Protein AF-0000000080328005 (afdb_homodimer)

Foldseek 3Di:
DPDDDFFDDEAFLVLLLVFCVVLPQAAQAEEEEQADQNQQTHYDVGLVSNLSSVCNNHDQNYKYKYKQFDQVQFQLVPDVVPGDDPVCRVVCQFPPDFADLQPRGGPPRYDNQRCQSNDVQWDWADARGTIMIMDHDCRCVLRPQQDNQERQECRHSLVVQLVRFYKYKYHLHAQLPVSLLQHLLRVADFDWDWIWGADPVTIGTHIHTDTDSPCSRVLRVVLVVPDPWRWDGRISGTMIMGTSNSSSVSSNVVCCPPPNDDD/DPDDDFFDDEAFLVLLLVFVVVLPQAAQAEEEEQADQNQQTHYDVGLVSNLSSVCNNHDQNYKYKYKQFDQVQFQLVPDVVPHDDPVCRVVCQFPPDFADLQPRGGPPRYDNQRCQSNDVQWDWADARGTIMIMDHDCRCVLRPQQDNQERQECRHSLVVQLVRFYKYKYHLHAQLPVSLLQHLLRVADFDWDWIWGADPVTIGTHIHTDTDSPCSRVLRVVLVVPDPWRWDGRISGTMIMGTSNSSSVSSNVVCCPPPNDDD

InterPro domains:
  IPR003679 Aminoglycoside N(3)-acetyltransferase-like [PF02522] (32-255)
  IPR003679 Aminoglycoside N(3)-acetyltransferase-like [PTHR11104] (8-262)
  IPR028345 Aminoglycoside 3-N-acetyltransferase-like [SSF110710] (9-259)

Organism: NCBI:txid40318

Radius of gyration: 24.65 Å; Cα contacts (8 Å, |Δi|>4): 1211; chains: 2; bounding box: 55×71×48 Å

pLDDT: mean 96.53, std 6.2, range [40.53, 99.0]

Solvent-accessible surface area (backbone atoms only — not comparable to full-atom values): 26680 Å² total; per-residue (Å²): 126,80,61,73,67,76,51,62,47,82,27,41,33,65,54,43,20,53,33,40,39,68,60,59,54,48,65,44,43,44,39,41,44,40,52,30,70,81,35,28,25,34,47,36,44,47,50,59,22,49,54,50,9,52,47,58,35,18,36,86,63,8,23,47,30,25,56,39,23,17,64,79,53,38,51,56,87,72,42,70,86,47,44,64,64,74,88,47,38,66,58,39,48,74,51,32,67,41,70,38,78,72,68,56,66,51,46,95,46,50,64,49,32,46,50,50,51,58,30,89,80,36,36,56,18,66,25,59,41,50,17,35,23,19,37,45,79,52,19,64,71,37,26,52,76,25,34,84,62,28,64,48,23,82,47,14,43,58,40,46,35,36,74,68,65,17,27,36,31,27,44,36,35,59,45,55,69,48,63,51,44,49,36,16,52,63,74,44,70,46,38,73,37,72,49,42,25,41,35,94,91,38,69,42,58,52,65,27,74,58,79,75,60,79,63,26,47,59,51,39,52,52,45,52,73,76,40,88,55,42,69,46,57,40,68,59,9,54,30,40,40,38,48,33,50,57,48,20,57,49,34,37,57,48,37,60,70,75,56,65,45,76,106,128,79,61,72,66,76,51,61,47,83,25,41,32,64,54,42,20,52,33,41,39,71,58,60,54,49,66,44,42,44,38,40,44,40,51,32,71,80,36,28,24,34,46,36,45,46,48,58,22,51,53,49,9,53,46,59,34,19,36,86,62,8,23,46,31,26,55,38,23,17,63,79,54,38,50,56,87,71,42,70,86,46,42,66,64,74,87,46,40,66,57,38,48,74,52,32,65,42,70,36,76,73,68,57,66,53,47,93,46,50,66,48,33,47,50,47,53,59,31,89,79,36,37,55,17,66,23,60,41,51,17,36,22,19,38,43,78,51,18,64,71,36,25,53,74,25,33,85,63,28,62,48,23,81,47,14,42,59,41,45,36,36,75,68,65,15,28,36,33,28,45,36,36,60,45,53,66,48,64,51,44,49,35,17,52,65,73,44,71,45,35,72,37,73,49,42,24,40,35,94,89,39,69,40,59,52,67,28,75,57,80,76,61,79,62,26,47,59,50,37,53,51,44,53,73,73,39,90,56,44,68,48,57,40,68,58,9,54,29,40,40,38,48,35,51,58,49,22,58,51,33,37,56,48,37,60,69,76,56,65,46,76,104

Structure (mmCIF, N/CA/C/O backbone):
data_AF-0000000080328005-model_v1
#
loop_
_entity.id
_entity.type
_entity.pdbx_description
1 polymer 'AAC(3) family N-acetyltransferase'
#
loop_
_atom_site.group_PDB
_atom_site.id
_atom_site.type_symbol
_atom_site.label_atom_id
_atom_site.label_alt_id
_atom_site.label_comp_id
_atom_site.label_asym_id
_atom_site.label_entity_id
_atom_site.label_seq_id
_atom_site.pdbx_PDB_ins_code
_atom_site.Cartn_x
_atom_site.Cartn_y
_atom_site.Cartn_z
_atom_site.occupancy
_atom_site.B_iso_or_equiv
_atom_site.auth_seq_id
_atom_site.auth_comp_id
_atom_site.auth_asym_id
_atom_site.auth_atom_id
_atom_site.pdbx_PDB_model_num
ATOM 1 N N . MET A 1 1 ? -1.942 -15.602 18.234 1 41.41 1 MET A N 1
ATOM 2 C CA . MET A 1 1 ? -3.146 -15.07 18.875 1 41.41 1 MET A CA 1
ATOM 3 C C . MET A 1 1 ? -4.223 -14.773 17.828 1 41.41 1 MET A C 1
ATOM 5 O O . MET A 1 1 ? -3.91 -14.406 16.703 1 41.41 1 MET A O 1
ATOM 9 N N . PRO A 1 2 ? -5.469 -15.312 18.109 1 53.97 2 PRO A N 1
ATOM 10 C CA . PRO A 1 2 ? -6.523 -15 17.141 1 53.97 2 PRO A CA 1
ATOM 11 C C . PRO A 1 2 ? -6.621 -13.5 16.844 1 53.97 2 PRO A C 1
ATOM 13 O O . PRO A 1 2 ? -6.273 -12.672 17.688 1 53.97 2 PRO A O 1
ATOM 16 N N . ALA A 1 3 ? -6.727 -13.18 15.586 1 65.44 3 ALA A N 1
ATOM 17 C CA . ALA A 1 3 ? -6.938 -11.773 15.25 1 65.44 3 ALA A CA 1
ATOM 18 C C . ALA A 1 3 ? -8.016 -11.156 16.141 1 65.44 3 ALA A C 1
ATOM 20 O O . ALA A 1 3 ? -9.047 -11.773 16.391 1 65.44 3 ALA A O 1
ATOM 21 N N . PRO A 1 4 ? -7.664 -10.023 16.812 1 71.75 4 PRO A N 1
ATOM 22 C CA . PRO A 1 4 ? -8.664 -9.391 17.672 1 71.75 4 PRO A CA 1
ATOM 23 C C . PRO A 1 4 ? -9.992 -9.141 16.953 1 71.75 4 PRO A C 1
ATOM 25 O O . PRO A 1 4 ? -10.008 -8.914 15.742 1 71.75 4 PRO A O 1
ATOM 28 N N . LEU A 1 5 ? -11.062 -9.367 17.625 1 78.06 5 LEU A N 1
ATOM 29 C CA . LEU A 1 5 ? -12.398 -9.133 17.094 1 78.06 5 LEU A CA 1
ATOM 30 C C . LEU A 1 5 ? -12.57 -7.676 16.688 1 78.06 5 LEU A C 1
ATOM 32 O O . LEU A 1 5 ? -12.031 -6.773 17.328 1 78.06 5 LEU A O 1
ATOM 36 N N . PRO A 1 6 ? -13.242 -7.453 15.578 1 83.5 6 PRO A N 1
ATOM 37 C CA . PRO A 1 6 ? -13.484 -6.082 15.117 1 83.5 6 PRO A CA 1
ATOM 38 C C . PRO A 1 6 ? -14.203 -5.23 16.172 1 83.5 6 PRO A C 1
ATOM 40 O O . PRO A 1 6 ? -15.086 -5.727 16.875 1 83.5 6 PRO A O 1
ATOM 43 N N . THR A 1 7 ? -13.641 -4.098 16.406 1 83.25 7 THR A N 1
ATOM 44 C CA . THR A 1 7 ? -14.242 -3.125 17.312 1 83.25 7 THR A CA 1
ATOM 45 C C . THR A 1 7 ? -15.047 -2.084 16.547 1 83.25 7 THR A C 1
ATOM 47 O O . THR A 1 7 ? -14.562 -1.54 15.539 1 83.25 7 THR A O 1
ATOM 50 N N . GLY A 1 8 ? -16.281 -1.979 16.984 1 88 8 GLY A N 1
ATOM 51 C CA . GLY A 1 8 ? -17.125 -0.994 16.328 1 88 8 GLY A CA 1
ATOM 52 C C . GLY A 1 8 ? -16.75 0.436 16.656 1 88 8 GLY A C 1
ATOM 53 O O . GLY A 1 8 ? -15.703 0.68 17.266 1 88 8 GLY A O 1
ATOM 54 N N . PRO A 1 9 ? -17.547 1.378 16.328 1 96.06 9 PRO A N 1
ATOM 55 C CA . PRO A 1 9 ? -18.75 1.173 15.516 1 96.06 9 PRO A CA 1
ATOM 56 C C . PRO A 1 9 ? -18.438 0.807 14.07 1 96.06 9 PRO A C 1
ATOM 58 O O . PRO A 1 9 ? -17.297 0.972 13.617 1 96.06 9 PRO A O 1
ATOM 61 N N . LEU A 1 10 ? -19.453 0.247 13.391 1 97.75 10 LEU A N 1
ATOM 62 C CA . LEU A 1 10 ? -19.406 0.091 11.938 1 97.75 10 LEU A CA 1
ATOM 63 C C . LEU A 1 10 ? -19.484 1.445 11.242 1 97.75 10 LEU A C 1
ATOM 65 O O . LEU A 1 10 ? -20.391 2.236 11.516 1 97.75 10 LEU A O 1
ATOM 69 N N . VAL A 1 11 ? -18.5 1.716 10.461 1 98.38 11 VAL A N 1
ATOM 70 C CA . VAL A 1 11 ? -18.391 2.977 9.734 1 98.38 11 VAL A CA 1
ATOM 71 C C . VAL A 1 11 ? -18.438 2.711 8.227 1 98.38 11 VAL A C 1
ATOM 73 O O . VAL A 1 11 ? -17.828 1.759 7.738 1 98.38 11 VAL A O 1
ATOM 76 N N . THR A 1 12 ? -19.188 3.5 7.484 1 98.5 12 THR A N 1
ATOM 77 C CA . THR A 1 12 ? -19.281 3.371 6.035 1 98.5 12 THR A CA 1
ATOM 78 C C . THR A 1 12 ? -18.844 4.656 5.34 1 98.5 12 THR A C 1
ATOM 80 O O . THR A 1 12 ? -18.641 5.68 5.996 1 98.5 12 THR A O 1
ATOM 83 N N . ARG A 1 13 ? -18.719 4.566 4.035 1 98.38 13 ARG A N 1
ATOM 84 C CA . ARG A 1 13 ? -18.422 5.738 3.213 1 98.38 13 ARG A CA 1
ATOM 85 C C . ARG A 1 13 ? -19.422 6.855 3.488 1 98.38 13 ARG A C 1
ATOM 87 O O . ARG A 1 13 ? -19.047 8.008 3.668 1 98.38 13 ARG A O 1
ATOM 94 N N . ASP A 1 14 ? -20.641 6.504 3.58 1 98.06 14 ASP A N 1
ATOM 95 C CA . ASP A 1 14 ? -21.688 7.492 3.783 1 98.06 14 ASP A CA 1
ATOM 96 C C . ASP A 1 14 ? -21.609 8.109 5.176 1 98.06 14 ASP A C 1
ATOM 98 O O . ASP A 1 14 ? -21.812 9.312 5.34 1 98.06 14 ASP A O 1
ATOM 102 N N . THR A 1 15 ? -21.344 7.246 6.148 1 97.19 15 THR A N 1
ATOM 103 C CA . THR A 1 15 ? -21.141 7.738 7.508 1 97.19 15 THR A CA 1
ATOM 104 C C . THR A 1 15 ? -20 8.75 7.566 1 97.19 15 THR A C 1
ATOM 106 O O . THR A 1 15 ? -20.125 9.781 8.219 1 97.19 15 THR A O 1
ATOM 109 N N . LEU A 1 16 ? -18.969 8.445 6.957 1 98.44 16 LEU A N 1
ATOM 110 C CA . LEU A 1 16 ? -17.797 9.312 6.938 1 98.44 16 LEU A CA 1
ATOM 111 C C . LEU A 1 16 ? -18.125 10.664 6.324 1 98.44 16 LEU A C 1
ATOM 113 O O . LEU A 1 16 ? -17.859 11.711 6.93 1 98.44 16 LEU A O 1
ATOM 117 N N . CYS A 1 17 ? -18.719 10.641 5.137 1 98.69 17 CYS A N 1
ATOM 118 C CA . CYS A 1 17 ? -19.047 11.875 4.441 1 98.69 17 CYS A CA 1
ATOM 119 C C . CYS A 1 17 ? -20 12.734 5.273 1 98.69 17 CYS A C 1
ATOM 121 O O . CYS A 1 17 ? -19.75 13.93 5.465 1 98.69 17 CYS A O 1
ATOM 123 N N . ALA A 1 18 ? -21.016 12.156 5.801 1 98.56 18 ALA A N 1
ATOM 124 C CA . ALA A 1 18 ? -22.016 12.891 6.559 1 98.56 18 ALA A CA 1
ATOM 125 C C . ALA A 1 18 ? -21.422 13.516 7.816 1 98.56 18 ALA A C 1
ATOM 127 O O . ALA A 1 18 ? -21.672 14.68 8.117 1 98.56 18 ALA A O 1
ATOM 128 N N . GLN A 1 19 ? -20.656 12.758 8.516 1 98.81 19 GLN A N 1
ATOM 129 C CA . GLN A 1 19 ? -20.109 13.242 9.781 1 98.81 19 GLN A CA 1
ATOM 130 C C . GLN A 1 19 ? -19.031 14.289 9.539 1 98.81 19 GLN A C 1
ATOM 132 O O . GLN A 1 19 ? -18.875 15.219 10.336 1 98.81 19 GLN A O 1
ATOM 137 N N . LEU A 1 20 ? -18.281 14.172 8.461 1 98.88 20 LEU A N 1
ATOM 138 C CA . LEU A 1 20 ? -17.312 15.195 8.094 1 98.88 20 LEU A CA 1
ATOM 139 C C . LEU A 1 20 ? -18 16.516 7.77 1 98.88 20 LEU A C 1
ATOM 141 O O . LEU A 1 20 ? -17.547 17.578 8.172 1 98.88 20 LEU A O 1
ATOM 145 N N . ARG A 1 21 ? -19.078 16.406 7.066 1 98.5 21 ARG A N 1
ATOM 146 C CA . ARG A 1 21 ? -19.828 17.609 6.738 1 98.5 21 ARG A CA 1
ATOM 147 C C . ARG A 1 21 ? -20.438 18.234 7.992 1 98.5 21 ARG A C 1
ATOM 149 O O . ARG A 1 21 ? -20.469 19.453 8.133 1 98.5 21 ARG A O 1
ATOM 156 N N . THR A 1 22 ? -20.922 17.391 8.844 1 98.31 22 THR A N 1
ATOM 157 C CA . THR A 1 22 ? -21.438 17.875 10.117 1 98.31 22 THR A CA 1
ATOM 158 C C . THR A 1 22 ? -20.359 18.609 10.906 1 98.31 22 THR A C 1
ATOM 160 O O . THR A 1 22 ? -20.641 19.609 11.555 1 98.31 22 THR A O 1
ATOM 163 N N . LEU A 1 23 ? -19.172 18.094 10.852 1 98.5 23 LEU A N 1
ATOM 164 C CA . LEU A 1 23 ? -18.031 18.719 11.523 1 98.5 23 LEU A CA 1
ATOM 165 C C . LEU A 1 23 ? -17.766 20.109 10.953 1 98.5 23 LEU A C 1
ATOM 167 O O . LEU A 1 23 ? -17.266 20.984 11.664 1 98.5 23 LEU A O 1
ATOM 171 N N . GLY A 1 24 ? -18 20.219 9.633 1 98.62 24 GLY A N 1
ATOM 172 C CA . GLY A 1 24 ? -17.812 21.531 9.031 1 98.62 24 GLY A CA 1
ATOM 173 C C . GLY A 1 24 ? -16.984 21.484 7.762 1 98.62 24 GLY A C 1
ATOM 174 O O . GLY A 1 24 ? -16.672 22.531 7.184 1 98.62 24 GLY A O 1
ATOM 175 N N . VAL A 1 25 ? -16.625 20.281 7.324 1 98.81 25 VAL A N 1
ATOM 176 C CA . VAL A 1 25 ? -15.953 20.188 6.035 1 98.81 25 VAL A CA 1
ATOM 177 C C . VAL A 1 25 ? -16.875 20.672 4.922 1 98.81 25 VAL A C 1
ATOM 179 O O . VAL A 1 25 ? -18.062 20.297 4.887 1 98.81 25 VAL A O 1
ATOM 182 N N . ARG A 1 26 ? -16.312 21.453 4.066 1 98.44 26 ARG A N 1
ATOM 183 C CA . ARG A 1 26 ? -17.141 22.078 3.035 1 98.44 26 ARG A CA 1
ATOM 184 C C . ARG A 1 26 ? -16.703 21.625 1.645 1 98.44 26 ARG A C 1
ATOM 186 O O . ARG A 1 26 ? -15.516 21.5 1.373 1 98.44 26 ARG A O 1
ATOM 193 N N . PRO A 1 27 ? -17.703 21.484 0.794 1 98.31 27 PRO A N 1
ATOM 194 C CA . PRO A 1 27 ? -17.328 21.219 -0.598 1 98.31 27 PRO A CA 1
ATOM 195 C C . PRO A 1 27 ? -16.469 22.312 -1.201 1 98.31 27 PRO A C 1
ATOM 197 O O . PRO A 1 27 ? -16.688 23.5 -0.943 1 98.31 27 PRO A O 1
ATOM 200 N N . GLY A 1 28 ? -15.453 21.891 -1.923 1 98.69 28 GLY A N 1
ATOM 201 C CA . GLY A 1 28 ? -14.641 22.859 -2.654 1 98.69 28 GLY A CA 1
ATOM 202 C C . GLY A 1 28 ? -13.391 23.266 -1.908 1 98.69 28 GLY A C 1
ATOM 203 O O . GLY A 1 28 ? -12.484 23.875 -2.49 1 98.69 28 GLY A O 1
ATOM 204 N N . GLU A 1 29 ? -13.258 22.938 -0.699 1 98.62 29 GLU A N 1
ATOM 205 C CA . GLU A 1 29 ? -12.102 23.422 0.045 1 98.62 29 GLU A CA 1
ATOM 206 C C . GLU A 1 29 ? -10.898 22.5 -0.146 1 98.62 29 GLU A C 1
ATOM 208 O O . GLU A 1 29 ? -11.016 21.438 -0.753 1 98.62 29 GLU A O 1
ATOM 213 N N . THR A 1 30 ? -9.758 22.953 0.244 1 98.94 30 THR A N 1
ATOM 214 C CA . THR A 1 30 ? -8.523 22.172 0.317 1 98.94 30 THR A CA 1
ATOM 215 C C . THR A 1 30 ? -8.273 21.688 1.74 1 98.94 30 THR A C 1
ATOM 217 O O . THR A 1 30 ? -8.273 22.469 2.684 1 98.94 30 THR A O 1
ATOM 220 N N . LEU A 1 31 ? -8.141 20.406 1.886 1 98.94 31 LEU A N 1
ATOM 221 C CA . LEU A 1 31 ? -8.078 19.781 3.201 1 98.94 31 LEU A CA 1
ATOM 222 C C . LEU A 1 31 ? -6.805 18.953 3.35 1 98.94 31 LEU A C 1
ATOM 224 O O . LEU A 1 31 ? -6.555 18.047 2.559 1 98.94 31 LEU A O 1
ATOM 228 N N . LEU A 1 32 ? -5.926 19.328 4.328 1 98.94 32 LEU A N 1
ATOM 229 C CA . LEU A 1 32 ? -4.777 18.531 4.727 1 98.94 32 LEU A CA 1
ATOM 230 C C . LEU A 1 32 ? -5.16 17.531 5.82 1 98.94 32 LEU A C 1
ATOM 232 O O . LEU A 1 32 ? -5.457 17.938 6.949 1 98.94 32 LEU A O 1
ATOM 236 N N . VAL A 1 33 ? -5.062 16.234 5.5 1 98.94 33 VAL A N 1
ATOM 237 C CA . VAL A 1 33 ? -5.652 15.242 6.387 1 98.94 33 VAL A CA 1
ATOM 238 C C . VAL A 1 33 ? -4.547 14.391 7.008 1 98.94 33 VAL A C 1
ATOM 240 O O . VAL A 1 33 ? -3.742 13.789 6.289 1 98.94 33 VAL A O 1
ATOM 243 N N . HIS A 1 34 ? -4.445 14.383 8.289 1 98.88 34 HIS A N 1
ATOM 244 C CA . HIS A 1 34 ? -3.744 13.383 9.086 1 98.88 34 HIS A CA 1
ATOM 245 C C . HIS A 1 34 ? -4.715 12.367 9.68 1 98.88 34 HIS A C 1
ATOM 247 O O . HIS A 1 34 ? -5.719 12.75 10.297 1 98.88 34 HIS A O 1
ATOM 253 N N . SER A 1 35 ? -4.34 11.055 9.531 1 98.75 35 SER A N 1
ATOM 254 C CA . SER A 1 35 ? -5.43 10.117 9.789 1 98.75 35 SER A CA 1
ATOM 255 C C . SER A 1 35 ? -4.918 8.844 10.461 1 98.75 35 SER A C 1
ATOM 257 O O . SER A 1 35 ? -3.727 8.539 10.391 1 98.75 35 SER A O 1
ATOM 259 N N . SER A 1 36 ? -5.809 8.234 11.133 1 98.38 36 SER A N 1
ATOM 260 C CA . SER A 1 36 ? -5.645 6.906 11.711 1 98.38 36 SER A CA 1
ATOM 261 C C . SER A 1 36 ? -6.855 6.023 11.43 1 98.38 36 SER A C 1
ATOM 263 O O . SER A 1 36 ? -7.918 6.211 12.031 1 98.38 36 SER A O 1
ATOM 265 N N . LEU A 1 37 ? -6.664 5.055 10.609 1 97.94 37 LEU A N 1
ATOM 266 C CA . LEU A 1 37 ? -7.777 4.184 10.25 1 97.94 37 LEU A CA 1
ATOM 267 C C . LEU A 1 37 ? -8.312 3.445 11.477 1 97.94 37 LEU A C 1
ATOM 269 O O . LEU A 1 37 ? -9.523 3.33 11.656 1 97.94 37 LEU A O 1
ATOM 273 N N . SER A 1 38 ? -7.422 3.01 12.328 1 96.94 38 SER A N 1
ATOM 274 C CA . SER A 1 38 ? -7.805 2.178 13.461 1 96.94 38 SER A CA 1
ATOM 275 C C . SER A 1 38 ? -8.633 2.967 14.469 1 96.94 38 SER A C 1
ATOM 277 O O . SER A 1 38 ? -9.336 2.383 15.297 1 96.94 38 SER A O 1
ATOM 279 N N . SER A 1 39 ? -8.562 4.23 14.375 1 97.44 39 SER A N 1
ATOM 280 C CA . SER A 1 39 ? -9.289 5.062 15.328 1 97.44 39 SER A CA 1
ATOM 281 C C . SER A 1 39 ? -10.75 5.223 14.922 1 97.44 39 SER A C 1
ATOM 283 O O . SER A 1 39 ? -11.578 5.672 15.711 1 97.44 39 SER A O 1
ATOM 285 N N . LEU A 1 40 ? -11.133 4.852 13.773 1 97.75 40 LEU A N 1
ATOM 286 C CA . LEU A 1 40 ? -12.438 5.172 13.211 1 97.75 40 LEU A CA 1
ATOM 287 C C . LEU A 1 40 ? -13.484 4.156 13.656 1 97.75 40 LEU A C 1
ATOM 289 O O . LEU A 1 40 ? -14.688 4.441 13.617 1 97.75 40 LEU A O 1
ATOM 293 N N . GLY A 1 41 ? -13.055 3.02 14.148 1 97.06 41 GLY A N 1
ATOM 294 C CA . GLY A 1 41 ? -13.898 1.841 14.258 1 97.06 41 GLY A CA 1
ATOM 295 C C . GLY A 1 41 ? -13.672 0.84 13.141 1 97.06 41 GLY A C 1
ATOM 296 O O . GLY A 1 41 ? -12.539 0.651 12.688 1 97.06 41 GLY A O 1
ATOM 297 N N . TRP A 1 42 ? -14.727 0.081 12.883 1 97.5 42 TRP A N 1
ATOM 298 C CA . TRP A 1 42 ? -14.602 -0.861 11.773 1 97.5 42 TRP A CA 1
ATOM 299 C C . TRP A 1 42 ? -15.188 -0.277 10.5 1 97.5 42 TRP A C 1
ATOM 301 O O . TRP A 1 42 ? -16.406 -0.081 10.398 1 97.5 42 TRP A O 1
ATOM 311 N N . VAL A 1 43 ? -14.383 0.018 9.539 1 98 43 VAL A N 1
ATOM 312 C CA . VAL A 1 43 ? -14.812 0.711 8.328 1 98 43 VAL A CA 1
ATOM 313 C C . VAL A 1 43 ? -15.102 -0.304 7.223 1 98 43 VAL A C 1
ATOM 315 O O . VAL A 1 43 ? -14.195 -1.011 6.773 1 98 43 VAL A O 1
ATOM 318 N N . SER A 1 44 ? -16.312 -0.368 6.766 1 98 44 SER A N 1
ATOM 319 C CA . SER A 1 44 ? -16.672 -1.215 5.629 1 98 44 SER A CA 1
ATOM 320 C C . SER A 1 44 ? -16.016 -0.708 4.344 1 98 44 SER A C 1
ATOM 322 O O . SER A 1 44 ? -16.469 0.28 3.764 1 98 44 SER A O 1
ATOM 324 N N . GLY A 1 45 ? -14.938 -1.35 3.924 1 97.25 45 GLY A N 1
ATOM 325 C CA . GLY A 1 45 ? -14.18 -0.922 2.756 1 97.25 45 GLY A CA 1
ATOM 326 C C . GLY A 1 45 ? -12.828 -0.331 3.105 1 97.25 45 GLY A C 1
ATOM 327 O O . GLY A 1 45 ? -12.102 0.127 2.223 1 97.25 45 GLY A O 1
ATOM 328 N N . GLY A 1 46 ? -12.531 -0.275 4.422 1 97.44 46 GLY A N 1
ATOM 329 C CA . GLY A 1 46 ? -11.211 0.149 4.875 1 97.44 46 GLY A CA 1
ATOM 330 C C . GLY A 1 46 ? -10.805 1.509 4.336 1 97.44 46 GLY A C 1
ATOM 331 O O . GLY A 1 46 ? -11.625 2.43 4.281 1 97.44 46 GLY A O 1
ATOM 332 N N . ALA A 1 47 ? -9.594 1.619 4.02 1 98.5 47 ALA A N 1
ATOM 333 C CA . ALA A 1 47 ? -9.008 2.891 3.607 1 98.5 47 ALA A CA 1
ATOM 334 C C . ALA A 1 47 ? -9.68 3.426 2.35 1 98.5 47 ALA A C 1
ATOM 336 O O . ALA A 1 47 ? -9.844 4.637 2.191 1 98.5 47 ALA A O 1
ATOM 337 N N . VAL A 1 48 ? -10.031 2.562 1.432 1 98.69 48 VAL A N 1
ATOM 338 C CA . VAL A 1 48 ? -10.68 2.977 0.191 1 98.69 48 VAL A CA 1
ATOM 339 C C . VAL A 1 48 ? -11.977 3.717 0.507 1 98.69 48 VAL A C 1
ATOM 341 O O . VAL A 1 48 ? -12.242 4.785 -0.054 1 98.69 48 VAL A O 1
ATOM 344 N N . ALA A 1 49 ? -12.742 3.162 1.428 1 98.56 49 ALA A N 1
ATOM 345 C CA . ALA A 1 49 ? -13.992 3.805 1.827 1 98.56 49 ALA A CA 1
ATOM 346 C C . ALA A 1 49 ? -13.727 5.156 2.486 1 98.56 49 ALA A C 1
ATOM 348 O O . ALA A 1 49 ? -14.477 6.113 2.277 1 98.56 49 ALA A O 1
ATOM 349 N N . VAL A 1 50 ? -12.703 5.223 3.252 1 98.88 50 VAL A N 1
ATOM 350 C CA . VAL A 1 50 ? -12.367 6.473 3.922 1 98.88 50 VAL A CA 1
ATOM 351 C C . VAL A 1 50 ? -12.008 7.531 2.885 1 98.88 50 VAL A C 1
ATOM 353 O O . VAL A 1 50 ? -12.5 8.656 2.938 1 98.88 50 VAL A O 1
ATOM 356 N N . VAL A 1 51 ? -11.148 7.184 1.938 1 98.94 51 VAL A N 1
ATOM 357 C CA . VAL A 1 51 ? -10.734 8.125 0.901 1 98.94 51 VAL A CA 1
ATOM 358 C C . VAL A 1 51 ? -11.961 8.57 0.1 1 98.94 51 VAL A C 1
ATOM 360 O O . VAL A 1 51 ? -12.133 9.766 -0.164 1 98.94 51 VAL A O 1
ATOM 363 N N . ARG A 1 52 ? -12.812 7.645 -0.223 1 98.69 52 ARG A N 1
ATOM 364 C CA . ARG A 1 52 ? -14.031 7.996 -0.952 1 98.69 52 ARG A CA 1
ATOM 365 C C . ARG A 1 52 ? -14.906 8.938 -0.131 1 98.69 52 ARG A C 1
ATOM 367 O O . ARG A 1 52 ? -15.469 9.891 -0.666 1 98.69 52 ARG A O 1
ATOM 374 N N . GLY A 1 53 ? -15.055 8.578 1.155 1 98.81 53 GLY A N 1
ATOM 375 C CA . GLY A 1 53 ? -15.82 9.445 2.025 1 98.81 53 GLY A CA 1
ATOM 376 C C . GLY A 1 53 ? -15.266 10.859 2.1 1 98.81 53 GLY A C 1
ATOM 377 O O . GLY A 1 53 ? -16.016 11.828 2.078 1 98.81 53 GLY A O 1
ATOM 378 N N . LEU A 1 54 ? -13.961 11 2.225 1 98.94 54 LEU A N 1
ATOM 379 C CA . LEU A 1 54 ? -13.297 12.297 2.234 1 98.94 54 LEU A CA 1
ATOM 380 C C . LEU A 1 54 ? -13.555 13.055 0.933 1 98.94 54 LEU A C 1
ATOM 382 O O . LEU A 1 54 ? -13.906 14.234 0.953 1 98.94 54 LEU A O 1
ATOM 386 N N . LEU A 1 55 ? -13.375 12.367 -0.192 1 98.88 55 LEU A N 1
ATOM 387 C CA . LEU A 1 55 ? -13.562 12.992 -1.498 1 98.88 55 LEU A CA 1
ATOM 388 C C . LEU A 1 55 ? -15.023 13.383 -1.709 1 98.88 55 LEU A C 1
ATOM 390 O O . LEU A 1 55 ? -15.305 14.43 -2.301 1 98.88 55 LEU A O 1
ATOM 394 N N . ASP A 1 56 ? -15.898 12.523 -1.24 1 98.81 56 ASP A N 1
ATOM 395 C CA . ASP A 1 56 ? -17.312 12.867 -1.302 1 98.81 56 ASP A CA 1
ATOM 396 C C . ASP A 1 56 ? -17.594 14.156 -0.537 1 98.81 56 ASP A C 1
ATOM 398 O O . ASP A 1 56 ? -18.344 15.023 -1.018 1 98.81 56 ASP A O 1
ATOM 402 N N . ALA A 1 57 ? -17.094 14.234 0.623 1 98.88 57 ALA A N 1
ATOM 403 C CA . ALA A 1 57 ? -17.312 15.414 1.453 1 98.88 57 ALA A CA 1
ATOM 404 C C . ALA A 1 57 ? -16.75 16.672 0.786 1 98.88 57 ALA A C 1
ATOM 406 O O . ALA A 1 57 ? -17.344 17.75 0.878 1 98.88 57 ALA A O 1
ATOM 407 N N . LEU A 1 58 ? -15.672 16.547 0.116 1 98.81 58 LEU A N 1
ATOM 408 C CA . LEU A 1 58 ? -14.977 17.672 -0.502 1 98.81 58 LEU A CA 1
ATOM 409 C C . LEU A 1 58 ? -15.633 18.047 -1.826 1 98.81 58 LEU A C 1
ATOM 411 O O . LEU A 1 58 ? -15.586 19.203 -2.234 1 98.81 58 LEU A O 1
ATOM 415 N N . GLY A 1 59 ? -16.25 17.062 -2.482 1 98.44 59 GLY A N 1
ATOM 416 C CA . GLY A 1 59 ? -16.812 17.297 -3.797 1 98.44 59 GLY A CA 1
ATOM 417 C C . GLY A 1 59 ? -15.773 17.453 -4.887 1 98.44 59 GLY A C 1
ATOM 418 O O . GLY A 1 59 ? -14.578 17.484 -4.602 1 98.44 59 GLY A O 1
ATOM 419 N N . PRO A 1 60 ? -16.188 17.578 -6.145 1 98 60 PRO A N 1
ATOM 420 C CA . PRO A 1 60 ? -15.281 17.578 -7.297 1 98 60 PRO A CA 1
ATOM 421 C C . PRO A 1 60 ? -14.367 18.797 -7.328 1 98 60 PRO A C 1
ATOM 423 O O . PRO A 1 60 ? -13.32 18.766 -7.98 1 98 60 PRO A O 1
ATOM 426 N N . ASP A 1 61 ? -14.75 19.828 -6.617 1 98.5 61 ASP A N 1
ATOM 427 C CA . ASP A 1 61 ? -13.969 21.062 -6.652 1 98.5 61 ASP A CA 1
ATOM 428 C C . ASP A 1 61 ? -13.023 21.156 -5.453 1 98.5 61 ASP A C 1
ATOM 430 O O . ASP A 1 61 ? -12.266 22.109 -5.32 1 98.5 61 ASP A O 1
ATOM 434 N N . GLY A 1 62 ? -13.133 20.188 -4.531 1 98.81 62 GLY A N 1
ATOM 435 C CA . GLY A 1 62 ? -12.25 20.141 -3.379 1 98.81 62 GLY A CA 1
ATOM 436 C C . GLY A 1 62 ? -10.945 19.438 -3.654 1 98.81 62 GLY A C 1
ATOM 437 O O . GLY A 1 62 ? -10.805 18.734 -4.668 1 98.81 62 GLY A O 1
ATOM 438 N N . THR A 1 63 ? -9.93 19.656 -2.832 1 98.94 63 THR A N 1
ATOM 439 C CA . THR A 1 63 ? -8.633 19 -2.957 1 98.94 63 THR A CA 1
ATOM 440 C C . THR A 1 63 ? -8.258 18.297 -1.654 1 98.94 63 THR A C 1
ATOM 442 O O . THR A 1 63 ? -8.305 18.906 -0.583 1 98.94 63 THR A O 1
ATOM 445 N N . LEU A 1 64 ? -8 17.047 -1.727 1 99 64 LEU A N 1
ATOM 446 C CA . LEU A 1 64 ? -7.523 16.234 -0.612 1 99 64 LEU A CA 1
ATOM 447 C C . LEU A 1 64 ? -6 16.156 -0.607 1 99 64 LEU A C 1
ATOM 449 O O . LEU A 1 64 ? -5.387 15.828 -1.621 1 99 64 LEU A O 1
ATOM 453 N N . VAL A 1 65 ? -5.367 16.531 0.488 1 99 65 VAL A N 1
ATOM 454 C CA . VAL A 1 65 ? -3.92 16.469 0.645 1 99 65 VAL A CA 1
ATOM 455 C C . VAL A 1 65 ? -3.57 15.625 1.866 1 99 65 VAL A C 1
ATOM 457 O O . VAL A 1 65 ? -4.227 15.719 2.906 1 99 65 VAL A O 1
ATOM 460 N N . VAL A 1 66 ? -2.596 14.758 1.748 1 99 66 VAL A N 1
ATOM 461 C CA . VAL A 1 66 ? -2.135 13.922 2.852 1 99 66 VAL A CA 1
ATOM 462 C C . VAL A 1 66 ? -0.608 13.906 2.885 1 99 66 VAL A C 1
ATOM 464 O O . VAL A 1 66 ? 0.043 14.016 1.844 1 99 66 VAL A O 1
ATOM 467 N N . PRO A 1 67 ? -0.077 13.789 4.125 1 98.81 67 PRO A N 1
ATOM 468 C CA . PRO A 1 67 ? 1.365 13.531 4.168 1 98.81 67 PRO A CA 1
ATOM 469 C C . PRO A 1 67 ? 1.738 12.141 3.66 1 98.81 67 PRO A C 1
ATOM 471 O O . PRO A 1 67 ? 1.027 11.172 3.932 1 98.81 67 PRO A O 1
ATOM 474 N N . THR A 1 68 ? 2.729 12.031 2.895 1 98.69 68 THR A N 1
ATOM 475 C CA . THR A 1 68 ? 3.234 10.766 2.385 1 98.69 68 THR A CA 1
ATOM 476 C C . THR A 1 68 ? 4.73 10.633 2.648 1 98.69 68 THR A C 1
ATOM 478 O O . THR A 1 68 ? 5.5 10.297 1.745 1 98.69 68 THR A O 1
ATOM 481 N N . GLN A 1 69 ? 5.105 10.789 3.824 1 97.5 69 GLN A N 1
ATOM 482 C CA . GLN A 1 69 ? 6.5 10.844 4.246 1 97.5 69 GLN A CA 1
ATOM 483 C C . GLN A 1 69 ? 7.184 9.492 4.059 1 97.5 69 GLN A C 1
ATOM 485 O O . GLN A 1 69 ? 6.551 8.445 4.211 1 97.5 69 GLN A O 1
ATOM 490 N N . SER A 1 70 ? 8.391 9.531 3.686 1 97.38 70 SER A N 1
ATOM 491 C CA . SER A 1 70 ? 9.258 8.367 3.545 1 97.38 70 SER A CA 1
ATOM 492 C C . SER A 1 70 ? 10.539 8.531 4.352 1 97.38 70 SER A C 1
ATOM 494 O O . SER A 1 70 ? 11.641 8.477 3.793 1 97.38 70 SER A O 1
ATOM 496 N N . GLY A 1 71 ? 10.352 8.617 5.68 1 93.69 71 GLY A N 1
ATOM 497 C CA . GLY A 1 71 ? 11.445 8.93 6.586 1 93.69 71 GLY A CA 1
ATOM 498 C C . GLY A 1 71 ? 12.508 7.84 6.641 1 93.69 71 GLY A C 1
ATOM 499 O O . GLY A 1 71 ? 13.609 8.07 7.133 1 93.69 71 GLY A O 1
ATOM 500 N N . ASP A 1 72 ? 12.203 6.703 6.09 1 93.19 72 ASP A N 1
ATOM 501 C CA . ASP A 1 72 ? 13.156 5.602 6.047 1 93.19 72 ASP A CA 1
ATOM 502 C C . ASP A 1 72 ? 14.258 5.863 5.02 1 93.19 72 ASP A C 1
ATOM 504 O O . ASP A 1 72 ? 15.297 5.207 5.031 1 93.19 72 ASP A O 1
ATOM 508 N N . LEU A 1 73 ? 13.992 6.777 4.125 1 97.06 73 LEU A N 1
ATOM 509 C CA . LEU A 1 73 ? 15.055 7.223 3.229 1 97.06 73 LEU A CA 1
ATOM 510 C C . LEU A 1 73 ? 16 8.18 3.941 1 97.06 73 LEU A C 1
ATOM 512 O O . LEU A 1 73 ? 16.078 9.359 3.58 1 97.06 73 LEU A O 1
ATOM 516 N N . SER A 1 74 ? 16.672 7.688 4.926 1 97.06 74 SER A N 1
ATOM 517 C CA . SER A 1 74 ? 17.578 8.453 5.789 1 97.06 74 SER A CA 1
ATOM 518 C C . SER A 1 74 ? 18.797 7.633 6.176 1 97.06 74 SER A C 1
ATOM 520 O O . SER A 1 74 ? 18.922 6.469 5.785 1 97.06 74 SER A O 1
ATOM 522 N N . ASP A 1 75 ? 19.688 8.227 6.914 1 97.31 75 ASP A N 1
ATOM 523 C CA . ASP A 1 75 ? 20.922 7.566 7.324 1 97.31 75 ASP A CA 1
ATOM 524 C C . ASP A 1 75 ? 20.641 6.438 8.312 1 97.31 75 ASP A C 1
ATOM 526 O O . ASP A 1 75 ? 20.078 6.672 9.383 1 97.31 75 ASP A O 1
ATOM 530 N N . PRO A 1 76 ? 21.031 5.191 7.953 1 97.25 76 PRO A N 1
ATOM 531 C CA . PRO A 1 76 ? 20.766 4.062 8.844 1 97.25 76 PRO A CA 1
ATOM 532 C C . PRO A 1 76 ? 21.438 4.211 10.211 1 97.25 76 PRO A C 1
ATOM 534 O O . PRO A 1 76 ? 21 3.592 11.188 1 97.25 76 PRO A O 1
ATOM 537 N N . ALA A 1 77 ? 22.422 5.012 10.273 1 96.94 77 ALA A N 1
ATOM 538 C CA . ALA A 1 77 ? 23.109 5.234 11.539 1 96.94 77 ALA A CA 1
ATOM 539 C C . ALA A 1 77 ? 22.188 5.879 12.57 1 96.94 77 ALA A C 1
ATOM 541 O O . ALA A 1 77 ? 22.453 5.824 13.773 1 96.94 77 ALA A O 1
ATOM 542 N N . LEU A 1 78 ? 21.125 6.5 12.078 1 95.31 78 LEU A N 1
ATOM 543 C CA . LEU A 1 78 ? 20.219 7.227 12.961 1 95.31 78 LEU A CA 1
ATOM 544 C C . LEU A 1 78 ? 18.984 6.375 13.289 1 95.31 78 LEU A C 1
ATOM 546 O O . LEU A 1 78 ? 18.125 6.797 14.07 1 95.31 78 LEU A O 1
ATOM 550 N N . TRP A 1 79 ? 18.891 5.223 12.633 1 95 79 TRP A N 1
ATOM 551 C CA . TRP A 1 79 ? 17.734 4.367 12.883 1 95 79 TRP A CA 1
ATOM 552 C C . TRP A 1 79 ? 17.812 3.746 14.273 1 95 79 TRP A C 1
ATOM 554 O O . TRP A 1 79 ? 18.891 3.309 14.711 1 95 79 TRP A O 1
ATOM 564 N N . SER A 1 80 ? 16.594 3.789 15.031 1 91.5 80 SER A N 1
ATOM 565 C CA . SER A 1 80 ? 16.641 3.338 16.422 1 91.5 80 SER A CA 1
ATOM 566 C C . SER A 1 80 ? 15.484 2.391 16.734 1 91.5 80 SER A C 1
ATOM 568 O O . SER A 1 80 ? 15.477 1.741 17.781 1 91.5 80 SER A O 1
ATOM 570 N N . ALA A 1 81 ? 14.484 2.301 16 1 87.12 81 ALA A N 1
ATOM 571 C CA . ALA A 1 81 ? 13.312 1.489 16.312 1 87.12 81 ALA A CA 1
ATOM 572 C C . ALA A 1 81 ? 12.906 0.618 15.133 1 87.12 81 ALA A C 1
ATOM 574 O O . ALA A 1 81 ? 11.906 0.89 14.461 1 87.12 81 ALA A O 1
ATOM 575 N N . PRO A 1 82 ? 13.602 -0.416 14.75 1 89.62 82 PRO A N 1
ATOM 576 C CA . PRO A 1 82 ? 14.852 -0.902 15.336 1 89.62 82 PRO A CA 1
ATOM 577 C C . PRO A 1 82 ? 16.078 -0.399 14.586 1 89.62 82 PRO A C 1
ATOM 579 O O . PRO A 1 82 ? 15.969 0.101 13.461 1 89.62 82 PRO A O 1
ATOM 582 N N . PRO A 1 83 ? 17.203 -0.446 15.242 1 94.19 83 PRO A N 1
ATOM 583 C CA . PRO A 1 83 ? 18.438 -0.188 14.508 1 94.19 83 PRO A CA 1
ATOM 584 C C . PRO A 1 83 ? 18.859 -1.362 13.625 1 94.19 83 PRO A C 1
ATOM 586 O O . PRO A 1 83 ? 18.375 -2.482 13.812 1 94.19 83 PRO A O 1
ATOM 589 N N . VAL A 1 84 ? 19.672 -1.113 12.664 1 96.06 84 VAL A N 1
ATOM 590 C CA . VAL A 1 84 ? 20.312 -2.156 11.867 1 96.06 84 VAL A CA 1
ATOM 591 C C . VAL A 1 84 ? 21.781 -2.281 12.273 1 96.06 84 VAL A C 1
ATOM 593 O O . VAL A 1 84 ? 22.359 -1.351 12.836 1 96.06 84 VAL A O 1
ATOM 596 N N . PRO A 1 85 ? 22.375 -3.432 12.086 1 95.75 85 PRO A N 1
ATOM 597 C CA . PRO A 1 85 ? 23.797 -3.58 12.398 1 95.75 85 PRO A CA 1
ATOM 598 C C . PRO A 1 85 ? 24.672 -2.547 11.68 1 95.75 85 PRO A C 1
ATOM 600 O O . PRO A 1 85 ? 24.422 -2.229 10.516 1 95.75 85 PRO A O 1
ATOM 603 N N . GLU A 1 86 ? 25.641 -2.031 12.391 1 96.88 86 GLU A N 1
ATOM 604 C CA . GLU A 1 86 ? 26.547 -1.026 11.844 1 96.88 86 GLU A CA 1
ATOM 605 C C . GLU A 1 86 ? 27.219 -1.528 10.57 1 96.88 86 GLU A C 1
ATOM 607 O O . GLU A 1 86 ? 27.484 -0.751 9.656 1 96.88 86 GLU A O 1
ATOM 612 N N . GLU A 1 87 ? 27.5 -2.811 10.555 1 97 87 GLU A N 1
ATOM 613 C CA . GLU A 1 87 ? 28.188 -3.402 9.414 1 97 87 GLU A CA 1
ATOM 614 C C . GLU A 1 87 ? 27.359 -3.281 8.141 1 97 87 GLU A C 1
ATOM 616 O O . GLU A 1 87 ? 27.875 -3.439 7.031 1 97 87 GLU A O 1
ATOM 621 N N . TRP A 1 88 ? 26.047 -3.029 8.258 1 97.69 88 TRP A N 1
ATOM 622 C CA . TRP A 1 88 ? 25.172 -2.941 7.105 1 97.69 88 TRP A CA 1
ATOM 623 C C . TRP A 1 88 ? 25.094 -1.511 6.586 1 97.69 88 TRP A C 1
ATOM 625 O O . TRP A 1 88 ? 24.609 -1.271 5.477 1 97.69 88 TRP A O 1
ATOM 635 N N . TRP A 1 89 ? 25.578 -0.516 7.336 1 97.94 89 TRP A N 1
ATOM 636 C CA . TRP A 1 89 ? 25.312 0.896 7.082 1 97.94 89 TRP A CA 1
ATOM 637 C C . TRP A 1 89 ? 25.781 1.293 5.684 1 97.94 89 TRP A C 1
ATOM 639 O O . TRP A 1 89 ? 25.016 1.883 4.914 1 97.94 89 TRP A O 1
ATOM 649 N N . GLU A 1 90 ? 26.984 0.914 5.355 1 97.81 90 GLU A N 1
ATOM 650 C CA . GLU A 1 90 ? 27.547 1.349 4.082 1 97.81 90 GLU A CA 1
ATOM 651 C C . GLU A 1 90 ? 26.812 0.705 2.908 1 97.81 90 GLU A C 1
ATOM 653 O O . GLU A 1 90 ? 26.562 1.36 1.896 1 97.81 90 GLU A O 1
ATOM 658 N N . THR A 1 91 ? 26.484 -0.569 3.045 1 97.75 91 THR A N 1
ATOM 659 C CA . THR A 1 91 ? 25.734 -1.251 2.002 1 97.75 91 THR A CA 1
ATOM 660 C C . THR A 1 91 ? 24.359 -0.62 1.836 1 97.75 91 THR A C 1
ATOM 662 O O . THR A 1 91 ? 23.891 -0.422 0.712 1 97.75 91 THR A O 1
ATOM 665 N N . ILE A 1 92 ? 23.734 -0.283 2.924 1 97.75 92 ILE A N 1
ATOM 666 C CA . ILE A 1 92 ? 22.422 0.348 2.873 1 97.75 92 ILE A CA 1
ATOM 667 C C . ILE A 1 92 ? 22.516 1.702 2.176 1 97.75 92 ILE A C 1
ATOM 669 O O . ILE A 1 92 ? 21.75 1.998 1.263 1 97.75 92 ILE A O 1
ATOM 673 N N . ARG A 1 93 ? 23.5 2.494 2.521 1 98.06 93 ARG A N 1
ATOM 674 C CA . ARG A 1 93 ? 23.688 3.805 1.906 1 98.06 93 ARG A CA 1
ATOM 675 C C . ARG A 1 93 ? 23.875 3.682 0.399 1 98.06 93 ARG A C 1
ATOM 677 O O . ARG A 1 93 ? 23.406 4.52 -0.365 1 98.06 93 ARG A O 1
ATOM 684 N N . SER A 1 94 ? 24.484 2.621 -0.005 1 96.81 94 SER A N 1
ATOM 685 C CA . SER A 1 94 ? 24.875 2.508 -1.408 1 96.81 94 SER A CA 1
ATOM 686 C C . SER A 1 94 ? 23.781 1.815 -2.225 1 96.81 94 SER A C 1
ATOM 688 O O . SER A 1 94 ? 23.781 1.896 -3.455 1 96.81 94 SER A O 1
ATOM 690 N N . THR A 1 95 ? 22.844 1.177 -1.54 1 97.5 95 THR A N 1
ATOM 691 C CA . THR A 1 95 ? 21.953 0.332 -2.334 1 97.5 95 THR A CA 1
ATOM 692 C C . THR A 1 95 ? 20.5 0.727 -2.121 1 97.5 95 THR A C 1
ATOM 694 O O . THR A 1 95 ? 19.625 0.314 -2.883 1 97.5 95 THR A O 1
ATOM 697 N N . MET A 1 96 ? 20.188 1.508 -1.076 1 97.75 96 MET A N 1
ATOM 698 C CA . MET A 1 96 ? 18.828 1.96 -0.845 1 97.75 96 MET A CA 1
ATOM 699 C C . MET A 1 96 ? 18.297 2.734 -2.049 1 97.75 96 MET A C 1
ATOM 701 O O . MET A 1 96 ? 18.969 3.643 -2.549 1 97.75 96 MET A O 1
ATOM 705 N N . PRO A 1 97 ? 17.141 2.287 -2.539 1 97.31 97 PRO A N 1
ATOM 706 C CA . PRO A 1 97 ? 16.594 3.012 -3.691 1 97.31 97 PRO A CA 1
ATOM 707 C C . PRO A 1 97 ? 16.344 4.488 -3.395 1 97.31 97 PRO A C 1
ATOM 709 O O . PRO A 1 97 ? 15.875 4.832 -2.303 1 97.31 97 PRO A O 1
ATOM 712 N N . ALA A 1 98 ? 16.672 5.34 -4.371 1 97.44 98 ALA A N 1
ATOM 713 C CA . ALA A 1 98 ? 16.328 6.758 -4.27 1 97.44 98 ALA A CA 1
ATOM 714 C C . ALA A 1 98 ? 14.82 6.973 -4.312 1 97.44 98 ALA A C 1
ATOM 716 O O . ALA A 1 98 ? 14.078 6.102 -4.773 1 97.44 98 ALA A O 1
ATOM 717 N N . TYR A 1 99 ? 14.516 8.156 -3.875 1 98.25 99 TYR A N 1
ATOM 718 C CA . TYR A 1 99 ? 13.109 8.547 -3.877 1 98.25 99 TYR A CA 1
ATOM 719 C C . TYR A 1 99 ? 12.562 8.625 -5.301 1 98.25 99 TYR A C 1
ATOM 721 O O . TYR A 1 99 ? 13.195 9.219 -6.18 1 98.25 99 TYR A O 1
ATOM 729 N N . ASP A 1 100 ? 11.484 7.961 -5.562 1 97.56 100 ASP A N 1
ATOM 730 C CA . ASP A 1 100 ? 10.641 8.055 -6.746 1 97.56 100 ASP A CA 1
ATOM 731 C C . ASP A 1 100 ? 9.172 8.234 -6.363 1 97.56 100 ASP A C 1
ATOM 733 O O . ASP A 1 100 ? 8.562 7.348 -5.766 1 97.56 100 ASP A O 1
ATOM 737 N N . PRO A 1 101 ? 8.578 9.43 -6.676 1 96.94 101 PRO A N 1
ATOM 738 C CA . PRO A 1 101 ? 7.211 9.711 -6.23 1 96.94 101 PRO A CA 1
ATOM 739 C C . PRO A 1 101 ? 6.207 8.672 -6.723 1 96.94 101 PRO A C 1
ATOM 741 O O . PRO A 1 101 ? 5.129 8.531 -6.145 1 96.94 101 PRO A O 1
ATOM 744 N N . LEU A 1 102 ? 6.527 7.918 -7.723 1 96.62 102 LEU A N 1
ATOM 745 C CA . LEU A 1 102 ? 5.586 6.953 -8.281 1 96.62 102 LEU A CA 1
ATOM 746 C C . LEU A 1 102 ? 5.719 5.598 -7.598 1 96.62 102 LEU A C 1
ATOM 748 O O . LEU A 1 102 ? 4.793 4.781 -7.641 1 96.62 102 LEU A O 1
ATOM 752 N N . ILE A 1 103 ? 6.855 5.293 -6.922 1 97.19 103 ILE A N 1
ATOM 753 C CA . ILE A 1 103 ? 7.082 3.902 -6.547 1 97.19 103 ILE A CA 1
ATOM 754 C C . ILE A 1 103 ? 7.391 3.814 -5.051 1 97.19 103 ILE A C 1
ATOM 756 O O . ILE A 1 103 ? 7.094 2.805 -4.41 1 97.19 103 ILE A O 1
ATOM 760 N N . THR A 1 104 ? 8.055 4.867 -4.488 1 98.44 104 THR A N 1
ATOM 761 C CA . THR A 1 104 ? 8.461 4.828 -3.088 1 98.44 104 THR A CA 1
ATOM 762 C C . THR A 1 104 ? 7.242 4.879 -2.17 1 98.44 104 THR A C 1
ATOM 764 O O . THR A 1 104 ? 6.469 5.836 -2.209 1 98.44 104 THR A O 1
ATOM 76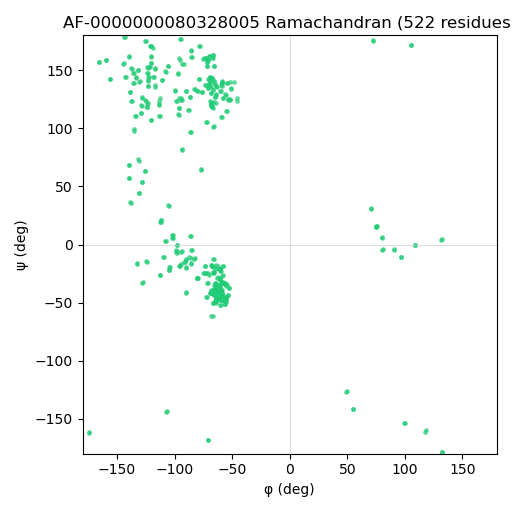7 N N . PRO A 1 105 ? 7.051 3.859 -1.359 1 98 105 PRO A N 1
ATOM 768 C CA . PRO A 1 105 ? 5.906 3.916 -0.447 1 98 105 PRO A CA 1
ATOM 769 C C . PRO A 1 105 ? 6.102 4.922 0.684 1 98 105 PRO A C 1
ATOM 771 O O . PRO A 1 105 ? 7.238 5.258 1.025 1 98 105 PRO A O 1
ATOM 774 N N . SER A 1 106 ? 4.973 5.391 1.159 1 97.75 106 SER A N 1
ATOM 775 C CA . SER A 1 106 ? 5.066 6.184 2.381 1 97.75 106 SER A CA 1
ATOM 776 C C . SER A 1 106 ? 5.359 5.301 3.59 1 97.75 106 SER A C 1
ATOM 778 O O . SER A 1 106 ? 5.188 4.082 3.533 1 97.75 106 SER A O 1
ATOM 780 N N . ARG A 1 107 ? 5.832 5.895 4.625 1 95.75 107 ARG A N 1
ATOM 781 C CA . ARG A 1 107 ? 6.156 5.191 5.859 1 95.75 107 ARG A CA 1
ATOM 782 C C . ARG A 1 107 ? 5.723 5.996 7.078 1 95.75 107 ARG A C 1
ATOM 784 O O . ARG A 1 107 ? 6.012 7.191 7.18 1 95.75 107 ARG A O 1
ATOM 791 N N . GLY A 1 108 ? 5.027 5.316 7.973 1 94.19 108 GLY A N 1
ATOM 792 C CA . GLY A 1 108 ? 4.734 5.898 9.273 1 94.19 108 GLY A CA 1
ATOM 793 C C . GLY A 1 108 ? 3.572 6.875 9.242 1 94.19 108 GLY A C 1
ATOM 794 O O . GLY A 1 108 ? 3.309 7.566 10.227 1 94.19 108 GLY A O 1
ATOM 795 N N . VAL A 1 109 ? 2.895 6.984 8.125 1 96.69 109 VAL A N 1
ATOM 796 C CA . VAL A 1 109 ? 1.825 7.973 8.039 1 96.69 109 VAL A CA 1
ATOM 797 C C . VAL A 1 109 ? 0.472 7.266 8 1 96.69 109 VAL A C 1
ATOM 799 O O . VAL A 1 109 ? -0.575 7.914 8.078 1 96.69 109 VAL A O 1
ATOM 802 N N . GLY A 1 110 ? 0.505 5.965 7.828 1 96.81 110 GLY A N 1
ATOM 803 C CA . GLY A 1 110 ? -0.737 5.207 7.879 1 96.81 110 GLY A CA 1
ATOM 804 C C . GLY A 1 110 ? -1.22 4.762 6.512 1 96.81 110 GLY A C 1
ATOM 805 O O . GLY A 1 110 ? -0.717 5.227 5.488 1 96.81 110 GLY A O 1
ATOM 806 N N . VAL A 1 111 ? -2.266 3.904 6.488 1 97.94 111 VAL A N 1
ATOM 807 C CA . VAL A 1 111 ? -2.727 3.242 5.273 1 97.94 111 VAL A CA 1
ATOM 808 C C . VAL A 1 111 ? -3.598 4.199 4.461 1 97.94 111 VAL A C 1
ATOM 810 O O . VAL A 1 111 ? -3.641 4.117 3.232 1 97.94 111 VAL A O 1
ATOM 813 N N . ILE A 1 112 ? -4.27 5.121 5.098 1 98.75 112 ILE A N 1
ATOM 814 C CA . ILE A 1 112 ? -5.141 6.051 4.383 1 98.75 112 ILE A CA 1
ATOM 815 C C . ILE A 1 112 ? -4.305 6.961 3.488 1 98.75 112 ILE A C 1
ATOM 817 O O . ILE A 1 112 ? -4.539 7.043 2.281 1 98.75 112 ILE A O 1
ATOM 821 N N . PRO A 1 113 ? -3.248 7.582 4.047 1 98.81 113 PRO A N 1
ATOM 822 C CA . PRO A 1 113 ? -2.402 8.383 3.158 1 98.81 113 PRO A CA 1
ATOM 823 C C . PRO A 1 113 ? -1.771 7.559 2.039 1 98.81 113 PRO A C 1
ATOM 825 O O . PRO A 1 113 ? -1.685 8.023 0.9 1 98.81 113 PRO A O 1
ATOM 828 N N . GLU A 1 114 ? -1.33 6.371 2.35 1 98.44 114 GLU A N 1
ATOM 829 C CA . GLU A 1 114 ? -0.764 5.512 1.314 1 98.44 114 GLU A CA 1
ATOM 830 C C . GLU A 1 114 ? -1.785 5.219 0.218 1 98.44 114 GLU A C 1
ATOM 832 O O . GLU A 1 114 ? -1.437 5.16 -0.962 1 98.44 114 GLU A O 1
ATOM 837 N N . THR A 1 115 ? -3.031 5.016 0.613 1 98.56 115 THR A N 1
ATOM 838 C CA . THR A 1 115 ? -4.109 4.809 -0.347 1 98.56 115 THR A CA 1
ATOM 839 C C . THR A 1 115 ? -4.301 6.043 -1.225 1 98.56 115 THR A C 1
ATOM 841 O O . THR A 1 115 ? -4.457 5.926 -2.441 1 98.56 115 THR A O 1
ATOM 844 N N . VAL A 1 116 ? -4.203 7.184 -0.674 1 98.88 116 VAL A N 1
ATOM 845 C CA . VAL A 1 116 ? -4.32 8.422 -1.436 1 98.88 116 VAL A CA 1
ATOM 846 C C . VAL A 1 116 ? -3.145 8.547 -2.402 1 98.88 116 VAL A C 1
ATOM 848 O O . VAL A 1 116 ? -3.322 8.945 -3.557 1 98.88 116 VAL A O 1
ATOM 851 N N . ARG A 1 117 ? -1.978 8.219 -1.919 1 98.62 117 ARG A N 1
ATOM 852 C CA . ARG A 1 117 ? -0.771 8.328 -2.732 1 98.62 117 ARG A CA 1
ATOM 853 C C . ARG A 1 117 ? -0.933 7.598 -4.059 1 98.62 117 ARG A C 1
ATOM 855 O O . ARG A 1 117 ? -0.467 8.07 -5.098 1 98.62 117 ARG A O 1
ATOM 862 N N . THR A 1 118 ? -1.605 6.484 -3.994 1 97.62 118 THR A N 1
ATOM 863 C CA . THR A 1 118 ? -1.721 5.641 -5.176 1 97.62 118 THR A CA 1
ATOM 864 C C . THR A 1 118 ? -3.088 5.809 -5.832 1 97.62 118 THR A C 1
ATOM 866 O O . THR A 1 118 ? -3.469 5.02 -6.699 1 97.62 118 THR A O 1
ATOM 869 N N . TRP A 1 119 ? -3.859 6.746 -5.391 1 98.25 119 TRP A N 1
ATOM 870 C CA . TRP A 1 119 ? -5.18 7.016 -5.949 1 98.25 119 TRP A CA 1
ATOM 871 C C . TRP A 1 119 ? -5.07 7.516 -7.387 1 98.25 119 TRP A C 1
ATOM 873 O O . TRP A 1 119 ? -4.176 8.297 -7.711 1 98.25 119 TRP A O 1
ATOM 883 N N . PRO A 1 120 ? -6.02 7.051 -8.297 1 96.94 120 PRO A N 1
ATOM 884 C CA . PRO A 1 120 ? -5.984 7.59 -9.656 1 96.94 120 PRO A CA 1
ATOM 885 C C . PRO A 1 120 ? -5.977 9.117 -9.688 1 96.94 120 PRO A C 1
ATOM 887 O O . PRO A 1 120 ? -6.848 9.75 -9.086 1 96.94 120 PRO A O 1
ATOM 890 N N . GLY A 1 121 ? -5.008 9.664 -10.328 1 96.81 121 GLY A N 1
ATOM 891 C CA . GLY A 1 121 ? -4.941 11.109 -10.477 1 96.81 121 GLY A CA 1
ATOM 892 C C . GLY A 1 121 ? -4.164 11.789 -9.367 1 96.81 121 GLY A C 1
ATOM 893 O O . GLY A 1 121 ? -3.945 13.008 -9.406 1 96.81 121 GLY A O 1
ATOM 894 N N . ALA A 1 122 ? -3.73 11.102 -8.398 1 98.56 122 ALA A N 1
ATOM 895 C CA . ALA A 1 122 ? -2.955 11.688 -7.305 1 98.56 122 ALA A CA 1
ATOM 896 C C . ALA A 1 122 ? -1.619 12.227 -7.809 1 98.56 122 ALA A C 1
ATOM 898 O O . ALA A 1 122 ? -0.978 11.617 -8.664 1 98.56 122 ALA A O 1
ATOM 899 N N . LEU A 1 123 ? -1.236 13.383 -7.332 1 98.81 123 LEU A N 1
ATOM 900 C CA . LEU A 1 123 ? 0.093 13.945 -7.539 1 98.81 123 LEU A CA 1
ATOM 901 C C . LEU A 1 123 ? 0.881 13.977 -6.234 1 98.81 123 LEU A C 1
ATOM 903 O O . LEU A 1 123 ? 0.314 14.219 -5.168 1 98.81 123 LEU A O 1
ATOM 907 N N . ARG A 1 124 ? 2.121 13.711 -6.297 1 98.81 124 ARG A N 1
ATOM 908 C CA . ARG A 1 124 ? 2.98 13.664 -5.117 1 98.81 124 ARG A CA 1
ATOM 909 C C . ARG A 1 124 ? 4.152 14.625 -5.258 1 98.81 124 ARG A C 1
ATOM 911 O O . ARG A 1 124 ? 4.742 14.742 -6.336 1 98.81 124 ARG A O 1
ATOM 918 N N . SER A 1 125 ? 4.551 15.32 -4.188 1 98.88 125 SER A N 1
ATOM 919 C CA . SER A 1 125 ? 5.617 16.312 -4.242 1 98.88 125 SER A CA 1
ATOM 920 C C . SER A 1 125 ? 6.992 15.656 -4.258 1 98.88 125 SER A C 1
ATOM 922 O O . SER A 1 125 ? 7.113 14.453 -4.004 1 98.88 125 SER A O 1
ATOM 924 N N . ALA A 1 126 ? 8.008 16.391 -4.477 1 97.88 126 ALA A N 1
ATOM 925 C CA . ALA A 1 126 ? 9.273 15.859 -4.957 1 97.88 126 ALA A CA 1
ATOM 926 C C . ALA A 1 126 ? 10.234 15.602 -3.797 1 97.88 126 ALA A C 1
ATOM 928 O O . ALA A 1 126 ? 11.242 14.898 -3.957 1 97.88 126 ALA A O 1
ATOM 929 N N . HIS A 1 127 ? 10.023 16.172 -2.66 1 98.12 127 HIS A N 1
ATOM 930 C CA . HIS A 1 127 ? 11.008 15.992 -1.597 1 98.12 127 HIS A CA 1
ATOM 931 C C . HIS A 1 127 ? 11.039 14.547 -1.124 1 98.12 127 HIS A C 1
ATOM 933 O O . HIS A 1 127 ? 10.008 13.969 -0.793 1 98.12 127 HIS A O 1
ATOM 939 N N . PRO A 1 128 ? 12.148 13.914 -0.959 1 97.69 128 PRO A N 1
ATOM 940 C CA . PRO A 1 128 ? 12.266 12.461 -0.76 1 97.69 128 PRO A CA 1
ATOM 941 C C . PRO A 1 128 ? 11.766 12.016 0.609 1 97.69 128 PRO A C 1
ATOM 943 O O . PRO A 1 128 ? 11.352 10.867 0.77 1 97.69 128 PRO A O 1
ATOM 946 N N . GLN A 1 129 ? 11.766 12.875 1.572 1 98 129 GLN A N 1
ATOM 947 C CA . GLN A 1 129 ? 11.516 12.438 2.941 1 98 129 GLN A CA 1
ATOM 948 C C . GLN A 1 129 ? 10.195 12.992 3.465 1 98 129 GLN A C 1
ATOM 950 O O . GLN A 1 129 ? 9.594 12.43 4.379 1 98 129 GLN A O 1
ATOM 955 N N . THR A 1 130 ? 9.75 14.141 2.908 1 98.31 130 THR A N 1
ATOM 956 C CA . THR A 1 130 ? 8.586 14.812 3.471 1 98.31 130 THR A CA 1
ATOM 957 C C . THR A 1 130 ? 7.582 15.164 2.373 1 98.31 130 THR A C 1
ATOM 959 O O . THR A 1 130 ? 7.047 16.281 2.348 1 98.31 130 THR A O 1
ATOM 962 N N . SER A 1 131 ? 7.344 14.266 1.506 1 98.75 131 SER A N 1
ATOM 963 C CA . SER A 1 131 ? 6.422 14.484 0.398 1 98.75 131 SER A CA 1
ATOM 964 C C . SER A 1 131 ? 4.977 14.523 0.881 1 98.75 131 SER A C 1
ATOM 966 O O . SER A 1 131 ? 4.676 14.078 1.991 1 98.75 131 SER A O 1
ATOM 968 N N . PHE A 1 132 ? 4.168 15.148 0.121 1 98.94 132 PHE A N 1
ATOM 969 C CA . PHE A 1 132 ? 2.715 15.156 0.234 1 98.94 132 PHE A CA 1
ATOM 970 C C . PHE A 1 132 ? 2.072 14.656 -1.056 1 98.94 132 PHE A C 1
ATOM 972 O O . PHE A 1 132 ? 2.596 14.891 -2.146 1 98.94 132 PHE A O 1
ATOM 979 N N . ALA A 1 133 ? 0.978 13.938 -0.938 1 98.94 133 ALA A N 1
ATOM 980 C CA . ALA A 1 133 ? 0.143 13.602 -2.086 1 98.94 133 ALA A CA 1
ATOM 981 C C . ALA A 1 133 ? -1.165 14.383 -2.066 1 98.94 133 ALA A C 1
ATOM 983 O O . ALA A 1 133 ? -1.671 14.734 -0.998 1 98.94 133 ALA A O 1
ATOM 984 N N . ALA A 1 134 ? -1.657 14.664 -3.227 1 98.94 134 ALA A N 1
ATOM 985 C CA . ALA A 1 134 ? -2.883 15.445 -3.348 1 98.94 134 ALA A CA 1
ATOM 986 C C . ALA A 1 134 ? -3.758 14.93 -4.484 1 98.94 134 ALA A C 1
ATOM 988 O O . ALA A 1 134 ? -3.248 14.461 -5.504 1 98.94 134 ALA A O 1
ATOM 989 N N . VAL A 1 135 ? -5.039 14.969 -4.32 1 98.88 135 VAL A N 1
ATOM 990 C CA . VAL A 1 135 ? -6.055 14.633 -5.309 1 98.88 135 VAL A CA 1
ATOM 991 C C . VAL A 1 135 ? -7.066 15.766 -5.426 1 98.88 135 VAL A C 1
ATOM 993 O O . VAL A 1 135 ? -7.676 16.172 -4.434 1 98.88 135 VAL A O 1
ATOM 996 N N . GLY A 1 136 ? -7.301 16.25 -6.598 1 98.81 136 GLY A N 1
ATOM 997 C CA . GLY A 1 136 ? -8.242 17.344 -6.816 1 98.81 136 GLY A CA 1
ATOM 998 C C . GLY A 1 136 ? -7.68 18.453 -7.688 1 98.81 136 GLY A C 1
ATOM 999 O O . GLY A 1 136 ? -6.551 18.359 -8.164 1 98.81 136 GLY A O 1
ATOM 1000 N N . PRO A 1 137 ? -8.398 19.469 -7.914 1 98.75 137 PRO A N 1
ATOM 1001 C CA . PRO A 1 137 ? -8.062 20.5 -8.906 1 98.75 137 PRO A CA 1
ATOM 1002 C C . PRO A 1 137 ? -6.809 21.281 -8.539 1 98.75 137 PRO A C 1
ATOM 1004 O O . PRO A 1 137 ? -6.133 21.812 -9.422 1 98.75 137 PRO A O 1
ATOM 1007 N N . ARG A 1 138 ? -6.457 21.344 -7.285 1 98.75 138 ARG A N 1
ATOM 1008 C CA . ARG A 1 138 ? -5.316 22.156 -6.887 1 98.75 138 ARG A CA 1
ATOM 1009 C C . ARG A 1 138 ? -4.082 21.297 -6.645 1 98.75 138 ARG A C 1
ATOM 1011 O O . ARG A 1 138 ? -3.053 21.781 -6.176 1 98.75 138 ARG A O 1
ATOM 1018 N N . ALA A 1 139 ? -4.176 20.047 -6.918 1 98.88 139 ALA A N 1
ATOM 1019 C CA . ALA A 1 139 ? -3.117 19.094 -6.617 1 98.88 139 ALA A CA 1
ATOM 1020 C C . ALA A 1 139 ? -1.797 19.516 -7.258 1 98.88 139 ALA A C 1
ATOM 1022 O O . ALA A 1 139 ? -0.751 19.5 -6.605 1 98.88 139 ALA A O 1
ATOM 1023 N N . ALA A 1 140 ? -1.861 19.906 -8.484 1 98.75 140 ALA A N 1
ATOM 1024 C CA . ALA A 1 140 ? -0.648 20.281 -9.211 1 98.75 140 ALA A CA 1
ATOM 1025 C C . ALA A 1 140 ? 0.029 21.484 -8.562 1 98.75 140 ALA A C 1
ATOM 1027 O O . ALA A 1 140 ? 1.244 21.484 -8.352 1 98.75 140 ALA A O 1
ATOM 1028 N N . TRP A 1 141 ? -0.74 22.453 -8.25 1 98.56 141 TRP A N 1
ATOM 1029 C CA . TRP A 1 141 ? -0.194 23.656 -7.633 1 98.56 141 TRP A CA 1
ATOM 1030 C C . TRP A 1 141 ? 0.415 23.328 -6.27 1 98.56 141 TRP A C 1
ATOM 1032 O O . TRP A 1 141 ? 1.483 23.844 -5.93 1 98.56 141 TRP A O 1
ATOM 1042 N N . ILE A 1 142 ? -0.202 22.547 -5.516 1 98.88 142 ILE A N 1
ATOM 1043 C CA . ILE A 1 142 ? 0.195 22.234 -4.145 1 98.88 142 ILE A CA 1
ATOM 1044 C C . ILE A 1 142 ? 1.496 21.422 -4.156 1 98.88 142 ILE A C 1
ATOM 1046 O O . ILE A 1 142 ? 2.379 21.656 -3.328 1 98.88 142 ILE A O 1
ATOM 1050 N N . THR A 1 143 ? 1.665 20.5 -5.098 1 98.81 143 THR A N 1
ATOM 1051 C CA . THR A 1 143 ? 2.764 19.531 -5.027 1 98.81 143 THR A CA 1
ATOM 1052 C C . THR A 1 143 ? 3.961 20.031 -5.836 1 98.81 143 THR A C 1
ATOM 1054 O O . THR A 1 143 ? 5.078 19.547 -5.656 1 98.81 143 THR A O 1
ATOM 1057 N N . ARG A 1 144 ? 3.746 20.938 -6.672 1 97.75 144 ARG A N 1
ATOM 1058 C CA . ARG A 1 144 ? 4.82 21.391 -7.551 1 97.75 144 ARG A CA 1
ATOM 1059 C C . ARG A 1 144 ? 5.891 22.141 -6.773 1 97.75 144 ARG A C 1
ATOM 1061 O O . ARG A 1 144 ? 5.574 22.891 -5.844 1 97.75 144 ARG A O 1
ATOM 1068 N N . GLY A 1 145 ? 7.125 21.984 -7.145 1 97.31 145 GLY A N 1
ATOM 1069 C CA . GLY A 1 145 ? 8.219 22.828 -6.688 1 97.31 145 GLY A CA 1
ATOM 1070 C C . GLY A 1 145 ? 8.641 22.531 -5.258 1 97.31 145 GLY A C 1
ATOM 1071 O O . GLY A 1 145 ? 9.25 23.375 -4.602 1 97.31 145 GLY A O 1
ATOM 1072 N N . HIS A 1 146 ? 8.242 21.422 -4.684 1 98.5 146 HIS A N 1
ATOM 1073 C CA . HIS A 1 146 ? 8.773 21.047 -3.379 1 98.5 146 HIS A CA 1
ATOM 1074 C C . HIS A 1 146 ? 10.289 20.891 -3.428 1 98.5 146 HIS A C 1
ATOM 1076 O O . HIS A 1 146 ? 10.797 19.938 -4.016 1 98.5 146 HIS A O 1
ATOM 1082 N N . ALA A 1 147 ? 10.977 21.828 -2.791 1 97.81 147 ALA A N 1
ATOM 1083 C CA . ALA A 1 147 ? 12.422 21.938 -2.939 1 97.81 147 ALA A CA 1
ATOM 1084 C C . ALA A 1 147 ? 13.133 20.766 -2.254 1 97.81 147 ALA A C 1
ATOM 1086 O O . ALA A 1 147 ? 12.734 20.344 -1.165 1 97.81 147 ALA A O 1
ATOM 1087 N N . PRO A 1 148 ? 14.188 20.281 -2.854 1 94.94 148 PRO A N 1
ATOM 1088 C CA . PRO A 1 148 ? 14.914 19.141 -2.283 1 94.94 148 PRO A CA 1
ATOM 1089 C C . PRO A 1 148 ? 15.617 19.484 -0.974 1 94.94 148 PRO A C 1
ATOM 1091 O O . PRO A 1 148 ? 16.031 18.594 -0.237 1 94.94 148 PRO A O 1
ATOM 1094 N N . ASP A 1 149 ? 15.805 20.734 -0.731 1 95.94 149 ASP A N 1
ATOM 1095 C CA . ASP A 1 149 ? 16.484 21.141 0.49 1 95.94 149 ASP A CA 1
ATOM 1096 C C . ASP A 1 149 ? 15.539 21.859 1.447 1 95.94 149 ASP A C 1
ATOM 1098 O O . ASP A 1 149 ? 15.969 22.656 2.275 1 95.94 149 ASP A O 1
ATOM 1102 N N . CYS A 1 150 ? 14.312 21.688 1.291 1 97.56 150 CYS A N 1
ATOM 1103 C CA . CYS A 1 150 ? 13.281 22.266 2.145 1 97.56 150 CYS A CA 1
ATOM 1104 C C . CYS A 1 150 ? 12.219 21.234 2.502 1 97.56 150 CYS A C 1
ATOM 1106 O O . CYS A 1 150 ? 11.234 21.078 1.772 1 97.56 150 CYS A O 1
ATOM 1108 N N . ARG A 1 151 ? 12.312 20.672 3.635 1 97.81 151 ARG A N 1
ATOM 1109 C CA . ARG A 1 151 ? 11.422 19.594 4.043 1 97.81 151 ARG A CA 1
ATOM 1110 C C . ARG A 1 151 ? 10 20.094 4.242 1 97.81 151 ARG A C 1
ATOM 1112 O O . ARG A 1 151 ? 9.094 19.719 3.49 1 97.81 151 ARG A O 1
ATOM 1119 N N . LEU A 1 152 ? 9.828 20.969 5.133 1 98.69 152 LEU A N 1
ATOM 1120 C CA . LEU A 1 152 ? 8.484 21.406 5.512 1 98.69 152 LEU A CA 1
ATOM 1121 C C . LEU A 1 152 ? 8.422 22.906 5.707 1 98.69 152 LEU A C 1
ATOM 1123 O O . LEU A 1 152 ? 7.738 23.406 6.605 1 98.69 152 LEU A O 1
ATOM 1127 N N . GLY A 1 153 ? 9.188 23.688 4.879 1 98.44 153 GLY A N 1
ATOM 1128 C CA . GLY A 1 153 ? 9.289 25.125 5 1 98.44 153 GLY A CA 1
ATOM 1129 C C . GLY A 1 153 ? 8.539 25.875 3.908 1 98.44 153 GLY A C 1
ATOM 1130 O O . GLY A 1 153 ? 7.469 25.438 3.479 1 98.44 153 GLY A O 1
ATOM 1131 N N . GLU A 1 154 ? 9.133 27.016 3.455 1 98.38 154 GLU A N 1
ATOM 1132 C CA . GLU A 1 154 ? 8.453 27.969 2.584 1 98.38 154 GLU A CA 1
ATOM 1133 C C . GLU A 1 154 ? 8.367 27.453 1.153 1 98.38 154 GLU A C 1
ATOM 1135 O O . GLU A 1 154 ? 7.52 27.891 0.374 1 98.38 154 GLU A O 1
ATOM 1140 N N . ARG A 1 155 ? 9.211 26.609 0.775 1 98.5 155 ARG A N 1
ATOM 1141 C CA . ARG A 1 155 ? 9.211 26.031 -0.562 1 98.5 155 ARG A CA 1
ATOM 1142 C C . ARG A 1 155 ? 8.711 24.594 -0.531 1 98.5 155 ARG A C 1
ATOM 1144 O O . ARG A 1 155 ? 9.281 23.703 -1.18 1 98.5 155 ARG A O 1
ATOM 1151 N N . SER A 1 156 ? 7.801 24.328 0.335 1 98.75 156 SER A N 1
ATOM 1152 C CA . SER A 1 156 ? 7.125 23.047 0.496 1 98.75 156 SER A CA 1
ATOM 1153 C C . SER A 1 156 ? 5.621 23.188 0.307 1 98.75 156 SER A C 1
ATOM 1155 O O . SER A 1 156 ? 5.098 24.297 0.25 1 98.75 156 SER A O 1
ATOM 1157 N N . PRO A 1 157 ? 4.879 22.078 0.23 1 98.88 157 PRO A N 1
ATOM 1158 C CA . PRO A 1 157 ? 3.42 22.109 0.117 1 98.88 157 PRO A CA 1
ATOM 1159 C C . PRO A 1 157 ? 2.754 22.828 1.283 1 98.88 157 PRO A C 1
ATOM 1161 O O . PRO A 1 157 ? 1.677 23.406 1.121 1 98.88 157 PRO A O 1
ATOM 1164 N N . LEU A 1 158 ? 3.371 22.859 2.447 1 98.88 158 LEU A N 1
ATOM 1165 C CA . LEU A 1 158 ? 2.742 23.469 3.617 1 98.88 158 LEU A CA 1
ATOM 1166 C C . LEU A 1 158 ? 2.525 24.953 3.408 1 98.88 158 LEU A C 1
ATOM 1168 O O . LEU A 1 158 ? 1.467 25.484 3.75 1 98.88 158 LEU A O 1
ATOM 1172 N N . ALA A 1 159 ? 3.533 25.594 2.85 1 98.75 159 ALA A N 1
ATOM 1173 C CA . ALA A 1 159 ? 3.391 27.016 2.586 1 98.75 159 ALA A CA 1
ATOM 1174 C C . ALA A 1 159 ? 2.287 27.281 1.565 1 98.75 159 ALA A C 1
ATOM 1176 O O . ALA A 1 159 ? 1.544 28.25 1.683 1 98.75 159 ALA A O 1
ATOM 1177 N N . ARG A 1 160 ? 2.164 26.469 0.593 1 98.75 160 ARG A N 1
ATOM 1178 C CA . ARG A 1 160 ? 1.129 26.594 -0.426 1 98.75 160 ARG A CA 1
ATOM 1179 C C . ARG A 1 160 ? -0.255 26.359 0.164 1 98.75 160 ARG A C 1
ATOM 1181 O O . ARG A 1 160 ? -1.217 27.047 -0.184 1 98.75 160 ARG A O 1
ATOM 1188 N N . LEU A 1 161 ? -0.307 25.359 1.018 1 98.94 161 LEU A N 1
ATOM 1189 C CA . LEU A 1 161 ? -1.564 25.078 1.7 1 98.94 161 LEU A CA 1
ATOM 1190 C C . LEU A 1 161 ? -1.994 26.25 2.562 1 98.94 161 LEU A C 1
ATOM 1192 O O . LEU A 1 161 ? -3.172 26.609 2.586 1 98.94 161 LEU A O 1
ATOM 1196 N N . GLU A 1 162 ? -1.085 26.797 3.223 1 98.81 162 GLU A N 1
ATOM 1197 C CA . GLU A 1 162 ? -1.378 28 4.008 1 98.81 162 GLU A CA 1
ATOM 1198 C C . GLU A 1 162 ? -1.913 29.125 3.125 1 98.81 162 GLU A C 1
ATOM 1200 O O . GLU A 1 162 ? -2.926 29.75 3.449 1 98.81 162 GLU A O 1
ATOM 1205 N N . ALA A 1 163 ? -1.246 29.359 2.012 1 98.5 163 ALA A N 1
ATOM 1206 C CA . ALA A 1 163 ? -1.603 30.438 1.09 1 98.5 163 ALA A CA 1
ATOM 1207 C C . ALA A 1 163 ? -2.992 30.219 0.499 1 98.5 163 ALA A C 1
ATOM 1209 O O . ALA A 1 163 ? -3.707 31.172 0.2 1 98.5 163 ALA A O 1
ATOM 1210 N N . LEU A 1 164 ? -3.367 28.969 0.399 1 98.38 164 LEU A N 1
ATOM 1211 C CA . LEU A 1 164 ? -4.641 28.609 -0.217 1 98.38 164 LEU A CA 1
ATOM 1212 C C . LEU A 1 164 ? -5.777 28.688 0.799 1 98.38 164 LEU A C 1
ATOM 1214 O O . LEU A 1 164 ? -6.941 28.484 0.449 1 98.38 164 LEU A O 1
ATOM 1218 N N . GLY A 1 165 ? -5.406 28.953 2.016 1 98.56 165 GLY A N 1
ATOM 1219 C CA . GLY A 1 165 ? -6.426 28.938 3.053 1 98.56 165 GLY A CA 1
ATOM 1220 C C . GLY A 1 165 ? -6.926 27.531 3.361 1 98.56 165 GLY A C 1
ATOM 1221 O O . GLY A 1 165 ? -8.102 27.359 3.697 1 98.56 165 GLY A O 1
ATOM 1222 N N . ALA A 1 166 ? -6.062 26.578 3.223 1 98.88 166 ALA A N 1
ATOM 1223 C CA . ALA A 1 166 ? -6.434 25.203 3.498 1 98.88 166 ALA A CA 1
ATOM 1224 C C . ALA A 1 166 ? -6.715 25 4.984 1 98.88 166 ALA A C 1
ATOM 1226 O O . ALA A 1 166 ? -6.309 25.812 5.816 1 98.88 166 ALA A O 1
ATOM 1227 N N . ARG A 1 167 ? -7.422 23.938 5.297 1 98.94 167 ARG A N 1
ATOM 1228 C CA . ARG A 1 167 ? -7.633 23.531 6.684 1 98.94 167 ARG A CA 1
ATOM 1229 C C . ARG A 1 167 ? -7.023 22.156 6.953 1 98.94 167 ARG A C 1
ATOM 1231 O O . ARG A 1 167 ? -6.832 21.375 6.031 1 98.94 167 ARG A O 1
ATOM 1238 N N . VAL A 1 168 ? -6.621 21.938 8.203 1 98.94 168 VAL A N 1
ATOM 1239 C CA . VAL A 1 168 ? -6.137 20.656 8.695 1 98.94 168 VAL A CA 1
ATOM 1240 C C . VAL A 1 168 ? -7.301 19.844 9.242 1 98.94 168 VAL A C 1
ATOM 1242 O O . VAL A 1 168 ? -8.156 20.359 9.961 1 98.94 168 VAL A O 1
ATOM 1245 N N . LEU A 1 169 ? -7.367 18.641 8.859 1 98.94 169 LEU A N 1
ATOM 1246 C CA . LEU A 1 169 ? -8.234 17.672 9.5 1 98.94 169 LEU A CA 1
ATOM 1247 C C . LEU A 1 169 ? -7.414 16.594 10.203 1 98.94 169 LEU A C 1
ATOM 1249 O O . LEU A 1 169 ? -6.691 15.828 9.562 1 98.94 169 LEU A O 1
ATOM 1253 N N . LEU A 1 170 ? -7.449 16.594 11.516 1 98.88 170 LEU A N 1
ATOM 1254 C CA . LEU A 1 170 ? -6.965 15.453 12.281 1 98.88 170 LEU A CA 1
ATOM 1255 C C . LEU A 1 170 ? -8.062 14.406 12.445 1 98.88 170 LEU A C 1
ATOM 1257 O O . LEU A 1 170 ? -8.922 14.539 13.32 1 98.88 170 LEU A O 1
ATOM 1261 N N . LEU A 1 171 ? -8.039 13.438 11.617 1 98.81 171 LEU A N 1
ATOM 1262 C CA . LEU A 1 171 ? -9.039 12.375 11.586 1 98.81 171 LEU A CA 1
ATOM 1263 C C . LEU A 1 171 ? -8.594 11.172 12.406 1 98.81 171 LEU A C 1
ATOM 1265 O O . LEU A 1 171 ? -8.109 10.18 11.852 1 98.81 171 LEU A O 1
ATOM 1269 N N . GLY A 1 172 ? -8.773 11.227 13.727 1 98.38 172 GLY A N 1
ATOM 1270 C CA . GLY A 1 172 ? -8.312 10.195 14.641 1 98.38 172 GLY A CA 1
ATOM 1271 C C . GLY A 1 172 ? -6.836 10.312 14.977 1 98.38 172 GLY A C 1
ATOM 1272 O O . GLY A 1 172 ? -6.289 9.484 15.711 1 98.38 172 GLY A O 1
ATOM 1273 N N . ALA A 1 173 ? -6.184 11.195 14.391 1 98.06 173 ALA A N 1
ATOM 1274 C CA . ALA A 1 173 ? -4.781 11.477 14.688 1 98.06 173 ALA A CA 1
ATOM 1275 C C . ALA A 1 173 ? -4.652 12.586 15.727 1 98.06 173 ALA A C 1
ATOM 1277 O O . ALA A 1 173 ? -5.57 13.391 15.898 1 98.06 173 ALA A O 1
ATOM 1278 N N . GLY A 1 174 ? -3.555 12.594 16.438 1 97.69 174 GLY A N 1
ATOM 1279 C CA . GLY A 1 174 ? -3.307 13.625 17.422 1 97.69 174 GLY A CA 1
ATOM 1280 C C . GLY A 1 174 ? -2.482 14.781 16.891 1 97.69 174 GLY A C 1
ATOM 1281 O O . GLY A 1 174 ? -2.023 14.742 15.742 1 97.69 174 GLY A O 1
ATOM 1282 N N . TYR A 1 175 ? -2.301 15.75 17.766 1 98.5 175 TYR A N 1
ATOM 1283 C CA . TYR A 1 175 ? -1.565 16.953 17.391 1 98.5 175 TYR A CA 1
ATOM 1284 C C . TYR A 1 175 ? -0.099 16.641 17.125 1 98.5 175 TYR A C 1
ATOM 1286 O O . TYR A 1 175 ? 0.583 17.375 16.406 1 98.5 175 TYR A O 1
ATOM 1294 N N . GLU A 1 176 ? 0.394 15.562 17.719 1 97.62 176 GLU A N 1
ATOM 1295 C CA . GLU A 1 176 ? 1.788 15.18 17.516 1 97.62 176 GLU A CA 1
ATOM 1296 C C . GLU A 1 176 ? 2.078 14.906 16.047 1 97.62 176 GLU A C 1
ATOM 1298 O O . GLU A 1 176 ? 3.23 14.969 15.609 1 97.62 176 GLU A O 1
ATOM 1303 N N . SER A 1 177 ? 1.023 14.625 15.289 1 97.38 177 SER A N 1
ATOM 1304 C CA . SER A 1 177 ? 1.201 14.305 13.875 1 97.38 177 SER A CA 1
ATOM 1305 C C . SER A 1 177 ? 0.94 15.516 12.992 1 97.38 177 SER A C 1
ATOM 1307 O O . SER A 1 177 ? 1.08 15.445 11.766 1 97.38 177 SER A O 1
ATOM 1309 N N . CYS A 1 178 ? 0.608 16.625 13.539 1 98.44 178 CYS A N 1
ATOM 1310 C CA . CYS A 1 178 ? 0.215 17.797 12.766 1 98.44 178 CYS A CA 1
ATOM 1311 C C . CYS A 1 178 ? 1.421 18.422 12.078 1 98.44 178 CYS A C 1
ATOM 1313 O O . CYS A 1 178 ? 2.141 19.219 12.688 1 98.44 178 CYS A O 1
ATOM 1315 N N . THR A 1 179 ? 1.549 18.25 10.828 1 98.19 179 THR A N 1
ATOM 1316 C CA . THR A 1 179 ? 2.736 18.672 10.086 1 98.19 179 THR A CA 1
ATOM 1317 C C . THR A 1 179 ? 2.785 20.188 9.938 1 98.19 179 THR A C 1
ATOM 1319 O O . THR A 1 179 ? 3.854 20.75 9.719 1 98.19 179 THR A O 1
ATOM 1322 N N . SER A 1 180 ? 1.658 20.828 10 1 98.56 180 SER A N 1
ATOM 1323 C CA . SER A 1 180 ? 1.607 22.281 9.844 1 98.56 180 SER A CA 1
ATOM 1324 C C . SER A 1 180 ? 2.492 22.969 10.867 1 98.56 180 SER A C 1
ATOM 1326 O O . SER A 1 180 ? 3.037 24.047 10.602 1 98.56 180 SER A O 1
ATOM 1328 N N . PHE A 1 181 ? 2.605 22.391 12.039 1 98.75 181 PHE A N 1
ATOM 1329 C CA . PHE A 1 181 ? 3.434 22.984 13.078 1 98.75 181 PHE A CA 1
ATOM 1330 C C . PHE A 1 181 ? 4.883 23.094 12.625 1 98.75 181 PHE A C 1
ATOM 1332 O O . PHE A 1 181 ? 5.609 23.984 13.055 1 98.75 181 PHE A O 1
ATOM 1339 N N . HIS A 1 182 ? 5.324 22.219 11.789 1 98.56 182 HIS A N 1
ATOM 1340 C CA . HIS A 1 182 ? 6.707 22.219 11.328 1 98.56 182 HIS A CA 1
ATOM 1341 C C . HIS A 1 182 ? 7.012 23.469 10.508 1 98.56 182 HIS A C 1
ATOM 1343 O O . HIS A 1 182 ? 8.148 23.953 10.508 1 98.56 182 HIS A O 1
ATOM 1349 N N . LEU A 1 183 ? 6.012 23.984 9.719 1 98.75 183 LEU A N 1
ATOM 1350 C CA . LEU A 1 183 ? 6.242 25.203 8.945 1 98.75 183 LEU A CA 1
ATOM 1351 C C . LEU A 1 183 ? 6.711 26.344 9.844 1 98.75 183 LEU A C 1
ATOM 1353 O O . LEU A 1 183 ? 7.555 27.141 9.445 1 98.75 183 LEU A O 1
ATOM 1357 N N . ALA A 1 184 ? 6.23 26.375 11.039 1 98.19 184 ALA A N 1
ATOM 1358 C CA . ALA A 1 184 ? 6.613 27.391 12.016 1 98.19 184 ALA A CA 1
ATOM 1359 C C . ALA A 1 184 ? 8.102 27.297 12.352 1 98.19 184 ALA A C 1
ATOM 1361 O O . ALA A 1 184 ? 8.75 28.312 12.602 1 98.19 184 ALA A O 1
ATOM 1362 N N . GLU A 1 185 ? 8.625 26.094 12.383 1 97.56 185 GLU A N 1
ATOM 1363 C CA . GLU A 1 185 ? 10.039 25.891 12.703 1 97.56 185 GLU A CA 1
ATOM 1364 C C . GLU A 1 185 ? 10.938 26.609 11.695 1 97.56 185 GLU A C 1
ATOM 1366 O O . GLU A 1 185 ? 12.07 26.969 12.008 1 97.56 185 GLU A O 1
ATOM 1371 N N . TYR A 1 186 ? 10.406 26.875 10.508 1 97.38 186 TYR A N 1
ATOM 1372 C CA . TYR A 1 186 ? 11.18 27.531 9.461 1 97.38 186 TYR A CA 1
ATOM 1373 C C . TYR A 1 186 ? 11.094 29.047 9.586 1 97.38 186 TYR A C 1
ATOM 1375 O O . TYR A 1 186 ? 11.859 29.766 8.953 1 97.38 186 TYR A O 1
ATOM 1383 N N . ARG A 1 187 ? 10.227 29.422 10.398 1 97.44 187 ARG A N 1
ATOM 1384 C CA . ARG A 1 187 ? 9.977 30.859 10.5 1 97.44 187 ARG A CA 1
ATOM 1385 C C . ARG A 1 187 ? 10.516 31.422 11.812 1 97.44 187 ARG A C 1
ATOM 1387 O O . ARG A 1 187 ? 10.258 32.562 12.148 1 97.44 187 ARG A O 1
ATOM 1394 N N . ILE A 1 188 ? 11.141 30.641 12.602 1 96.56 188 ILE A N 1
ATOM 1395 C CA . ILE A 1 188 ? 11.859 31.047 13.805 1 96.56 188 ILE A CA 1
ATOM 1396 C C . ILE A 1 188 ? 13.328 30.656 13.695 1 96.56 188 ILE A C 1
ATOM 1398 O O . ILE A 1 188 ? 13.695 29.859 12.828 1 96.56 188 ILE A O 1
ATOM 1402 N N . PRO A 1 189 ? 14.203 31.281 14.547 1 94.25 189 PRO A N 1
ATOM 1403 C CA . PRO A 1 189 ? 15.594 30.828 14.531 1 94.25 189 PRO A CA 1
ATOM 1404 C C . PRO A 1 189 ? 15.742 29.328 14.789 1 94.25 189 PRO A C 1
ATOM 1406 O O . PRO A 1 189 ? 15.297 28.844 15.836 1 94.25 189 PRO A O 1
ATOM 1409 N N . SER A 1 190 ? 16.203 28.656 13.828 1 93.25 190 SER A N 1
ATOM 1410 C CA . SER A 1 190 ? 16.391 27.203 13.891 1 93.25 190 SER A CA 1
ATOM 1411 C C . SER A 1 190 ? 17.75 26.797 13.32 1 93.25 190 SER A C 1
ATOM 1413 O O . SER A 1 190 ? 18.203 27.359 12.328 1 93.25 190 SER A O 1
ATOM 1415 N N . PRO A 1 191 ? 18.391 25.891 13.938 1 94.62 191 PRO A N 1
ATOM 1416 C CA . PRO A 1 191 ? 19.688 25.453 13.406 1 94.62 191 PRO A CA 1
ATOM 1417 C C . PRO A 1 191 ? 19.562 24.641 12.117 1 94.62 191 PRO A C 1
ATOM 1419 O O . PRO A 1 191 ? 18.469 24.156 11.805 1 94.62 191 PRO A O 1
ATOM 1422 N N . LEU A 1 192 ? 20.641 24.594 11.375 1 96 192 LEU A N 1
ATOM 1423 C CA . LEU A 1 192 ? 20.75 23.75 10.195 1 96 192 LEU A CA 1
ATOM 1424 C C . LEU A 1 192 ? 21.453 22.438 10.523 1 96 192 LEU A C 1
ATOM 1426 O O . LEU A 1 192 ? 22.328 22.391 11.406 1 96 192 LEU A O 1
ATOM 1430 N N . VAL A 1 193 ? 21.047 21.406 9.852 1 95.88 193 VAL A N 1
ATOM 1431 C CA . VAL A 1 193 ? 21.656 20.094 10.039 1 95.88 193 VAL A CA 1
ATOM 1432 C C . VAL A 1 193 ? 21.859 19.422 8.688 1 95.88 193 VAL A C 1
ATOM 1434 O O . VAL A 1 193 ? 21.172 19.75 7.715 1 95.88 193 VAL A O 1
ATOM 1437 N N . ARG A 1 194 ? 22.859 18.562 8.633 1 96.12 194 ARG A N 1
ATOM 1438 C CA . ARG A 1 194 ? 23.031 17.734 7.449 1 96.12 194 ARG A CA 1
ATOM 1439 C C . ARG A 1 194 ? 22.078 16.531 7.484 1 96.12 194 ARG A C 1
ATOM 1441 O O . ARG A 1 194 ? 22.016 15.828 8.492 1 96.12 194 ARG A O 1
ATOM 1448 N N . VAL A 1 195 ? 21.422 16.297 6.457 1 96.88 195 VAL A N 1
ATOM 1449 C CA . VAL A 1 195 ? 20.406 15.242 6.395 1 96.88 195 VAL A CA 1
ATOM 1450 C C . VAL A 1 195 ? 20.781 14.234 5.309 1 96.88 195 VAL A C 1
ATOM 1452 O O . VAL A 1 195 ? 20.625 14.508 4.117 1 96.88 195 VAL A O 1
ATOM 1455 N N . GLY A 1 196 ? 21.219 13.047 5.746 1 97.25 196 GLY A N 1
ATOM 1456 C CA . GLY A 1 196 ? 21.625 12.023 4.801 1 97.25 196 GLY A CA 1
ATOM 1457 C C . GLY A 1 196 ? 20.453 11.289 4.18 1 97.25 196 GLY A C 1
ATOM 1458 O O . GLY A 1 196 ? 19.469 10.977 4.863 1 97.25 196 GLY A O 1
ATOM 1459 N N . ARG A 1 197 ? 20.562 10.961 2.902 1 98.12 197 ARG A N 1
ATOM 1460 C CA . ARG A 1 197 ? 19.531 10.203 2.199 1 98.12 197 ARG A CA 1
ATOM 1461 C C . ARG A 1 197 ? 20.062 9.664 0.873 1 98.12 197 ARG A C 1
ATOM 1463 O O . ARG A 1 197 ? 21.031 10.195 0.323 1 98.12 197 ARG A O 1
ATOM 1470 N N . PRO A 1 198 ? 19.359 8.562 0.408 1 97.56 198 PRO A N 1
ATOM 1471 C CA . PRO A 1 198 ? 19.719 8.117 -0.942 1 97.56 198 PRO A CA 1
ATOM 1472 C C . PRO A 1 198 ? 19.266 9.094 -2.023 1 97.56 198 PRO A C 1
ATOM 1474 O O . PRO A 1 198 ? 18.188 9.68 -1.917 1 97.56 198 PRO A O 1
ATOM 1477 N N . GLY A 1 199 ? 20.125 9.344 -3.01 1 95.62 199 GLY A N 1
ATOM 1478 C CA . GLY A 1 199 ? 19.797 10.18 -4.156 1 95.62 199 GLY A CA 1
ATOM 1479 C C . GLY A 1 199 ? 20.016 9.477 -5.484 1 95.62 199 GLY A C 1
ATOM 1480 O O . GLY A 1 199 ? 20.438 8.32 -5.52 1 95.62 199 GLY A O 1
ATOM 1481 N N . PRO A 1 200 ? 19.641 10.141 -6.535 1 90.94 200 PRO A N 1
ATOM 1482 C CA . PRO A 1 200 ? 19.766 9.547 -7.867 1 90.94 200 PRO A CA 1
ATOM 1483 C C . PRO A 1 200 ? 21.219 9.195 -8.227 1 90.94 200 PRO A C 1
ATOM 1485 O O . PRO A 1 200 ? 21.453 8.273 -9.008 1 90.94 200 PRO A O 1
ATOM 1488 N N . SER A 1 201 ? 22.172 9.93 -7.691 1 91.75 201 SER A N 1
ATOM 1489 C CA . SER A 1 201 ? 23.578 9.711 -8.016 1 91.75 201 SER A CA 1
ATOM 1490 C C . SER A 1 201 ? 24.344 9.164 -6.816 1 91.75 201 SER A C 1
ATOM 1492 O O . SER A 1 201 ? 25.562 9.297 -6.75 1 91.75 201 SER A O 1
ATOM 1494 N N . GLY A 1 202 ? 23.578 8.609 -5.938 1 93 202 GLY A N 1
ATOM 1495 C CA . GLY A 1 202 ? 24.219 8.086 -4.742 1 93 202 GLY A CA 1
ATOM 1496 C C . GLY A 1 202 ? 23.75 8.766 -3.469 1 93 202 GLY A C 1
ATOM 1497 O O . GLY A 1 202 ? 22.672 9.367 -3.436 1 93 202 GLY A O 1
ATOM 1498 N N . TRP A 1 203 ? 24.594 8.641 -2.408 1 96.81 203 TRP A N 1
ATOM 1499 C CA . TRP A 1 203 ? 24.25 9.172 -1.093 1 96.81 203 TRP A CA 1
ATOM 1500 C C . TRP A 1 203 ? 24.422 10.68 -1.045 1 96.81 203 TRP A C 1
ATOM 1502 O O . TRP A 1 203 ? 25.438 11.203 -1.522 1 96.81 203 TRP A O 1
ATOM 1512 N N . GLU A 1 204 ? 23.438 11.391 -0.563 1 96.69 204 GLU A N 1
ATOM 1513 C CA . GLU A 1 204 ? 23.5 12.844 -0.437 1 96.69 204 GLU A CA 1
ATOM 1514 C C . GLU A 1 204 ? 23.328 13.281 1.015 1 96.69 204 GLU A C 1
ATOM 1516 O O . GLU A 1 204 ? 22.719 12.562 1.813 1 96.69 204 GLU A O 1
ATOM 1521 N N . GLU A 1 205 ? 23.828 14.43 1.293 1 96.44 205 GLU A N 1
ATOM 1522 C CA . GLU A 1 205 ? 23.703 15.016 2.623 1 96.44 205 GLU A CA 1
ATOM 1523 C C . GLU A 1 205 ? 23.422 16.516 2.541 1 96.44 205 GLU A C 1
ATOM 1525 O O . GLU A 1 205 ? 24.25 17.328 2.988 1 96.44 205 GLU A O 1
ATOM 1530 N N . PRO A 1 206 ? 22.328 16.891 2.107 1 96.25 206 PRO A N 1
ATOM 1531 C CA . PRO A 1 206 ? 22.016 18.328 2.061 1 96.25 206 PRO A CA 1
ATOM 1532 C C . PRO A 1 206 ? 21.906 18.953 3.451 1 96.25 206 PRO A C 1
ATOM 1534 O O . PRO A 1 206 ? 21.625 18.234 4.426 1 96.25 206 PRO A O 1
ATOM 1537 N N . GLU A 1 207 ? 22.172 20.219 3.506 1 97.12 207 GLU A N 1
ATOM 1538 C CA . GLU A 1 207 ? 21.906 20.984 4.719 1 97.12 207 GLU A CA 1
ATOM 1539 C C . GLU A 1 207 ? 20.469 21.5 4.75 1 97.12 207 GLU A C 1
ATOM 1541 O O . GLU A 1 207 ? 20.016 22.141 3.801 1 97.12 207 GLU A O 1
ATOM 1546 N N . GLU A 1 208 ? 19.797 21.203 5.824 1 96.75 208 GLU A N 1
ATOM 1547 C CA . GLU A 1 208 ? 18.406 21.609 5.953 1 96.75 208 GLU A CA 1
ATOM 1548 C C . GLU A 1 208 ? 18.094 22.094 7.371 1 96.75 208 GLU A C 1
ATOM 1550 O O . GLU A 1 208 ? 18.859 21.828 8.305 1 96.75 208 GLU A O 1
ATOM 1555 N N . VAL A 1 209 ? 17.016 22.812 7.469 1 96.81 209 VAL A N 1
ATOM 1556 C CA . VAL A 1 209 ? 16.562 23.25 8.781 1 96.81 209 VAL A CA 1
ATOM 1557 C C . VAL A 1 209 ? 16.281 22.031 9.664 1 96.81 209 VAL A C 1
ATOM 1559 O O . VAL A 1 209 ? 15.688 21.047 9.211 1 96.81 209 VAL A O 1
ATOM 1562 N N . SER A 1 210 ? 16.828 22.078 10.914 1 96.5 210 SER A N 1
ATOM 1563 C CA . SER A 1 210 ? 16.531 21.031 11.875 1 96.5 210 SER A CA 1
ATOM 1564 C C . SER A 1 210 ? 15.07 21.078 12.32 1 96.5 210 SER A C 1
ATOM 1566 O O . SER A 1 210 ? 14.602 22.125 12.805 1 96.5 210 SER A O 1
ATOM 1568 N N . ILE A 1 211 ? 14.328 20.016 12.109 1 95.75 211 ILE A N 1
ATOM 1569 C CA . ILE A 1 211 ? 12.93 19.984 12.523 1 95.75 211 ILE A CA 1
ATOM 1570 C C . ILE A 1 211 ? 12.695 18.828 13.484 1 95.75 211 ILE A C 1
ATOM 1572 O O . ILE A 1 211 ? 13.43 17.828 13.445 1 95.75 211 ILE A O 1
ATOM 1576 N N . THR A 1 212 ? 11.742 18.938 14.328 1 95.31 212 THR A N 1
ATOM 1577 C CA . THR A 1 212 ? 11.375 17.906 15.289 1 95.31 212 THR A CA 1
ATOM 1578 C C . THR A 1 212 ? 9.922 18.062 15.727 1 95.31 212 THR A C 1
ATOM 1580 O O . THR A 1 212 ? 9.422 19.188 15.836 1 95.31 212 THR A O 1
ATOM 1583 N N . GLY A 1 213 ? 9.25 16.953 15.906 1 95.06 213 GLY A N 1
ATOM 1584 C CA . GLY A 1 213 ? 7.883 17 16.406 1 95.06 213 GLY A CA 1
ATOM 1585 C C . GLY A 1 213 ? 7.801 17.031 17.922 1 95.06 213 GLY A C 1
ATOM 1586 O O . GLY A 1 213 ? 6.719 16.875 18.484 1 95.06 213 GLY A O 1
ATOM 1587 N N . GLU A 1 214 ? 8.969 17.172 18.562 1 94.62 214 GLU A N 1
ATOM 1588 C CA . GLU A 1 214 ? 9 17.203 20.031 1 94.62 214 GLU A CA 1
ATOM 1589 C C . GLU A 1 214 ? 8.047 18.25 20.594 1 94.62 214 GLU A C 1
ATOM 1591 O O . GLU A 1 214 ? 8.047 19.391 20.141 1 94.62 214 GLU A O 1
ATOM 1596 N N . ARG A 1 215 ? 7.145 17.828 21.469 1 96.94 215 ARG A N 1
ATOM 1597 C CA . ARG A 1 215 ? 6.211 18.641 22.25 1 96.94 215 ARG A CA 1
ATOM 1598 C C . ARG A 1 215 ? 5.062 19.141 21.375 1 96.94 215 ARG A C 1
ATOM 1600 O O . ARG A 1 215 ? 4.355 20.078 21.75 1 96.94 215 ARG A O 1
ATOM 1607 N N . PHE A 1 216 ? 4.879 18.578 20.266 1 98.38 216 PHE A N 1
ATOM 1608 C CA . PHE A 1 216 ? 3.77 18.984 19.406 1 98.38 216 PHE A CA 1
ATOM 1609 C C . PHE A 1 216 ? 2.432 18.672 20.062 1 98.38 216 PHE A C 1
ATOM 1611 O O . PHE A 1 216 ? 1.452 19.391 19.859 1 98.38 216 PHE A O 1
ATOM 1618 N N . ASP A 1 217 ? 2.379 17.609 20.812 1 98.06 217 ASP A N 1
ATOM 1619 C CA . ASP A 1 217 ? 1.162 17.297 21.562 1 98.06 217 ASP A CA 1
ATOM 1620 C C . ASP A 1 217 ? 0.802 18.438 22.516 1 98.06 217 ASP A C 1
ATOM 1622 O O . ASP A 1 217 ? -0.35 18.875 22.562 1 98.06 217 ASP A O 1
ATOM 1626 N N . GLU A 1 218 ? 1.781 18.938 23.25 1 98.44 218 GLU A N 1
ATOM 1627 C CA . GLU A 1 218 ? 1.568 20.062 24.156 1 98.44 218 GLU A CA 1
ATOM 1628 C C . GLU A 1 218 ? 1.171 21.328 23.375 1 98.44 218 GLU A C 1
ATOM 1630 O O . GLU A 1 218 ? 0.242 22.031 23.766 1 98.44 218 GLU A O 1
ATOM 1635 N N . LEU A 1 219 ? 1.897 21.562 22.328 1 98.69 219 LEU A N 1
ATOM 1636 C CA . LEU A 1 219 ? 1.599 22.688 21.453 1 98.69 219 LEU A CA 1
ATOM 1637 C C . LEU A 1 219 ? 0.157 22.625 20.969 1 98.69 219 LEU A C 1
ATOM 1639 O O . LEU A 1 219 ? -0.568 23.625 21.031 1 98.69 219 LEU A O 1
ATOM 1643 N N . GLY A 1 220 ? -0.238 21.484 20.484 1 98.75 220 GLY A N 1
ATOM 1644 C CA . GLY A 1 220 ? -1.592 21.312 19.969 1 98.75 220 GLY A CA 1
ATOM 1645 C C . GLY A 1 220 ? -2.654 21.531 21.031 1 98.75 220 GLY A C 1
ATOM 1646 O O . GLY A 1 220 ? -3.695 22.141 20.766 1 98.75 220 GLY A O 1
ATOM 1647 N N . HIS A 1 221 ? -2.426 21.031 22.203 1 98.25 221 HIS A N 1
ATOM 1648 C CA . HIS A 1 221 ? -3.361 21.234 23.312 1 98.25 221 HIS A CA 1
ATOM 1649 C C . HIS A 1 221 ? -3.521 22.703 23.625 1 98.25 221 HIS A C 1
ATOM 1651 O O . HIS A 1 221 ? -4.641 23.188 23.812 1 98.25 221 HIS A O 1
ATOM 1657 N N . ASP A 1 222 ? -2.406 23.422 23.719 1 98.69 222 ASP A N 1
ATOM 1658 C CA . ASP A 1 222 ? -2.457 24.859 23.969 1 98.69 222 ASP A CA 1
ATOM 1659 C C . ASP A 1 222 ? -3.17 25.594 22.828 1 98.69 222 ASP A C 1
ATOM 1661 O O . ASP A 1 222 ? -3.961 26.5 23.062 1 98.69 222 ASP A O 1
ATOM 1665 N N . PHE A 1 223 ? -2.883 25.219 21.625 1 98.88 223 PHE A N 1
ATOM 1666 C CA . PHE A 1 223 ? -3.52 25.797 20.453 1 98.88 223 PHE A CA 1
ATOM 1667 C C . PHE A 1 223 ? -5.035 25.656 20.531 1 98.88 223 PHE A C 1
ATOM 1669 O O . PHE A 1 223 ? -5.762 26.641 20.359 1 98.88 223 PHE A O 1
ATOM 1676 N N . GLU A 1 224 ? -5.43 24.391 20.797 1 98.5 224 GLU A N 1
ATOM 1677 C CA . GLU A 1 224 ? -6.859 24.109 20.875 1 98.5 224 GLU A CA 1
ATOM 1678 C C . GLU A 1 224 ? -7.512 24.906 22.016 1 98.5 224 GLU A C 1
ATOM 1680 O O . GLU A 1 224 ? -8.672 25.297 21.906 1 98.5 224 GLU A O 1
ATOM 1685 N N . ARG A 1 225 ? -6.82 25.109 23.094 1 98.25 225 ARG A N 1
ATOM 1686 C CA . ARG A 1 225 ? -7.316 25.891 24.219 1 98.25 225 ARG A CA 1
ATOM 1687 C C . ARG A 1 225 ? -7.492 27.359 23.828 1 98.25 225 ARG A C 1
ATOM 1689 O O . ARG A 1 225 ? -8.453 28 24.25 1 98.25 225 ARG A O 1
ATOM 1696 N N . ASP A 1 226 ? -6.641 27.891 22.969 1 98.38 226 ASP A N 1
ATOM 1697 C CA . ASP A 1 226 ? -6.527 29.328 22.781 1 98.38 226 ASP A CA 1
ATOM 1698 C C . ASP A 1 226 ? -7.188 29.766 21.469 1 98.38 226 ASP A C 1
ATOM 1700 O O . ASP A 1 226 ? -7.488 30.938 21.281 1 98.38 226 ASP A O 1
ATOM 1704 N N . ARG A 1 227 ? -7.34 28.891 20.562 1 97.94 227 ARG A N 1
ATOM 1705 C CA . ARG A 1 227 ? -7.87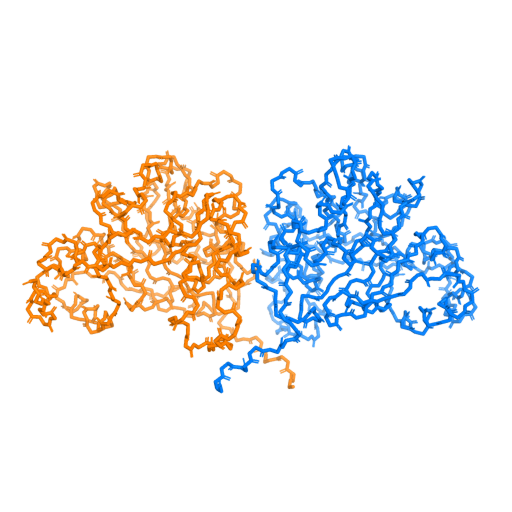9 29.219 19.234 1 97.94 227 ARG A CA 1
ATOM 1706 C C . ARG A 1 227 ? -9.102 28.359 18.922 1 97.94 227 ARG A C 1
ATOM 1708 O O . ARG A 1 227 ? -9.25 27.266 19.453 1 97.94 227 ARG A O 1
ATOM 1715 N N . PRO A 1 228 ? -9.93 28.891 18.109 1 97.75 228 PRO A N 1
ATOM 1716 C CA . PRO A 1 228 ? -11.086 28.078 17.719 1 97.75 228 PRO A CA 1
ATOM 1717 C C . PRO A 1 228 ? -10.688 26.844 16.906 1 97.75 228 PRO A C 1
ATOM 1719 O O . PRO A 1 228 ? -10.039 26.969 15.875 1 97.75 228 PRO A O 1
ATOM 1722 N N . VAL A 1 229 ? -11.039 25.703 17.359 1 98.56 229 VAL A N 1
ATOM 1723 C CA . VAL A 1 229 ? -10.875 24.406 16.688 1 98.56 229 VAL A CA 1
ATOM 1724 C C . VAL A 1 229 ? -12.211 23.656 16.688 1 98.56 229 VAL A C 1
ATOM 1726 O O . VAL A 1 229 ? -12.812 23.469 17.75 1 98.56 229 VAL A O 1
ATOM 1729 N N . ALA A 1 230 ? -12.711 23.359 15.508 1 98.75 230 ALA A N 1
ATOM 1730 C CA . ALA A 1 230 ? -13.906 22.516 15.445 1 98.75 230 ALA A CA 1
ATOM 1731 C C . ALA A 1 230 ? -13.602 21.094 15.891 1 98.75 230 ALA A C 1
ATOM 1733 O O . ALA A 1 230 ? -12.609 20.5 15.453 1 98.75 230 ALA A O 1
ATOM 1734 N N . ARG A 1 231 ? -14.43 20.594 16.781 1 98.19 231 ARG A N 1
ATOM 1735 C CA . ARG A 1 231 ? -14.242 19.25 17.312 1 98.19 231 ARG A CA 1
ATOM 1736 C C . ARG A 1 231 ? -15.492 18.406 17.094 1 98.19 231 ARG A C 1
ATOM 1738 O O . ARG A 1 231 ? -16.609 18.922 17.109 1 98.19 231 ARG A O 1
ATOM 1745 N N . GLY A 1 232 ? -15.25 17.172 16.906 1 97.88 232 GLY A N 1
ATOM 1746 C CA . GLY A 1 232 ? -16.344 16.234 16.75 1 97.88 232 GLY A CA 1
ATOM 1747 C C . GLY A 1 232 ? -15.883 14.781 16.672 1 97.88 232 GLY A C 1
ATOM 1748 O O . GLY A 1 232 ? -14.828 14.438 17.203 1 97.88 232 GLY A O 1
ATOM 1749 N N . ARG A 1 233 ? -16.812 13.992 16.156 1 97.81 233 ARG A N 1
ATOM 1750 C CA . ARG A 1 233 ? -16.5 12.578 16 1 97.81 233 ARG A CA 1
ATOM 1751 C C . ARG A 1 233 ? -16.828 12.086 14.602 1 97.81 233 ARG A C 1
ATOM 1753 O O . ARG A 1 233 ? -17.812 12.523 14.008 1 97.81 233 ARG A O 1
ATOM 1760 N N . VAL A 1 234 ? -16.078 11.312 14.086 1 98.12 234 VAL A N 1
ATOM 1761 C CA . VAL A 1 234 ? -16.328 10.492 12.906 1 98.12 234 VAL A CA 1
ATOM 1762 C C . VAL A 1 234 ? -16.094 9.023 13.25 1 98.12 234 VAL A C 1
ATOM 1764 O O . VAL A 1 234 ? -14.977 8.609 13.562 1 98.12 234 VAL A O 1
ATOM 1767 N N . GLY A 1 235 ? -17.141 8.203 13.07 1 97.88 235 GLY A N 1
ATOM 1768 C CA . GLY A 1 235 ? -17.031 6.906 13.711 1 97.88 235 GLY A CA 1
ATOM 1769 C C . GLY A 1 235 ? -16.641 6.988 15.18 1 97.88 235 GLY A C 1
ATOM 1770 O O . GLY A 1 235 ? -17.266 7.707 15.953 1 97.88 235 GLY A O 1
ATOM 1771 N N . ALA A 1 236 ? -15.641 6.324 15.57 1 98 236 ALA A N 1
ATOM 1772 C CA . ALA A 1 236 ? -15.156 6.344 16.953 1 98 236 ALA A CA 1
ATOM 1773 C C . ALA A 1 236 ? -14.047 7.375 17.125 1 98 236 ALA A C 1
ATOM 1775 O O . ALA A 1 236 ? -13.633 7.668 18.25 1 98 236 ALA A O 1
ATOM 1776 N N . ALA A 1 237 ? -13.641 7.949 16.047 1 98 237 ALA A N 1
ATOM 1777 C CA . ALA A 1 237 ? -12.461 8.805 16.078 1 98 237 ALA A CA 1
ATOM 1778 C C . ALA A 1 237 ? -12.812 10.211 16.562 1 98 237 ALA A C 1
ATOM 1780 O O . ALA A 1 237 ? -13.812 10.789 16.125 1 98 237 ALA A O 1
ATOM 1781 N N . VAL A 1 238 ? -11.977 10.703 17.469 1 98 238 VAL A N 1
ATOM 1782 C CA . VAL A 1 238 ? -12.016 12.133 17.75 1 98 238 VAL A CA 1
ATOM 1783 C C . VAL A 1 23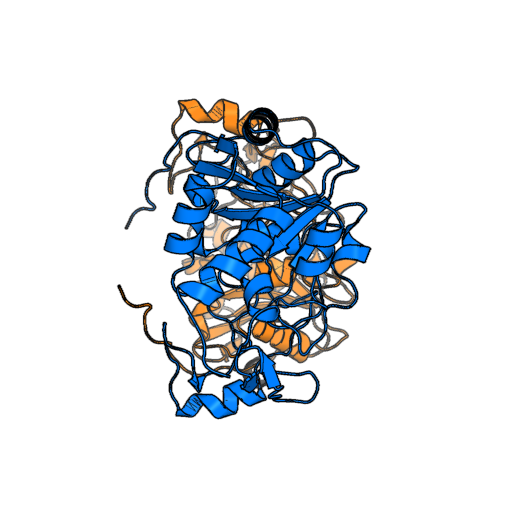8 ? -11.383 12.906 16.578 1 98 238 VAL A C 1
ATOM 1785 O O . VAL A 1 238 ? -10.32 12.539 16.094 1 98 238 VAL A O 1
ATOM 1788 N N . VAL A 1 239 ? -12.039 13.977 16.234 1 98.5 239 VAL A N 1
ATOM 1789 C CA . VAL A 1 239 ? -11.57 14.695 15.047 1 98.5 239 VAL A CA 1
ATOM 1790 C C . VAL A 1 239 ? -11.461 16.188 15.359 1 98.5 239 VAL A C 1
ATOM 1792 O O . VAL A 1 239 ? -12.172 16.703 16.234 1 98.5 239 VAL A O 1
ATOM 1795 N N . ARG A 1 240 ? -10.594 16.844 14.734 1 98.75 240 ARG A N 1
ATOM 1796 C CA . ARG A 1 240 ? -10.367 18.281 14.82 1 98.75 240 ARG A CA 1
ATOM 1797 C C . ARG A 1 240 ? -10.219 18.906 13.438 1 98.75 240 ARG A C 1
ATOM 1799 O O . ARG A 1 240 ? -9.633 18.297 12.539 1 98.75 240 ARG A O 1
ATOM 1806 N N . LEU A 1 241 ? -10.719 20.062 13.289 1 98.88 241 LEU A N 1
ATOM 1807 C CA . LEU A 1 241 ? -10.688 20.812 12.039 1 98.88 241 LEU A CA 1
ATOM 1808 C C . LEU A 1 241 ? -10.344 22.281 12.289 1 98.88 241 LEU A C 1
ATOM 1810 O O . LEU A 1 241 ? -11.008 22.953 13.078 1 98.88 241 LEU A O 1
ATOM 1814 N N . PHE A 1 242 ? -9.289 22.766 11.633 1 98.88 242 PHE A N 1
ATOM 1815 C CA . PHE A 1 242 ? -8.852 24.141 11.859 1 98.88 242 PHE A CA 1
ATOM 1816 C C . PHE A 1 242 ? -8 24.625 10.695 1 98.88 242 PHE A C 1
ATOM 1818 O O . PHE A 1 242 ? -7.453 23.828 9.938 1 98.88 242 PHE A O 1
ATOM 1825 N N . PRO A 1 243 ? -7.863 25.938 10.508 1 98.88 243 PRO A N 1
ATOM 1826 C CA . PRO A 1 243 ? -7.07 26.469 9.398 1 98.88 243 PRO A CA 1
ATOM 1827 C C . PRO A 1 243 ? -5.574 26.219 9.57 1 98.88 243 PRO A C 1
ATOM 1829 O O . PRO A 1 243 ? -5.047 26.328 10.68 1 98.88 243 PRO A O 1
ATOM 1832 N N . VAL A 1 244 ? -4.906 25.891 8.492 1 98.88 244 VAL A N 1
ATOM 1833 C CA . VAL A 1 244 ? -3.455 25.734 8.484 1 98.88 244 VAL A CA 1
ATOM 1834 C C . VAL A 1 244 ? -2.797 27.016 8.992 1 98.88 244 VAL A C 1
ATOM 1836 O O . VAL A 1 244 ? -1.912 26.969 9.852 1 98.88 244 VAL A O 1
ATOM 1839 N N . ALA A 1 245 ? -3.271 28.141 8.5 1 98.81 245 ALA A N 1
ATOM 1840 C CA . ALA A 1 245 ? -2.68 29.438 8.828 1 98.81 245 ALA A CA 1
ATOM 1841 C C . ALA A 1 245 ? -2.707 29.688 10.336 1 98.81 245 ALA A C 1
ATOM 1843 O O . ALA A 1 245 ? -1.737 30.188 10.906 1 98.81 245 ALA A O 1
ATOM 1844 N N . ASP A 1 246 ? -3.832 29.328 10.953 1 98.81 246 ASP A N 1
ATOM 1845 C CA . ASP A 1 246 ? -3.959 29.531 12.391 1 98.81 246 ASP A CA 1
ATOM 1846 C C . ASP A 1 246 ? -2.979 28.656 13.156 1 98.81 246 ASP A C 1
ATOM 1848 O O . ASP A 1 246 ? -2.354 29.109 14.125 1 98.81 246 ASP A O 1
ATOM 1852 N N . ALA A 1 247 ? -2.857 27.422 12.766 1 98.88 247 ALA A N 1
ATOM 1853 C CA . ALA A 1 247 ? -1.938 26.484 13.414 1 98.88 247 ALA A CA 1
ATOM 1854 C C . ALA A 1 247 ? -0.496 26.969 13.297 1 98.88 247 ALA A C 1
ATOM 1856 O O . ALA A 1 247 ? 0.251 26.953 14.281 1 98.88 247 ALA A O 1
ATOM 1857 N N . VAL A 1 248 ? -0.157 27.391 12.109 1 98.81 248 VAL A N 1
ATOM 1858 C CA . VAL A 1 248 ? 1.211 27.828 11.859 1 98.81 248 VAL A CA 1
ATOM 1859 C C . VAL A 1 248 ? 1.516 29.078 12.688 1 98.81 248 VAL A C 1
ATOM 1861 O O . VAL A 1 248 ? 2.541 29.141 13.367 1 98.81 248 VAL A O 1
ATOM 1864 N N . ALA A 1 249 ? 0.621 30.062 12.617 1 98.69 249 ALA A N 1
ATOM 1865 C CA . ALA A 1 249 ? 0.821 31.328 13.328 1 98.69 249 ALA A CA 1
ATOM 1866 C C . ALA A 1 249 ? 0.956 31.078 14.836 1 98.69 249 ALA A C 1
ATOM 1868 O O . ALA A 1 249 ? 1.823 31.656 15.484 1 98.69 249 ALA A O 1
ATOM 1869 N N . TYR A 1 250 ? 0.108 30.266 15.359 1 98.81 250 TYR A N 1
ATOM 1870 C CA . TYR A 1 250 ? 0.174 29.953 16.781 1 98.81 250 TYR A CA 1
ATOM 1871 C C . TYR A 1 250 ? 1.478 29.234 17.109 1 98.81 250 TYR A C 1
ATOM 1873 O O . TYR A 1 250 ? 2.127 29.562 18.109 1 98.81 250 TYR A O 1
ATOM 1881 N N . ALA A 1 251 ? 1.857 28.234 16.328 1 98.75 251 ALA A N 1
ATOM 1882 C CA . ALA A 1 251 ? 3.07 27.453 16.562 1 98.75 251 ALA A CA 1
ATOM 1883 C C . ALA A 1 251 ? 4.312 28.328 16.516 1 98.75 251 ALA A C 1
ATOM 1885 O O . ALA A 1 251 ? 5.262 28.125 17.266 1 98.75 251 ALA A O 1
ATOM 1886 N N . GLU A 1 252 ? 4.316 29.281 15.594 1 98.19 252 GLU A N 1
ATOM 1887 C CA . GLU A 1 252 ? 5.457 30.188 15.484 1 98.19 252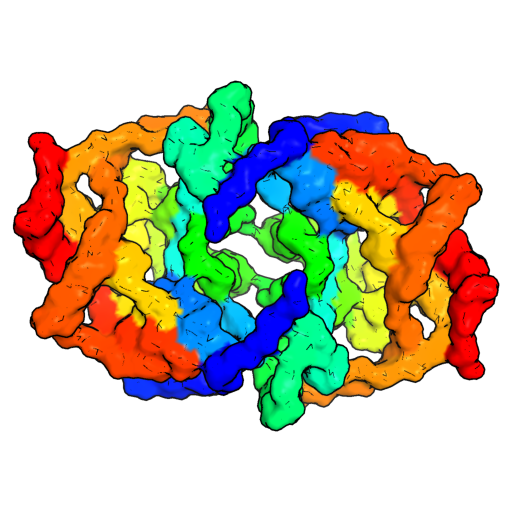 GLU A CA 1
ATOM 1888 C C . GLU A 1 252 ? 5.738 30.891 16.812 1 98.19 252 GLU A C 1
ATOM 1890 O O . GLU A 1 252 ? 6.883 30.922 17.266 1 98.19 252 GLU A O 1
ATOM 1895 N N . ARG A 1 253 ? 4.711 31.391 17.438 1 98 253 ARG A N 1
ATOM 1896 C CA . ARG A 1 253 ? 4.859 32.094 18.703 1 98 253 ARG A CA 1
ATOM 1897 C C . ARG A 1 253 ? 5.176 31.109 19.828 1 98 253 ARG A C 1
ATOM 1899 O O . ARG A 1 253 ? 6.07 31.344 20.641 1 98 253 ARG A O 1
ATOM 1906 N N . TRP A 1 254 ? 4.453 30 19.859 1 98.31 254 TRP A N 1
ATOM 1907 C CA . TRP A 1 254 ? 4.578 29.016 20.922 1 98.31 254 TRP A CA 1
ATOM 1908 C C . TRP A 1 254 ? 5.977 28.406 20.938 1 98.31 254 TRP A C 1
ATOM 1910 O O . TRP A 1 254 ? 6.594 28.281 22 1 98.31 254 TRP A O 1
ATOM 1920 N N . LEU A 1 255 ? 6.48 28.031 19.781 1 97.81 255 LEU A N 1
ATOM 1921 C CA . LEU A 1 255 ? 7.777 27.375 19.688 1 97.81 255 LEU A CA 1
ATOM 1922 C C . LEU A 1 255 ? 8.898 28.328 20.078 1 97.81 255 LEU A C 1
ATOM 1924 O O . LEU A 1 255 ? 9.875 27.906 20.719 1 97.81 255 LEU A O 1
ATOM 1928 N N . ALA A 1 256 ? 8.797 29.578 19.656 1 95.88 256 ALA A N 1
ATOM 1929 C CA . ALA A 1 256 ? 9.805 30.578 20.016 1 95.88 256 ALA A CA 1
ATOM 1930 C C . ALA A 1 256 ? 9.93 30.719 21.531 1 95.88 256 ALA A C 1
ATOM 1932 O O . ALA A 1 256 ? 11.023 30.938 22.047 1 95.88 256 ALA A O 1
ATOM 1933 N N . LEU A 1 257 ? 8.812 30.516 22.172 1 96.06 257 LEU A N 1
ATOM 1934 C CA . LEU A 1 257 ? 8.766 30.719 23.609 1 96.06 257 LEU A CA 1
ATOM 1935 C C . LEU A 1 257 ? 9.109 29.438 24.359 1 96.06 257 LEU A C 1
ATOM 1937 O O . LEU A 1 257 ? 9.82 29.469 25.359 1 96.06 257 LEU A O 1
ATOM 1941 N 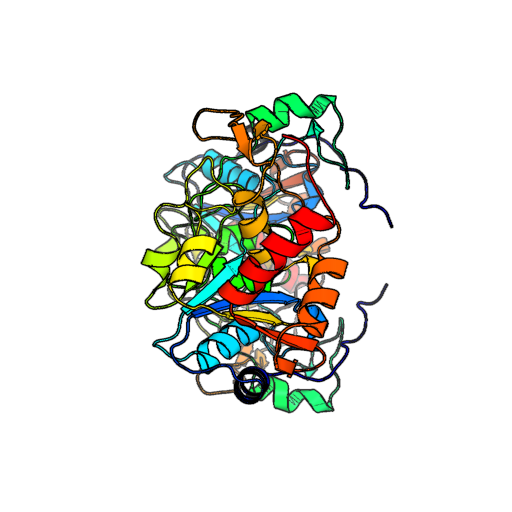N . HIS A 1 258 ? 8.656 28.312 23.938 1 95.88 258 HIS A N 1
ATOM 1942 C CA . HIS A 1 258 ? 8.664 27.094 24.734 1 95.88 258 HIS A CA 1
ATOM 1943 C C . HIS A 1 258 ? 9.75 26.125 24.266 1 95.88 258 HIS A C 1
ATOM 1945 O O . HIS A 1 258 ? 10.094 25.188 24.969 1 95.88 258 HIS A O 1
ATOM 1951 N N . ARG A 1 259 ? 10.203 26.312 23.094 1 92.62 259 ARG A N 1
ATOM 1952 C CA . ARG A 1 259 ? 11.242 25.469 22.516 1 92.62 259 ARG A CA 1
ATOM 1953 C C . ARG A 1 259 ? 12.25 26.297 21.719 1 92.62 259 ARG A C 1
ATOM 1955 O O . ARG A 1 259 ? 12.484 26.047 20.547 1 92.62 259 ARG A O 1
ATOM 1962 N N . PRO A 1 260 ? 12.82 27.25 22.453 1 85.69 260 PRO A N 1
ATOM 1963 C CA . PRO A 1 260 ? 13.82 28.047 21.734 1 85.69 260 PRO A CA 1
ATOM 1964 C C . PRO A 1 260 ? 15.031 27.219 21.297 1 85.69 260 PRO A C 1
ATOM 1966 O O . PRO A 1 260 ? 15.453 26.312 22.031 1 85.69 260 PRO A O 1
ATOM 1969 N N . ARG A 1 261 ? 15.234 27.422 20.109 1 83.19 261 ARG A N 1
ATOM 1970 C CA . ARG A 1 261 ? 16.391 26.672 19.625 1 83.19 261 ARG A CA 1
ATOM 1971 C C . ARG A 1 261 ? 17.531 27.609 19.234 1 83.19 261 ARG A C 1
ATOM 1973 O O . ARG A 1 261 ? 17.281 28.734 18.781 1 83.19 261 ARG A O 1
ATOM 1980 N N . GLU A 1 262 ? 18.594 27.453 19.766 1 72.5 262 GLU A N 1
ATOM 1981 C CA . GLU A 1 262 ? 19.766 28.312 19.578 1 72.5 262 GLU A CA 1
ATOM 1982 C C . GLU A 1 262 ? 20.297 28.203 18.156 1 72.5 262 GLU A C 1
ATOM 1984 O O . GLU A 1 262 ? 20.281 27.125 17.562 1 72.5 262 GLU A O 1
ATOM 1989 N N . VAL A 1 263 ? 20.234 29.406 17.453 1 67.94 263 VAL A N 1
ATOM 1990 C CA . VAL A 1 263 ? 20.969 29.422 16.203 1 67.94 263 VAL A CA 1
ATOM 1991 C C . VAL A 1 263 ? 22.391 29.953 16.438 1 67.94 263 VAL A C 1
ATOM 1993 O O . VAL A 1 263 ? 22.594 30.828 17.281 1 67.94 263 VAL A O 1
ATOM 1996 N N . MET B 1 1 ? 6.277 -4.176 23.016 1 40.53 1 MET B N 1
ATOM 1997 C CA . MET B 1 1 ? 7.531 -4.891 22.797 1 40.53 1 MET B CA 1
ATOM 1998 C C . MET B 1 1 ? 8.367 -4.215 21.719 1 40.53 1 MET B C 1
ATOM 2000 O O . MET B 1 1 ? 7.82 -3.641 20.766 1 40.53 1 MET B O 1
ATOM 2004 N N . PRO B 1 2 ? 9.711 -3.949 22.031 1 52.91 2 PRO B N 1
ATOM 2005 C CA . PRO B 1 2 ? 10.547 -3.35 21 1 52.91 2 PRO B CA 1
ATOM 2006 C C . PRO B 1 2 ? 10.469 -4.102 19.672 1 52.91 2 PRO B C 1
ATOM 2008 O O . PRO B 1 2 ? 10.227 -5.312 19.656 1 52.91 2 PRO B O 1
ATOM 2011 N N . ALA B 1 3 ? 10.312 -3.344 18.578 1 63.41 3 ALA B N 1
ATOM 2012 C CA . ALA B 1 3 ? 10.336 -4.004 17.281 1 63.41 3 ALA B CA 1
ATOM 2013 C C . ALA B 1 3 ? 11.5 -4.992 17.188 1 63.41 3 ALA B C 1
ATOM 2015 O O . ALA B 1 3 ? 12.617 -4.688 17.609 1 63.41 3 ALA B O 1
ATOM 2016 N N . PRO B 1 4 ? 11.219 -6.297 16.891 1 71.06 4 PRO B N 1
ATOM 2017 C CA . 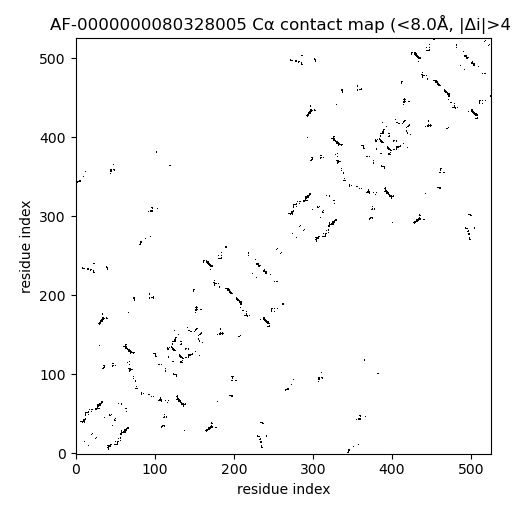PRO B 1 4 ? 12.305 -7.273 16.781 1 71.06 4 PRO B CA 1
ATOM 2018 C C . PRO B 1 4 ? 13.461 -6.781 15.906 1 71.06 4 PRO B C 1
ATOM 2020 O O . PRO B 1 4 ? 13.242 -6.012 14.969 1 71.06 4 PRO B O 1
ATOM 2023 N N . LEU B 1 5 ? 14.664 -7.051 16.312 1 77.19 5 LEU B N 1
ATOM 2024 C CA . LEU B 1 5 ? 15.867 -6.695 15.57 1 77.19 5 LEU B CA 1
ATOM 2025 C C . LEU B 1 5 ? 15.852 -7.328 14.188 1 77.19 5 LEU B C 1
ATOM 2027 O O . LEU B 1 5 ? 15.359 -8.445 14.016 1 77.19 5 LEU B O 1
ATOM 2031 N N . PRO B 1 6 ? 16.281 -6.562 13.195 1 83 6 PRO B N 1
ATOM 2032 C CA . PRO B 1 6 ? 16.328 -7.102 11.828 1 83 6 PRO B CA 1
ATOM 2033 C C . PRO B 1 6 ? 17.156 -8.383 11.727 1 83 6 PRO B C 1
ATOM 2035 O O . PRO B 1 6 ? 18.172 -8.523 12.398 1 83 6 PRO B O 1
ATOM 2038 N N . THR B 1 7 ? 16.547 -9.352 11.141 1 82.5 7 THR B N 1
ATOM 2039 C CA . THR B 1 7 ? 17.219 -10.625 10.875 1 82.5 7 THR B CA 1
ATOM 2040 C C . THR B 1 7 ? 17.797 -10.641 9.469 1 82.5 7 THR B C 1
ATOM 2042 O O . THR B 1 7 ? 17.141 -10.258 8.508 1 82.5 7 THR B O 1
ATOM 2045 N N . GLY B 1 8 ? 19.094 -10.945 9.477 1 87.69 8 GLY B N 1
ATOM 2046 C CA . GLY B 1 8 ? 19.734 -11.016 8.18 1 87.69 8 GLY B CA 1
ATOM 2047 C C . GLY B 1 8 ? 19.312 -12.219 7.355 1 87.69 8 GLY B C 1
ATOM 2048 O O . GLY B 1 8 ? 18.344 -12.906 7.715 1 87.69 8 GLY B O 1
ATOM 2049 N N . PRO B 1 9 ? 19.953 -12.523 6.309 1 96.06 9 PRO B N 1
ATOM 2050 C CA . PRO B 1 9 ? 21.031 -11.695 5.773 1 96.06 9 PRO B CA 1
ATOM 2051 C C . PRO B 1 9 ? 20.531 -10.375 5.18 1 96.06 9 PRO B C 1
ATOM 2053 O O . PRO B 1 9 ? 19.328 -10.227 4.941 1 96.06 9 PRO B O 1
ATOM 2056 N N . LEU B 1 10 ? 21.469 -9.43 5.016 1 97.75 10 LEU B N 1
ATOM 2057 C CA . LEU B 1 10 ? 21.203 -8.234 4.223 1 97.75 10 LEU B CA 1
ATOM 2058 C C . LEU B 1 10 ? 21.078 -8.578 2.744 1 97.75 10 LEU B C 1
ATOM 2060 O O . LEU B 1 10 ? 21.953 -9.242 2.178 1 97.75 10 LEU B O 1
ATOM 2064 N N . VAL B 1 11 ? 19.984 -8.227 2.195 1 98.38 11 VAL B N 1
ATOM 2065 C CA . VAL B 1 11 ? 19.672 -8.5 0.796 1 98.38 11 VAL B CA 1
ATOM 2066 C C . VAL B 1 11 ? 19.516 -7.188 0.035 1 98.38 11 VAL B C 1
ATOM 2068 O O . VAL B 1 11 ? 18.906 -6.242 0.54 1 98.38 11 VAL B O 1
ATOM 2071 N N . THR B 1 12 ? 20.062 -7.09 -1.152 1 98.5 12 THR B N 1
ATOM 2072 C CA . THR B 1 12 ? 19.953 -5.898 -1.989 1 98.5 12 THR B CA 1
ATOM 2073 C C . THR B 1 12 ? 19.312 -6.238 -3.332 1 98.5 12 THR B C 1
ATOM 2075 O O . THR B 1 12 ? 19.141 -7.414 -3.66 1 98.5 12 THR B O 1
ATOM 2078 N N . ARG B 1 13 ? 19 -5.203 -4.078 1 98.44 13 ARG B N 1
ATOM 2079 C CA . ARG B 1 13 ? 18.5 -5.359 -5.441 1 98.44 13 ARG B CA 1
ATOM 2080 C C . ARG B 1 13 ? 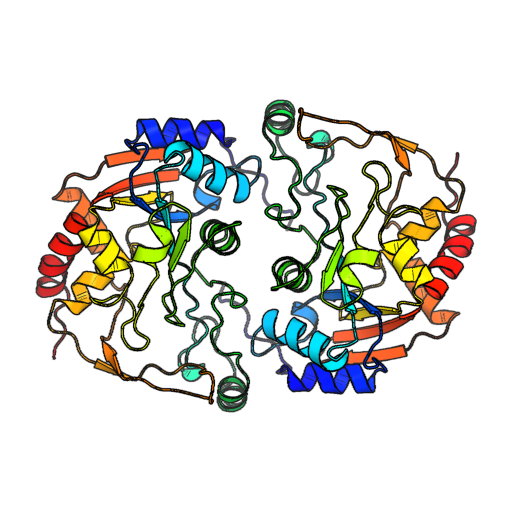19.453 -6.223 -6.27 1 98.44 13 ARG B C 1
ATOM 2082 O O . ARG B 1 13 ? 19.016 -7.137 -6.973 1 98.44 13 ARG B O 1
ATOM 2089 N N . ASP B 1 14 ? 20.672 -5.973 -6.129 1 98.06 14 ASP B N 1
ATOM 2090 C CA . ASP B 1 14 ? 21.672 -6.695 -6.914 1 98.06 14 ASP B CA 1
ATOM 2091 C C . ASP B 1 14 ? 21.75 -8.156 -6.484 1 98.06 14 ASP B C 1
ATOM 2093 O O . ASP B 1 14 ? 21.891 -9.055 -7.324 1 98.06 14 ASP B O 1
ATOM 2097 N N . THR B 1 15 ? 21.703 -8.352 -5.172 1 97.25 15 THR B N 1
ATOM 2098 C CA . THR B 1 15 ? 21.688 -9.719 -4.652 1 97.25 15 THR B CA 1
ATOM 2099 C C . THR B 1 15 ? 20.5 -10.492 -5.207 1 97.25 15 THR B C 1
ATOM 2101 O O . THR B 1 15 ? 20.641 -11.656 -5.598 1 97.25 15 THR B O 1
ATOM 2104 N N . LEU B 1 16 ? 19.391 -9.914 -5.211 1 98.5 16 LEU B N 1
ATOM 2105 C CA . LEU B 1 16 ? 18.172 -10.539 -5.699 1 98.5 16 LEU B CA 1
ATOM 2106 C C . LEU B 1 16 ? 18.312 -10.93 -7.168 1 98.5 16 LEU B C 1
ATOM 2108 O O . LEU B 1 16 ? 18.062 -12.086 -7.535 1 98.5 16 LEU B O 1
ATOM 2112 N N . CYS B 1 17 ? 18.719 -9.969 -7.984 1 98.69 17 CYS B N 1
ATOM 2113 C CA . CYS B 1 17 ? 18.859 -10.219 -9.414 1 98.69 17 CYS B CA 1
ATOM 2114 C C . CYS B 1 17 ? 19.844 -11.344 -9.688 1 98.69 17 CYS B C 1
ATOM 2116 O O . CYS B 1 17 ? 19.547 -12.273 -10.43 1 98.69 17 CYS B O 1
ATOM 2118 N N . ALA B 1 18 ? 20.969 -11.289 -9.062 1 98.62 18 ALA B N 1
ATOM 2119 C CA . ALA B 1 18 ? 22.031 -12.273 -9.297 1 98.62 18 ALA B CA 1
ATOM 2120 C C . ALA B 1 18 ? 21.578 -13.672 -8.883 1 98.62 18 ALA B C 1
ATOM 2122 O O . ALA B 1 18 ? 21.797 -14.641 -9.617 1 98.62 18 ALA B O 1
ATOM 2123 N N . GLN B 1 19 ? 21 -13.766 -7.746 1 98.81 19 GLN B N 1
ATOM 2124 C CA . GLN B 1 19 ? 20.609 -15.07 -7.227 1 98.81 19 GLN B CA 1
ATOM 2125 C C . GLN B 1 19 ? 19.438 -15.648 -8.008 1 98.81 19 GLN B C 1
ATOM 2127 O O . GLN B 1 19 ? 19.344 -16.859 -8.18 1 98.81 19 GLN B O 1
ATOM 2132 N N . LEU B 1 20 ? 18.547 -14.805 -8.492 1 98.88 20 LEU B N 1
ATOM 2133 C CA . LEU B 1 20 ? 17.453 -15.266 -9.344 1 98.88 20 LEU B CA 1
ATOM 2134 C C . LEU B 1 20 ? 18 -15.82 -10.664 1 98.88 20 LEU B C 1
ATOM 2136 O O . LEU B 1 20 ? 17.531 -16.859 -11.141 1 98.88 20 LEU B O 1
ATOM 2140 N N . ARG B 1 21 ? 18.953 -15.141 -11.188 1 98.5 21 ARG B N 1
ATOM 2141 C CA . ARG B 1 21 ? 19.562 -15.617 -12.422 1 98.5 21 ARG B CA 1
ATOM 2142 C C . ARG B 1 21 ? 20.312 -16.938 -12.188 1 98.5 21 ARG B C 1
ATOM 2144 O O . ARG B 1 21 ? 20.266 -17.828 -13.031 1 98.5 21 ARG B O 1
ATOM 2151 N N . THR B 1 22 ? 20.969 -17 -11.086 1 98.31 22 THR B N 1
ATOM 2152 C CA . THR B 1 22 ? 21.656 -18.234 -10.734 1 98.31 22 THR B CA 1
ATOM 2153 C C . THR B 1 22 ? 20.656 -19.391 -10.617 1 98.31 22 THR B C 1
ATOM 2155 O O . THR B 1 22 ? 20.953 -20.516 -11.016 1 98.31 22 THR B O 1
ATOM 2158 N N . LEU B 1 23 ? 19.5 -19.094 -10.094 1 98.5 23 LEU B N 1
ATOM 2159 C CA . LEU B 1 23 ? 18.453 -20.094 -9.961 1 98.5 23 LEU B CA 1
ATOM 2160 C C . LEU B 1 23 ? 17.984 -20.594 -11.328 1 98.5 23 LEU B C 1
ATOM 2162 O O . LEU B 1 23 ? 17.531 -21.734 -11.461 1 98.5 23 LEU B O 1
ATOM 2166 N N . GLY B 1 24 ? 18.031 -19.641 -12.281 1 98.62 24 GLY B N 1
ATOM 2167 C CA . GLY B 1 24 ? 17.641 -20.047 -13.625 1 98.62 24 GLY B CA 1
ATOM 2168 C C . GLY B 1 24 ? 16.641 -19.109 -14.273 1 98.62 24 GLY B C 1
ATOM 2169 O O . GLY B 1 24 ? 16.156 -19.375 -15.375 1 98.62 24 GLY B O 1
ATOM 2170 N N . VAL B 1 25 ? 16.312 -18.031 -13.586 1 98.88 25 VAL B N 1
ATOM 2171 C CA . VAL B 1 25 ? 15.445 -17.047 -14.227 1 98.88 25 VAL B CA 1
ATOM 2172 C C . VAL B 1 25 ? 16.156 -16.453 -15.438 1 98.88 25 VAL B C 1
ATOM 2174 O O . VAL B 1 25 ? 17.328 -16.094 -15.367 1 98.88 25 VAL B O 1
ATOM 2177 N N . ARG B 1 26 ? 15.406 -16.328 -16.5 1 98.44 26 ARG B N 1
ATOM 2178 C CA . ARG B 1 26 ? 16.016 -15.891 -17.75 1 98.44 26 ARG B CA 1
ATOM 2179 C C . ARG B 1 26 ? 15.406 -14.578 -18.219 1 98.44 26 ARG B C 1
ATOM 2181 O O . ARG B 1 26 ? 14.195 -14.367 -18.094 1 98.44 26 ARG B O 1
ATOM 2188 N N . PRO B 1 27 ? 16.25 -13.781 -18.797 1 98.31 27 PRO B N 1
ATOM 2189 C CA . PRO B 1 27 ? 15.695 -12.578 -19.422 1 98.31 27 PRO B CA 1
ATOM 2190 C C . PRO B 1 27 ? 14.672 -12.898 -20.5 1 98.31 27 PRO B C 1
ATOM 2192 O O . PRO B 1 27 ? 14.852 -13.844 -21.266 1 98.31 27 PRO B O 1
ATOM 2195 N N . GLY B 1 28 ? 13.594 -12.148 -20.469 1 98.69 28 GLY B N 1
ATOM 2196 C CA . GLY B 1 28 ? 12.609 -12.273 -21.547 1 98.69 28 GLY B CA 1
ATOM 2197 C C . GLY B 1 28 ? 11.461 -13.195 -21.188 1 98.69 28 GLY B C 1
ATOM 2198 O O . GLY B 1 28 ? 10.438 -13.203 -21.875 1 98.69 28 GLY B O 1
ATOM 2199 N N . GLU B 1 29 ? 11.539 -13.898 -20.156 1 98.62 29 GLU B N 1
ATOM 2200 C CA . GLU B 1 29 ? 10.484 -14.867 -19.859 1 98.62 29 GLU B CA 1
ATOM 2201 C C . GLU B 1 29 ? 9.336 -14.211 -19.109 1 98.62 29 GLU B C 1
ATOM 2203 O O . GLU B 1 29 ? 9.43 -13.055 -18.703 1 98.62 29 GLU B O 1
ATOM 2208 N N . THR B 1 30 ? 8.227 -14.883 -19.016 1 98.94 30 THR B N 1
ATOM 2209 C CA . THR B 1 30 ? 7.082 -14.523 -18.188 1 98.94 30 THR B CA 1
ATOM 2210 C C . THR B 1 30 ? 7.098 -15.297 -16.875 1 98.94 30 THR B C 1
ATOM 2212 O O . THR B 1 30 ? 7.18 -16.531 -16.875 1 98.94 30 THR B O 1
ATOM 2215 N N . LEU B 1 31 ? 7.082 -14.594 -15.797 1 98.94 31 LEU B N 1
ATOM 2216 C CA . LEU B 1 31 ? 7.27 -15.195 -14.477 1 98.94 31 LEU B CA 1
ATOM 2217 C C . LEU B 1 31 ? 6.098 -14.859 -13.562 1 98.94 31 LEU B C 1
ATOM 2219 O O . LEU B 1 31 ? 5.793 -13.688 -13.328 1 98.94 31 LEU B O 1
ATOM 2223 N N . LEU B 1 32 ? 5.359 -15.914 -13.102 1 98.94 32 LEU B N 1
ATOM 2224 C CA . LEU B 1 32 ? 4.344 -15.781 -12.055 1 98.94 32 LEU B CA 1
ATOM 2225 C C . LEU B 1 32 ? 4.965 -15.93 -10.672 1 98.94 32 LEU B C 1
ATOM 2227 O O . LEU B 1 32 ? 5.406 -17.016 -10.305 1 98.94 32 LEU B O 1
ATOM 2231 N N . VAL B 1 33 ? 4.918 -14.852 -9.883 1 98.94 33 VAL B N 1
ATOM 2232 C CA . VAL B 1 33 ? 5.707 -14.836 -8.656 1 98.94 33 VAL B CA 1
ATOM 2233 C C . VAL B 1 33 ? 4.777 -14.828 -7.441 1 98.94 33 VAL B C 1
ATOM 2235 O O . VAL B 1 33 ? 3.912 -13.953 -7.32 1 98.94 33 VAL B O 1
ATOM 2238 N N . HIS B 1 34 ? 4.875 -15.805 -6.609 1 98.88 34 HIS B N 1
ATOM 2239 C CA . HIS B 1 34 ? 4.379 -15.812 -5.238 1 98.88 34 HIS B CA 1
ATOM 2240 C C . HIS B 1 34 ? 5.504 -15.539 -4.246 1 98.88 34 HIS B C 1
ATOM 2242 O O . HIS B 1 34 ? 6.555 -16.172 -4.297 1 98.88 34 HIS B O 1
ATOM 2248 N N . SER B 1 35 ? 5.211 -14.586 -3.285 1 98.75 35 SER B N 1
ATOM 2249 C CA . SER B 1 35 ? 6.391 -14.094 -2.582 1 98.75 35 SER B CA 1
ATOM 2250 C C . SER B 1 35 ? 6.082 -13.82 -1.115 1 98.75 35 SER B C 1
ATOM 2252 O O . SER B 1 35 ? 4.922 -13.641 -0.74 1 98.75 35 SER B O 1
ATOM 2254 N N . SER B 1 36 ? 7.109 -13.867 -0.361 1 98.38 36 SER B N 1
ATOM 2255 C CA . SER B 1 36 ? 7.133 -13.461 1.04 1 98.38 36 SER B CA 1
ATOM 2256 C C . SER B 1 36 ? 8.352 -12.594 1.341 1 98.38 36 SER B C 1
ATOM 2258 O O . SER B 1 36 ? 9.477 -13.094 1.404 1 98.38 36 SER B O 1
ATOM 2260 N N . LEU B 1 37 ? 8.109 -11.352 1.586 1 97.94 37 LEU B N 1
ATOM 2261 C CA . LEU B 1 37 ? 9.211 -10.438 1.844 1 97.94 37 LEU B CA 1
ATOM 2262 C C . LEU B 1 37 ? 9.977 -10.844 3.096 1 97.94 37 LEU B C 1
ATOM 2264 O O . LEU B 1 37 ? 11.211 -10.828 3.107 1 97.94 37 LEU B O 1
ATOM 2268 N N . SER B 1 38 ? 9.266 -11.273 4.109 1 96.94 38 SER B N 1
ATOM 2269 C CA . SER B 1 38 ? 9.875 -11.57 5.398 1 96.94 38 SER B CA 1
ATOM 2270 C C . SER B 1 38 ? 10.789 -12.781 5.312 1 96.94 38 SER B C 1
ATOM 2272 O O . SER B 1 38 ? 11.648 -12.984 6.176 1 96.94 38 SER B O 1
ATOM 2274 N N . SER B 1 39 ? 10.617 -13.523 4.305 1 97.38 39 SER B N 1
ATOM 2275 C CA . SER B 1 39 ? 11.414 -14.734 4.164 1 97.38 39 SER B CA 1
ATOM 2276 C C . SER B 1 39 ? 12.781 -14.43 3.559 1 97.38 39 SER B C 1
ATOM 2278 O O . SER B 1 39 ? 13.688 -15.266 3.592 1 97.38 39 SER B O 1
ATOM 2280 N N . LEU B 1 40 ? 13.008 -13.305 3.045 1 97.75 40 LEU B N 1
ATOM 2281 C CA . LEU B 1 40 ? 14.188 -12.992 2.24 1 97.75 40 LEU B CA 1
ATOM 2282 C C . LEU B 1 40 ? 15.359 -12.586 3.127 1 97.75 40 LEU B C 1
ATOM 2284 O O . LEU B 1 40 ? 16.516 -12.664 2.705 1 97.75 40 LEU B O 1
ATOM 2288 N N . GLY B 1 41 ? 15.102 -12.258 4.367 1 97 41 GLY B N 1
ATOM 2289 C CA . GLY B 1 41 ? 16.031 -11.516 5.203 1 97 41 GLY B CA 1
ATOM 2290 C C . GLY B 1 41 ? 15.703 -10.039 5.293 1 97 41 GLY B C 1
ATOM 2291 O O . GLY B 1 41 ? 14.531 -9.656 5.328 1 97 41 GLY B O 1
ATOM 2292 N N . TRP B 1 42 ? 16.75 -9.281 5.543 1 97.5 42 TRP B N 1
ATOM 2293 C CA . TRP B 1 42 ? 16.516 -7.836 5.574 1 97.5 42 TRP B CA 1
ATOM 2294 C C . TRP B 1 42 ? 16.875 -7.199 4.23 1 97.5 42 TRP B C 1
ATOM 2296 O O . TRP B 1 42 ? 18.031 -7.16 3.84 1 97.5 42 TRP B O 1
ATOM 2306 N N . VAL B 1 43 ? 15.906 -6.723 3.525 1 98 43 VAL B N 1
ATOM 2307 C CA . VAL B 1 43 ? 16.094 -6.227 2.166 1 98 43 VAL B CA 1
ATOM 2308 C C . VAL B 1 43 ? 16.281 -4.711 2.189 1 98 43 VAL B C 1
ATOM 2310 O O . VAL B 1 43 ? 15.375 -3.975 2.58 1 98 43 VAL B O 1
ATOM 2313 N N . SER B 1 44 ? 17.422 -4.238 1.763 1 97.94 44 SER B N 1
ATOM 2314 C CA . SER B 1 44 ? 17.656 -2.805 1.622 1 97.94 44 SER B CA 1
ATOM 2315 C C . SER B 1 44 ? 16.766 -2.209 0.531 1 97.94 44 SER B C 1
ATOM 2317 O O . SER B 1 44 ? 17.047 -2.373 -0.658 1 97.94 44 SER B O 1
ATOM 2319 N N . GLY B 1 45 ? 15.688 -1.545 0.91 1 97.25 45 GLY B N 1
ATOM 2320 C CA . GLY B 1 45 ? 14.727 -0.991 -0.033 1 97.25 45 GLY B CA 1
ATOM 2321 C C . GLY B 1 45 ? 13.406 -1.737 -0.047 1 97.25 45 GLY B C 1
ATOM 2322 O O . GLY B 1 45 ? 12.516 -1.42 -0.84 1 97.25 45 GLY B O 1
ATOM 2323 N N . GLY B 1 46 ? 13.305 -2.795 0.79 1 97.38 46 GLY B N 1
ATOM 2324 C CA . GLY B 1 46 ? 12.047 -3.508 0.96 1 97.38 46 GLY B CA 1
ATOM 2325 C C . GLY B 1 46 ? 11.469 -4.012 -0.346 1 97.38 46 GLY B C 1
ATOM 2326 O O . GLY B 1 46 ? 12.203 -4.512 -1.204 1 97.38 46 GLY B O 1
ATOM 2327 N N . ALA B 1 47 ? 10.219 -3.922 -0.445 1 98.5 47 ALA B N 1
ATOM 2328 C CA . ALA B 1 47 ? 9.484 -4.477 -1.577 1 98.5 47 ALA B CA 1
ATOM 2329 C C . ALA B 1 47 ? 9.914 -3.824 -2.887 1 98.5 47 ALA B C 1
ATOM 2331 O O . ALA B 1 47 ? 9.961 -4.48 -3.93 1 98.5 47 ALA B O 1
ATOM 2332 N N . VAL B 1 48 ? 10.188 -2.541 -2.865 1 98.69 48 VAL B N 1
ATOM 2333 C CA . VAL B 1 48 ? 10.602 -1.826 -4.066 1 98.69 48 VAL B CA 1
ATOM 2334 C C . VAL B 1 48 ? 11.867 -2.455 -4.633 1 98.69 48 VAL B C 1
ATOM 2336 O O . VAL B 1 48 ? 11.969 -2.701 -5.836 1 98.69 48 VAL B O 1
ATOM 2339 N N . ALA B 1 49 ? 12.805 -2.736 -3.744 1 98.56 49 ALA B N 1
ATOM 2340 C CA . ALA B 1 49 ? 14.055 -3.367 -4.172 1 98.56 49 ALA B CA 1
ATOM 2341 C C . ALA B 1 49 ? 13.797 -4.762 -4.738 1 98.56 49 ALA B C 1
ATOM 2343 O O . ALA B 1 49 ? 14.43 -5.172 -5.711 1 98.56 49 ALA B O 1
ATOM 2344 N N . VAL B 1 50 ? 12.891 -5.453 -4.145 1 98.88 50 VAL B N 1
ATOM 2345 C CA . VAL B 1 50 ? 12.57 -6.797 -4.617 1 98.88 50 VAL B CA 1
ATOM 2346 C C . VAL B 1 50 ? 11.977 -6.723 -6.02 1 98.88 50 VAL B C 1
ATOM 2348 O O . VAL B 1 50 ? 12.391 -7.461 -6.918 1 98.88 50 VAL B O 1
ATOM 2351 N N . VAL B 1 51 ? 11.008 -5.844 -6.223 1 98.94 51 VAL B N 1
ATOM 2352 C CA . VAL B 1 51 ? 10.375 -5.699 -7.527 1 98.94 51 VAL B CA 1
ATOM 2353 C C . VAL B 1 51 ? 11.422 -5.297 -8.562 1 98.94 51 VAL B C 1
ATOM 2355 O O . VAL B 1 51 ? 11.469 -5.855 -9.664 1 98.94 51 VAL B O 1
ATOM 2358 N N . ARG B 1 52 ? 12.289 -4.383 -8.195 1 98.69 52 ARG B N 1
ATOM 2359 C CA . ARG B 1 52 ? 13.344 -3.971 -9.117 1 98.69 52 ARG B CA 1
ATOM 2360 C C . ARG B 1 52 ? 14.273 -5.137 -9.445 1 98.69 52 ARG B C 1
ATOM 2362 O O . ARG B 1 52 ? 14.672 -5.316 -10.594 1 98.69 52 ARG B O 1
ATOM 2369 N N . GLY B 1 53 ? 14.641 -5.879 -8.375 1 98.81 53 GLY B N 1
ATOM 2370 C CA . GLY B 1 53 ? 15.477 -7.051 -8.609 1 98.81 53 GLY B CA 1
ATOM 2371 C C . GLY B 1 53 ? 14.836 -8.062 -9.539 1 98.81 53 GLY B C 1
ATOM 2372 O O . GLY B 1 53 ? 15.508 -8.617 -10.406 1 98.81 53 GLY B O 1
ATOM 2373 N N . LEU B 1 54 ? 13.555 -8.336 -9.375 1 98.94 54 LEU B N 1
ATOM 2374 C CA . LEU B 1 54 ? 12.805 -9.227 -10.25 1 98.94 54 LEU B CA 1
ATOM 2375 C C . LEU B 1 54 ? 12.805 -8.711 -11.68 1 98.94 54 LEU B C 1
ATOM 2377 O O . LEU B 1 54 ? 13.078 -9.469 -12.617 1 98.94 54 LEU B O 1
ATOM 2381 N N . LEU B 1 55 ? 12.508 -7.43 -11.844 1 98.88 55 LEU B N 1
ATOM 2382 C CA . LEU B 1 55 ? 12.438 -6.832 -13.172 1 98.88 55 LEU B CA 1
ATOM 2383 C C . LEU B 1 55 ? 13.812 -6.824 -13.836 1 98.88 55 LEU B C 1
ATOM 2385 O O . LEU B 1 55 ? 13.922 -7.031 -15.047 1 98.88 55 LEU B O 1
ATOM 2389 N N . ASP B 1 56 ? 14.812 -6.555 -13.008 1 98.81 56 ASP B N 1
ATOM 2390 C CA . ASP B 1 56 ? 16.172 -6.633 -13.531 1 98.81 56 ASP B CA 1
ATOM 2391 C C . ASP B 1 56 ? 16.484 -8.031 -14.07 1 98.81 56 ASP B C 1
ATOM 2393 O O . ASP B 1 56 ? 17.062 -8.172 -15.148 1 98.81 56 ASP B O 1
ATOM 2397 N N . ALA B 1 57 ? 16.156 -9 -13.32 1 98.88 57 ALA B N 1
ATOM 2398 C CA . ALA B 1 57 ? 16.422 -10.375 -13.727 1 98.88 57 ALA B CA 1
ATOM 2399 C C . ALA B 1 57 ? 15.672 -10.727 -15.016 1 98.88 57 ALA B C 1
ATOM 2401 O O . ALA B 1 57 ? 16.188 -11.445 -15.867 1 98.88 57 ALA B O 1
ATOM 2402 N N . LEU B 1 58 ? 14.5 -10.219 -15.172 1 98.81 58 LEU B N 1
ATOM 2403 C CA . LEU B 1 58 ? 13.641 -10.523 -16.312 1 98.81 58 LEU B CA 1
ATOM 2404 C C . LEU B 1 58 ? 14.055 -9.719 -17.547 1 98.81 58 LEU B C 1
ATOM 2406 O O . LEU B 1 58 ? 13.859 -10.164 -18.672 1 98.81 58 LEU B O 1
ATOM 2410 N N . GLY B 1 59 ? 14.633 -8.539 -17.312 1 98.44 59 GLY B N 1
ATOM 2411 C CA . GLY B 1 59 ? 14.977 -7.652 -18.406 1 98.44 59 GLY B CA 1
ATOM 2412 C C . GLY B 1 59 ? 13.766 -6.992 -19.047 1 98.44 59 GLY B C 1
ATOM 2413 O O . GLY B 1 59 ? 12.625 -7.309 -18.703 1 98.44 59 GLY B O 1
ATOM 2414 N N . PRO B 1 60 ? 13.969 -6.094 -20 1 98 60 PRO B N 1
ATOM 2415 C CA . PRO B 1 60 ? 12.898 -5.281 -20.578 1 98 60 PRO B CA 1
ATOM 2416 C C . PRO B 1 60 ? 11.898 -6.113 -21.391 1 98 60 PRO B C 1
ATOM 2418 O O . PRO B 1 60 ? 10.766 -5.676 -21.609 1 98 60 PRO B O 1
ATOM 2421 N N . ASP B 1 61 ? 12.312 -7.301 -21.781 1 98.5 61 ASP B N 1
ATOM 2422 C CA . ASP B 1 61 ? 11.445 -8.125 -22.609 1 98.5 61 ASP B CA 1
ATOM 2423 C C . ASP B 1 61 ? 10.703 -9.164 -21.766 1 98.5 61 ASP B C 1
ATOM 2425 O O . ASP B 1 61 ? 9.906 -9.938 -22.297 1 98.5 61 ASP B O 1
ATOM 2429 N N . GLY B 1 62 ? 11.016 -9.234 -20.484 1 98.81 62 GLY B N 1
ATOM 2430 C CA . GLY B 1 62 ? 10.328 -10.148 -19.578 1 98.81 62 GLY B CA 1
ATOM 2431 C C . GLY B 1 62 ? 9.047 -9.562 -19.016 1 98.81 62 GLY B C 1
ATOM 2432 O O . GLY B 1 62 ? 8.805 -8.359 -19.109 1 98.81 62 GLY B O 1
ATOM 2433 N N . THR B 1 63 ? 8.172 -10.414 -18.5 1 98.94 63 THR B N 1
ATOM 2434 C CA . THR B 1 63 ? 6.926 -9.984 -17.875 1 98.94 63 THR B CA 1
ATOM 2435 C C . THR B 1 63 ? 6.809 -10.547 -16.469 1 98.94 63 THR B C 1
ATOM 2437 O O . THR B 1 63 ? 6.984 -11.742 -16.25 1 98.94 63 THR B O 1
ATOM 2440 N N . LEU B 1 64 ? 6.625 -9.695 -15.523 1 99 64 LEU B N 1
ATOM 2441 C CA . LEU B 1 64 ? 6.387 -10.047 -14.133 1 99 64 LEU B CA 1
ATOM 2442 C C . LEU B 1 64 ? 4.891 -10.109 -13.836 1 99 64 LEU B C 1
ATOM 2444 O O . LEU B 1 64 ? 4.156 -9.172 -14.125 1 99 64 LEU B O 1
ATOM 2448 N N . VAL B 1 65 ? 4.418 -11.234 -13.328 1 99 65 VAL B 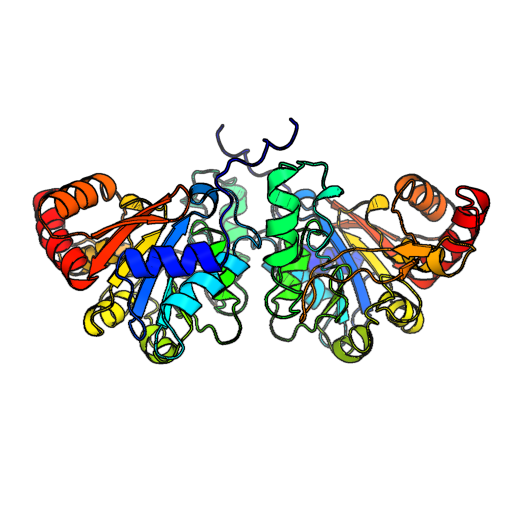N 1
ATOM 2449 C CA . VAL B 1 65 ? 3.02 -11.406 -12.953 1 99 65 VAL B CA 1
ATOM 2450 C C . VAL B 1 65 ? 2.928 -11.812 -11.484 1 99 65 VAL B C 1
ATOM 2452 O O . VAL B 1 65 ? 3.727 -12.617 -11 1 99 65 VAL B O 1
ATOM 2455 N N . VAL B 1 66 ? 2.008 -11.227 -10.75 1 99 66 VAL B N 1
ATOM 2456 C CA . VAL B 1 66 ? 1.789 -11.555 -9.344 1 99 66 VAL B CA 1
ATOM 2457 C C . VAL B 1 66 ? 0.292 -11.68 -9.07 1 99 66 VAL B C 1
ATOM 2459 O O . VAL B 1 66 ? -0.521 -11.016 -9.719 1 99 66 VAL B O 1
ATOM 2462 N N . PRO B 1 67 ? -0.03 -12.578 -8.117 1 98.81 67 PRO B N 1
ATOM 2463 C CA . PRO B 1 67 ? -1.425 -12.555 -7.672 1 98.81 67 PRO B CA 1
ATOM 2464 C C . PRO B 1 67 ? -1.769 -11.297 -6.883 1 98.81 67 PRO B C 1
ATOM 2466 O O . PRO B 1 67 ? -0.952 -10.812 -6.094 1 98.81 67 PRO B O 1
ATOM 2469 N N . THR B 1 68 ? -2.859 -10.719 -7.129 1 98.69 68 THR B N 1
ATOM 2470 C CA . THR B 1 68 ? -3.344 -9.547 -6.406 1 98.69 68 THR B CA 1
ATOM 2471 C C . THR B 1 68 ? -4.766 -9.773 -5.902 1 98.69 68 THR B C 1
ATOM 2473 O O . THR B 1 68 ? -5.641 -8.93 -6.098 1 98.69 68 THR B O 1
ATOM 2476 N N . GLN B 1 69 ? -4.953 -10.789 -5.219 1 97.56 69 GLN B N 1
ATOM 2477 C CA . GLN B 1 69 ? -6.266 -11.25 -4.77 1 97.56 69 GLN B CA 1
ATOM 2478 C C . GLN B 1 69 ? -6.867 -10.281 -3.758 1 97.56 69 GLN B C 1
ATOM 2480 O O . GLN B 1 69 ? -6.145 -9.672 -2.969 1 97.56 69 GLN B O 1
ATOM 2485 N N . SER B 1 70 ? -8.117 -10.109 -3.832 1 97.31 70 SER B N 1
ATOM 2486 C CA . SER B 1 70 ? -8.914 -9.312 -2.902 1 97.31 70 SER B CA 1
ATOM 2487 C C . SER B 1 70 ? -10.07 -10.117 -2.324 1 97.31 70 SER B C 1
ATOM 2489 O O . SER B 1 70 ? -11.234 -9.742 -2.469 1 97.31 70 SER B O 1
ATOM 2491 N N . GLY B 1 71 ? -9.688 -11.18 -1.578 1 93.62 71 GLY B N 1
ATOM 2492 C CA . GLY B 1 71 ? -10.656 -12.141 -1.076 1 93.62 71 GLY B CA 1
ATOM 2493 C C . GLY B 1 71 ? -11.609 -11.555 -0.055 1 93.62 71 GLY B C 1
ATOM 2494 O O . GLY B 1 71 ? -12.641 -12.156 0.254 1 93.62 71 GLY B O 1
ATOM 2495 N N . ASP B 1 72 ? -11.305 -10.383 0.417 1 93.06 72 ASP B N 1
ATOM 2496 C CA . ASP B 1 72 ? -12.172 -9.703 1.374 1 93.06 72 ASP B CA 1
ATOM 2497 C C . ASP B 1 72 ? -13.438 -9.172 0.691 1 93.06 72 ASP B C 1
ATOM 2499 O O . ASP B 1 72 ? -14.414 -8.828 1.36 1 93.06 72 ASP B O 1
ATOM 2503 N N . LEU B 1 73 ? -13.391 -9.062 -0.602 1 97 73 LEU B N 1
ATOM 2504 C CA . LEU B 1 73 ? -14.602 -8.742 -1.345 1 97 73 LEU B CA 1
ATOM 2505 C C . LEU B 1 73 ? -15.5 -9.969 -1.474 1 97 73 LEU B C 1
ATOM 2507 O O . LEU B 1 73 ? -15.719 -10.469 -2.58 1 97 73 LEU B O 1
ATOM 2511 N N . SER B 1 74 ? -15.984 -10.438 -0.373 1 97.06 74 SER B N 1
ATOM 2512 C CA . SER B 1 74 ? -16.797 -11.648 -0.267 1 97.06 74 SER B CA 1
ATOM 2513 C C . SER B 1 74 ? -17.875 -11.5 0.789 1 97.06 74 SER B C 1
ATOM 2515 O O . SER B 1 74 ? -17.984 -10.453 1.438 1 97.06 74 SER B O 1
ATOM 2517 N N . ASP B 1 75 ? -18.688 -12.508 0.952 1 97.31 75 ASP B N 1
ATOM 2518 C CA . ASP B 1 75 ? -19.797 -12.477 1.905 1 97.31 75 ASP B CA 1
ATOM 2519 C C . ASP B 1 75 ? -19.281 -12.477 3.344 1 97.31 75 ASP B C 1
ATOM 2521 O O . ASP B 1 75 ? -18.578 -13.398 3.756 1 97.31 75 ASP B O 1
ATOM 2525 N N . PRO B 1 76 ? -19.625 -11.422 4.105 1 97.19 76 PRO B N 1
ATOM 2526 C CA . PRO B 1 76 ? -19.141 -11.344 5.488 1 97.19 76 PRO B CA 1
ATOM 2527 C C . PRO B 1 76 ? -19.609 -12.523 6.34 1 97.19 76 PRO B C 1
ATOM 2529 O O . PRO B 1 76 ? -19 -12.836 7.359 1 97.19 76 PRO B O 1
ATOM 2532 N N . ALA B 1 77 ? -20.625 -13.164 5.938 1 96.94 77 ALA B N 1
ATOM 2533 C CA . ALA B 1 77 ? -21.141 -14.32 6.676 1 96.94 77 ALA B CA 1
ATOM 2534 C C . ALA B 1 77 ? -20.109 -15.453 6.695 1 96.94 77 ALA B C 1
ATOM 2536 O O . ALA B 1 77 ? -20.188 -16.344 7.535 1 96.94 77 ALA B O 1
ATOM 2537 N N . LEU B 1 78 ? -19.188 -15.414 5.742 1 95.31 78 LEU B N 1
ATOM 2538 C CA . LEU B 1 78 ? -18.203 -16.484 5.605 1 95.31 78 LEU B CA 1
ATOM 2539 C C . LEU B 1 78 ? -16.891 -16.109 6.27 1 95.31 78 LEU B C 1
ATOM 2541 O O . LEU B 1 78 ? -15.953 -16.906 6.305 1 95.31 78 LEU B O 1
ATOM 2545 N N . TRP B 1 79 ? -16.812 -14.859 6.715 1 94.94 79 TRP B N 1
ATOM 2546 C CA . TRP B 1 79 ? -15.57 -14.414 7.348 1 94.94 79 TRP B CA 1
ATOM 2547 C C . TRP B 1 79 ? -15.398 -15.078 8.711 1 94.94 79 TRP B C 1
ATOM 2549 O O . TRP B 1 79 ? -16.344 -15.188 9.484 1 94.94 79 TRP B O 1
ATOM 2559 N N . SER B 1 80 ? -14.078 -15.594 8.961 1 91.5 80 SER B N 1
ATOM 2560 C CA . SER B 1 80 ? -13.891 -16.359 10.188 1 91.5 80 SER B CA 1
ATOM 2561 C C . SER B 1 80 ? -12.641 -15.906 10.938 1 91.5 80 SER B C 1
ATOM 2563 O O . SER B 1 80 ? -12.422 -16.281 12.086 1 91.5 80 SER B O 1
ATOM 2565 N N . ALA B 1 81 ? -11.75 -15.219 10.375 1 87.25 81 ALA B N 1
ATOM 2566 C CA . ALA B 1 81 ? -10.492 -14.859 11.023 1 87.25 81 ALA B CA 1
ATOM 2567 C C . ALA B 1 81 ? -10.195 -13.367 10.859 1 87.25 81 ALA B C 1
ATOM 2569 O O . ALA B 1 81 ? -9.344 -12.984 10.062 1 87.25 81 ALA B O 1
ATOM 2570 N N . PRO B 1 82 ? -10.852 -12.438 11.523 1 89.56 82 PRO B N 1
ATOM 2571 C CA . PRO B 1 82 ? -11.961 -12.641 12.453 1 89.56 82 PRO B CA 1
ATOM 2572 C C . PRO B 1 82 ? -13.328 -12.484 11.789 1 89.56 82 PRO B C 1
ATOM 2574 O O . PRO B 1 82 ? -13.422 -11.953 10.68 1 89.56 82 PRO B O 1
ATOM 2577 N N . PRO B 1 83 ? -14.32 -13.047 12.414 1 94.25 83 PRO B N 1
ATOM 2578 C CA . PRO B 1 83 ? -15.672 -12.742 11.938 1 94.25 83 PRO B CA 1
ATOM 2579 C C . PRO B 1 83 ? -16.125 -11.344 12.336 1 94.25 83 PRO B C 1
ATOM 2581 O O . PRO B 1 83 ? -15.547 -10.727 13.227 1 94.25 83 PRO B O 1
ATOM 2584 N N . VAL B 1 84 ? -17.109 -10.82 11.672 1 96.06 84 VAL B N 1
ATOM 2585 C CA . VAL B 1 84 ? -17.781 -9.586 12.055 1 96.06 84 VAL B CA 1
ATOM 2586 C C . VAL B 1 84 ? -19.156 -9.906 12.633 1 96.06 84 VAL B C 1
ATOM 2588 O O . VAL B 1 84 ? -19.703 -10.984 12.375 1 96.06 84 VAL B O 1
ATOM 2591 N N . PRO B 1 85 ? -19.688 -9.07 13.484 1 95.81 85 PRO B N 1
ATOM 2592 C CA . PRO B 1 85 ? -21.031 -9.305 14.016 1 95.81 85 PRO B CA 1
ATOM 2593 C C . PRO B 1 85 ? -22.078 -9.492 12.914 1 95.81 85 PRO B C 1
ATOM 2595 O O . PRO B 1 85 ? -22.031 -8.797 11.891 1 95.81 85 PRO B O 1
ATOM 2598 N N . GLU B 1 86 ? -22.969 -10.43 13.117 1 96.88 86 GLU B N 1
ATOM 2599 C CA . GLU B 1 86 ? -24.016 -10.734 12.148 1 96.88 86 GLU B CA 1
ATOM 2600 C C . GLU B 1 86 ? -24.844 -9.492 11.828 1 96.88 86 GLU B C 1
ATOM 2602 O O . GLU B 1 86 ? -25.297 -9.312 10.695 1 96.88 86 GLU B O 1
ATOM 2607 N N . GLU B 1 87 ? -25.016 -8.656 12.828 1 97.06 87 GLU B N 1
ATOM 2608 C CA . GLU B 1 87 ? -25.828 -7.457 12.656 1 97.06 87 GLU B CA 1
ATOM 2609 C C . GLU B 1 87 ? -25.219 -6.516 11.633 1 97.06 87 GLU B C 1
ATOM 2611 O O . GLU B 1 87 ? -25.891 -5.609 11.133 1 97.06 87 GLU B O 1
ATOM 2616 N N . TRP B 1 88 ? -23.938 -6.676 11.312 1 97.75 88 TRP B N 1
ATOM 2617 C CA . TRP B 1 88 ? -23.25 -5.797 10.375 1 97.75 88 TRP B CA 1
ATOM 2618 C C . TRP B 1 88 ? -23.359 -6.324 8.945 1 97.75 88 TRP B C 1
ATOM 2620 O O . TRP B 1 88 ? -23.078 -5.605 7.988 1 97.75 88 TRP B O 1
ATOM 2630 N N . TRP B 1 89 ? -23.781 -7.578 8.742 1 97.94 89 TRP B N 1
ATOM 2631 C CA . TRP B 1 89 ? -23.672 -8.281 7.473 1 97.94 89 TRP B CA 1
ATOM 2632 C C . TRP B 1 89 ? -24.375 -7.512 6.359 1 97.94 89 TRP B C 1
ATOM 2634 O O . TRP B 1 89 ? -23.781 -7.258 5.305 1 97.94 89 TRP B O 1
ATOM 2644 N N . GLU B 1 90 ? -25.594 -7.105 6.629 1 97.81 90 GLU B N 1
ATOM 2645 C CA . GLU B 1 90 ? -26.375 -6.457 5.578 1 97.81 90 GLU B CA 1
ATOM 2646 C C . GLU B 1 90 ? -25.781 -5.102 5.203 1 97.81 90 GLU B C 1
ATOM 2648 O O . GLU B 1 90 ? -25.734 -4.746 4.027 1 97.81 90 GLU B O 1
ATOM 2653 N N . THR B 1 91 ? -25.344 -4.355 6.207 1 97.75 91 THR B N 1
ATOM 2654 C CA . THR B 1 91 ? -24.719 -3.07 5.941 1 97.75 91 THR B CA 1
ATOM 2655 C C . THR B 1 91 ? -23.422 -3.256 5.145 1 97.75 91 THR B C 1
ATOM 2657 O O . THR B 1 91 ? -23.156 -2.502 4.211 1 97.75 91 THR B O 1
ATOM 2660 N N . ILE B 1 92 ? -22.672 -4.258 5.48 1 97.75 92 ILE B N 1
ATOM 2661 C CA . ILE B 1 92 ? -21.422 -4.535 4.77 1 97.75 92 ILE B CA 1
ATOM 2662 C C . ILE B 1 92 ? -21.734 -4.891 3.314 1 97.75 92 ILE B C 1
ATOM 2664 O O . ILE B 1 92 ? -21.141 -4.332 2.393 1 97.75 92 ILE B O 1
ATOM 2668 N N . ARG B 1 93 ? -22.719 -5.734 3.092 1 98.06 93 ARG B N 1
ATOM 2669 C CA . ARG B 1 93 ? -23.094 -6.133 1.738 1 98.06 93 ARG B CA 1
ATOM 2670 C C . ARG B 1 93 ? -23.5 -4.922 0.906 1 98.06 93 ARG B C 1
ATOM 2672 O O . ARG B 1 93 ? -23.203 -4.852 -0.287 1 98.06 93 ARG B O 1
ATOM 2679 N N . SER B 1 94 ? -24.094 -3.979 1.541 1 96.88 94 SER B N 1
ATOM 2680 C CA . SER B 1 94 ? -24.688 -2.869 0.797 1 96.88 94 SER B CA 1
ATOM 2681 C C . SER B 1 94 ? -23.688 -1.725 0.632 1 96.88 94 SER B C 1
ATOM 2683 O O . SER B 1 94 ? -23.875 -0.847 -0.212 1 96.88 94 SER B O 1
ATOM 2685 N N . THR B 1 95 ? -22.594 -1.758 1.41 1 97.5 95 THR B N 1
ATOM 2686 C CA . THR B 1 95 ? -21.797 -0.544 1.405 1 97.5 95 THR B CA 1
ATOM 2687 C C . THR B 1 95 ? -20.344 -0.857 1.023 1 97.5 95 THR B C 1
ATOM 2689 O O . THR B 1 95 ? -19.562 0.049 0.718 1 97.5 95 THR B O 1
ATOM 2692 N N . MET B 1 96 ? -19.938 -2.137 1.041 1 97.81 96 MET B N 1
ATOM 2693 C CA . MET B 1 96 ? -18.594 -2.508 0.634 1 97.81 96 MET B CA 1
ATOM 2694 C C . MET B 1 96 ? -18.312 -2.057 -0.795 1 97.81 96 MET B C 1
ATOM 2696 O O . MET B 1 96 ? -19.109 -2.309 -1.699 1 97.81 96 MET B O 1
ATOM 2700 N N . PRO B 1 97 ? -17.203 -1.312 -0.938 1 97.31 97 PRO B N 1
ATOM 2701 C CA . PRO B 1 97 ? -16.891 -0.868 -2.301 1 97.31 97 PRO B CA 1
ATOM 2702 C C . PRO B 1 97 ? -16.703 -2.031 -3.271 1 97.31 97 PRO B C 1
ATOM 2704 O O . PRO B 1 97 ? -16.109 -3.051 -2.914 1 97.31 97 PRO B O 1
ATOM 2707 N N . ALA B 1 98 ? -17.234 -1.858 -4.484 1 97.44 98 ALA B N 1
ATOM 2708 C CA . ALA B 1 98 ? -16.984 -2.828 -5.551 1 97.44 98 ALA B CA 1
ATOM 2709 C C . ALA B 1 98 ? -15.523 -2.834 -5.969 1 97.44 98 ALA B C 1
ATOM 2711 O O . ALA B 1 98 ? -14.797 -1.871 -5.711 1 97.44 98 ALA B O 1
ATOM 2712 N N . TYR B 1 99 ? -15.234 -3.914 -6.645 1 98.25 99 TYR B N 1
ATOM 2713 C CA . TYR B 1 99 ? -13.875 -4.07 -7.156 1 98.25 99 TYR B CA 1
ATOM 2714 C C . TYR B 1 99 ? -13.562 -3.002 -8.203 1 98.25 99 TYR B C 1
ATOM 2716 O O . TYR B 1 99 ? -14.359 -2.762 -9.109 1 98.25 99 TYR B O 1
ATOM 2724 N N . ASP B 1 100 ? -12.5 -2.301 -8.031 1 97.62 100 ASP B N 1
ATOM 2725 C CA . ASP B 1 100 ? -11.852 -1.402 -8.977 1 97.62 100 ASP B CA 1
ATOM 2726 C C . ASP B 1 100 ? -10.367 -1.711 -9.102 1 97.62 100 ASP B C 1
ATOM 2728 O O . ASP B 1 100 ? -9.609 -1.547 -8.141 1 97.62 100 ASP B O 1
ATOM 2732 N N . PRO B 1 101 ? -9.906 -2.207 -10.297 1 97 101 PRO B N 1
ATOM 2733 C CA . PRO B 1 101 ? -8.516 -2.633 -10.438 1 97 101 PRO B CA 1
ATOM 2734 C C . PRO B 1 101 ? -7.523 -1.517 -10.125 1 97 101 PRO B C 1
ATOM 2736 O O . PRO B 1 101 ? -6.359 -1.789 -9.812 1 97 101 PRO B O 1
ATOM 2739 N N . LEU B 1 102 ? -7.934 -0.29 -10.133 1 96.69 102 LEU B N 1
ATOM 2740 C CA . LEU B 1 102 ? -7.02 0.825 -9.906 1 96.69 102 LEU B CA 1
ATOM 2741 C C . LEU B 1 102 ? -6.941 1.176 -8.43 1 96.69 102 LEU B C 1
ATOM 2743 O O . LEU B 1 102 ? -5.98 1.808 -7.984 1 96.69 102 LEU B O 1
ATOM 2747 N N . ILE B 1 103 ? -7.934 0.772 -7.594 1 97.19 103 ILE B N 1
ATOM 2748 C CA . ILE B 1 103 ? -7.996 1.374 -6.266 1 97.19 103 ILE B CA 1
ATOM 2749 C C . ILE B 1 103 ? -8.062 0.277 -5.207 1 97.19 103 ILE B C 1
ATOM 2751 O O . ILE B 1 103 ? -7.598 0.464 -4.082 1 97.19 103 ILE B O 1
ATOM 2755 N N . THR B 1 104 ? -8.719 -0.871 -5.531 1 98.44 104 THR B N 1
ATOM 2756 C CA . THR B 1 104 ? -8.906 -1.936 -4.555 1 98.44 104 THR B CA 1
ATOM 2757 C C . THR B 1 104 ? -7.566 -2.576 -4.191 1 98.44 104 THR B C 1
ATOM 2759 O O . THR B 1 104 ? -6.875 -3.113 -5.059 1 98.44 104 THR B O 1
ATOM 2762 N N . PRO B 1 105 ? -7.188 -2.521 -2.936 1 98 105 PRO B N 1
ATOM 2763 C CA . PRO B 1 105 ? -5.922 -3.166 -2.576 1 98 105 PRO B CA 1
ATOM 2764 C C . PRO B 1 105 ? -6.012 -4.691 -2.596 1 98 105 PRO B C 1
ATOM 2766 O O . PRO B 1 105 ? -7.102 -5.25 -2.455 1 98 105 PRO B O 1
ATOM 2769 N N . SER B 1 106 ? -4.863 -5.258 -2.832 1 97.75 106 SER B N 1
ATOM 2770 C CA . SER B 1 106 ? -4.816 -6.703 -2.645 1 97.75 106 SER B CA 1
ATOM 2771 C C . SER B 1 106 ? -4.848 -7.07 -1.165 1 97.75 106 SER B C 1
ATOM 2773 O O . SER B 1 106 ? -4.59 -6.227 -0.305 1 97.75 106 SER B O 1
ATOM 2775 N N . ARG B 1 107 ? -5.191 -8.281 -0.886 1 95.69 107 ARG B N 1
ATOM 2776 C CA . ARG B 1 107 ? -5.27 -8.781 0.48 1 95.69 107 ARG B CA 1
ATOM 2777 C C . ARG B 1 107 ? -4.707 -10.203 0.572 1 95.69 107 ARG B C 1
ATOM 2779 O O . ARG B 1 107 ? -5.062 -11.07 -0.231 1 95.69 107 ARG B O 1
ATOM 2786 N N . GLY B 1 108 ? -3.836 -10.391 1.551 1 94.12 108 GLY B N 1
ATOM 2787 C CA . GLY B 1 108 ? -3.389 -11.734 1.878 1 94.12 108 GLY B CA 1
ATOM 2788 C C . GLY B 1 108 ? -2.318 -12.25 0.937 1 94.12 108 GLY B C 1
ATOM 2789 O O . GLY B 1 108 ? -1.947 -13.43 0.996 1 94.12 108 GLY B O 1
ATOM 2790 N N . VAL B 1 109 ? -1.836 -11.43 0.041 1 96.69 109 VAL B N 1
ATOM 2791 C CA . VAL B 1 109 ? -0.867 -11.922 -0.932 1 96.69 109 VAL B CA 1
ATOM 2792 C C . VAL B 1 109 ? 0.51 -11.336 -0.633 1 96.69 109 VAL B C 1
ATOM 2794 O O . VAL B 1 109 ? 1.508 -11.742 -1.234 1 96.69 109 VAL B O 1
ATOM 2797 N N . GLY B 1 110 ? 0.548 -10.367 0.245 1 96.81 110 GLY B N 1
ATOM 2798 C CA . GLY B 1 110 ? 1.834 -9.828 0.655 1 96.81 110 GLY B CA 1
ATOM 2799 C C . GLY B 1 110 ? 2.127 -8.461 0.058 1 96.81 110 GLY B C 1
ATOM 2800 O O . GLY B 1 110 ? 1.439 -8.023 -0.867 1 96.81 110 GLY B O 1
ATOM 2801 N N . VAL B 1 111 ? 3.217 -7.816 0.525 1 97.94 111 VAL B N 1
ATOM 2802 C CA . VAL B 1 111 ? 3.529 -6.43 0.185 1 97.94 111 VAL B CA 1
ATOM 2803 C C . VAL B 1 111 ? 4.191 -6.371 -1.189 1 97.94 111 VAL B C 1
ATOM 2805 O O . VAL B 1 111 ? 4.047 -5.383 -1.914 1 97.94 111 VAL B O 1
ATOM 2808 N N . ILE B 1 112 ? 4.883 -7.395 -1.587 1 98.75 112 ILE B N 1
ATOM 2809 C CA . ILE B 1 112 ? 5.562 -7.391 -2.879 1 98.75 112 ILE B CA 1
ATOM 2810 C C . ILE B 1 112 ? 4.531 -7.367 -4.004 1 98.75 112 ILE B C 1
ATOM 2812 O O . ILE B 1 112 ? 4.566 -6.488 -4.871 1 98.75 112 ILE B O 1
ATOM 2816 N N . PRO B 1 113 ? 3.533 -8.273 -3.955 1 98.81 113 PRO B N 1
ATOM 2817 C CA . PRO B 1 113 ? 2.504 -8.188 -4.992 1 98.81 113 PRO B CA 1
ATOM 2818 C C . PRO B 1 113 ? 1.766 -6.848 -4.98 1 98.81 113 PRO B C 1
ATOM 2820 O O . PRO B 1 113 ? 1.467 -6.293 -6.039 1 98.81 113 PRO B O 1
ATOM 2823 N N . GLU B 1 114 ? 1.465 -6.348 -3.811 1 98.44 114 GLU B N 1
ATOM 2824 C CA . GLU B 1 114 ? 0.805 -5.047 -3.729 1 98.44 114 GLU B CA 1
ATOM 2825 C C . GLU B 1 114 ? 1.66 -3.953 -4.359 1 98.44 114 GLU B C 1
ATOM 2827 O O . GLU B 1 114 ? 1.136 -3.047 -5.008 1 98.44 114 GLU B O 1
ATOM 2832 N N . THR B 1 115 ? 2.971 -4.027 -4.152 1 98.56 115 THR B N 1
ATOM 2833 C CA . THR B 1 115 ? 3.898 -3.086 -4.77 1 98.56 115 THR B CA 1
ATOM 2834 C C . THR B 1 115 ? 3.861 -3.209 -6.289 1 98.56 115 THR B C 1
ATOM 2836 O O . THR B 1 115 ? 3.838 -2.201 -7 1 98.56 115 THR B O 1
ATOM 2839 N N . VAL B 1 116 ? 3.758 -4.367 -6.781 1 98.88 116 VAL B N 1
ATOM 2840 C CA . VAL B 1 116 ? 3.664 -4.582 -8.219 1 98.88 116 VAL B CA 1
ATOM 2841 C C . VAL B 1 116 ? 2.348 -4.016 -8.742 1 98.88 116 VAL B C 1
ATOM 2843 O O . VAL B 1 116 ? 2.312 -3.389 -9.805 1 98.88 116 VAL B O 1
ATOM 2846 N N . ARG B 1 117 ? 1.299 -4.254 -8.008 1 98.62 117 ARG B N 1
ATOM 2847 C CA . ARG B 1 117 ? -0.024 -3.795 -8.422 1 98.62 117 ARG B CA 1
ATOM 2848 C C . ARG B 1 117 ? -0.015 -2.303 -8.734 1 98.62 117 ARG B C 1
ATOM 2850 O O . ARG B 1 117 ? -0.669 -1.856 -9.68 1 98.62 117 ARG B O 1
ATOM 2857 N N . THR B 1 118 ? 0.742 -1.583 -7.953 1 97.62 118 THR B N 1
ATOM 2858 C CA . THR B 1 118 ? 0.735 -0.13 -8.078 1 97.62 118 THR B CA 1
ATOM 2859 C C . THR B 1 118 ? 1.968 0.351 -8.844 1 97.62 118 THR B C 1
ATOM 2861 O O . THR B 1 118 ? 2.266 1.548 -8.859 1 97.62 118 THR B O 1
ATOM 2864 N N . TRP B 1 119 ? 2.727 -0.537 -9.391 1 98.25 119 TRP B N 1
ATOM 2865 C CA . TRP B 1 119 ? 3.922 -0.193 -10.156 1 98.25 119 TRP B CA 1
ATOM 2866 C C . TRP B 1 119 ? 3.555 0.563 -11.43 1 98.25 119 TRP B C 1
ATOM 2868 O O . TRP B 1 119 ? 2.562 0.241 -12.086 1 98.25 119 TRP B O 1
ATOM 2878 N N . PRO B 1 120 ? 4.391 1.613 -11.797 1 96.88 120 PRO B N 1
ATOM 2879 C CA . PRO B 1 120 ? 4.102 2.295 -13.062 1 96.88 120 PRO B CA 1
ATOM 2880 C C . PRO B 1 120 ? 3.979 1.327 -14.234 1 96.88 120 PRO B C 1
ATOM 2882 O O . PRO B 1 120 ? 4.883 0.521 -14.477 1 96.88 120 PRO B O 1
ATOM 2885 N N . GLY B 1 121 ? 2.883 1.392 -14.906 1 96.75 121 GLY B N 1
ATOM 2886 C CA . GLY B 1 121 ? 2.688 0.567 -16.094 1 96.75 121 GLY B CA 1
ATOM 2887 C C . GLY B 1 121 ? 2.043 -0.771 -15.781 1 96.75 121 GLY B C 1
ATOM 2888 O O . GLY B 1 121 ? 1.735 -1.541 -16.688 1 96.75 121 GLY B O 1
ATOM 2889 N N . ALA B 1 122 ? 1.812 -1.092 -14.578 1 98.56 122 ALA B N 1
ATOM 2890 C CA . ALA B 1 122 ? 1.176 -2.354 -14.203 1 98.56 122 ALA B CA 1
ATOM 2891 C C . ALA B 1 122 ? -0.258 -2.418 -14.727 1 98.56 122 ALA B C 1
ATOM 2893 O O . ALA B 1 122 ? -0.98 -1.419 -14.695 1 98.56 122 ALA B O 1
ATOM 2894 N N . LEU B 1 123 ? -0.639 -3.551 -15.242 1 98.81 123 LEU B N 1
ATOM 2895 C CA . LEU B 1 123 ? -2.021 -3.854 -15.594 1 98.81 123 LEU B CA 1
ATOM 2896 C C . LEU B 1 123 ? -2.598 -4.922 -14.672 1 98.81 123 LEU B C 1
ATOM 2898 O O . LEU B 1 123 ? -1.89 -5.848 -14.266 1 98.81 123 LEU B O 1
ATOM 2902 N N . ARG B 1 124 ? -3.805 -4.793 -14.312 1 98.81 124 ARG B N 1
ATOM 2903 C CA . ARG B 1 124 ? -4.461 -5.723 -13.398 1 98.81 124 ARG B CA 1
ATOM 2904 C C . ARG B 1 124 ? -5.711 -6.324 -14.039 1 98.81 124 ARG B C 1
ATOM 2906 O O . ARG B 1 124 ? -6.465 -5.625 -14.719 1 98.81 124 ARG B O 1
ATOM 2913 N N . SER B 1 125 ? -5.992 -7.602 -13.82 1 98.88 125 SER B N 1
ATOM 2914 C CA . SER B 1 125 ? -7.121 -8.281 -14.438 1 98.88 125 SER B CA 1
ATOM 2915 C C . SER B 1 125 ? -8.43 -7.941 -13.734 1 98.88 125 SER B C 1
ATOM 2917 O O . SER B 1 125 ? -8.422 -7.367 -12.641 1 98.88 125 SER B O 1
ATOM 2919 N N . ALA B 1 126 ? -9.516 -8.328 -14.273 1 97.88 126 ALA B N 1
ATOM 2920 C CA . ALA B 1 126 ? -10.805 -7.711 -13.969 1 97.88 126 ALA B CA 1
ATOM 2921 C C . ALA B 1 126 ? -11.547 -8.492 -12.891 1 97.88 126 ALA B C 1
ATOM 2923 O O . ALA B 1 126 ? -12.508 -7.992 -12.305 1 97.88 126 ALA B O 1
ATOM 2924 N N . HIS B 1 127 ? -11.203 -9.703 -12.641 1 98.12 127 HIS B N 1
ATOM 2925 C CA . HIS B 1 127 ? -11.984 -10.469 -11.68 1 98.12 127 HIS B CA 1
ATOM 2926 C C . HIS B 1 127 ? -11.844 -9.891 -10.273 1 98.12 127 HIS B C 1
ATOM 2928 O O . HIS B 1 127 ? -10.727 -9.688 -9.789 1 98.12 127 HIS B O 1
ATOM 2934 N N . PRO B 1 128 ? -12.859 -9.68 -9.516 1 97.69 128 PRO B N 1
ATOM 2935 C CA . PRO B 1 128 ? -12.844 -8.906 -8.273 1 97.69 128 PRO B CA 1
ATOM 2936 C C . PRO B 1 128 ? -12.094 -9.617 -7.148 1 97.69 128 PRO B C 1
ATOM 2938 O O . PRO B 1 128 ? -11.562 -8.961 -6.246 1 97.69 128 PRO B O 1
ATOM 2941 N N . GLN B 1 129 ? -12.023 -10.898 -7.18 1 98 129 GLN B N 1
ATOM 2942 C CA . GLN B 1 129 ? -11.539 -11.641 -6.02 1 98 129 GLN B CA 1
ATOM 2943 C C . GLN B 1 129 ? -10.195 -12.305 -6.32 1 98 129 GLN B C 1
ATOM 2945 O O . GLN B 1 129 ? -9.414 -12.578 -5.406 1 98 129 GLN B O 1
ATOM 2950 N N . THR B 1 130 ? -9.922 -12.602 -7.609 1 98.31 130 THR B N 1
ATOM 2951 C CA . THR B 1 130 ? -8.734 -13.375 -7.945 1 98.31 130 THR B CA 1
ATOM 2952 C C . THR B 1 130 ? -7.945 -12.703 -9.062 1 98.31 130 THR B C 1
ATOM 2954 O O . THR B 1 130 ? -7.508 -13.367 -10.008 1 98.31 130 THR B O 1
ATOM 2957 N N . SER B 1 131 ? -7.781 -11.445 -8.969 1 98.75 131 SER B N 1
ATOM 2958 C CA . SER B 1 131 ? -7.062 -10.688 -9.984 1 98.75 131 SER B CA 1
ATOM 2959 C C . SER B 1 131 ? -5.562 -10.969 -9.93 1 98.75 131 SER B C 1
ATOM 2961 O O . SER B 1 131 ? -5.062 -11.5 -8.93 1 98.75 131 SER B O 1
ATOM 2963 N N . PHE B 1 132 ? -4.934 -10.734 -11.016 1 98.94 132 PHE B N 1
ATOM 2964 C CA . PHE B 1 132 ? -3.484 -10.719 -11.172 1 98.94 132 PHE B CA 1
ATOM 2965 C C . PHE B 1 132 ? -3.018 -9.375 -11.719 1 98.94 132 PHE B C 1
ATOM 2967 O O . PHE B 1 132 ? -3.723 -8.734 -12.5 1 98.94 132 PHE B O 1
ATOM 2974 N N . ALA B 1 133 ? -1.867 -8.93 -11.273 1 98.94 133 ALA B N 1
ATOM 2975 C CA . ALA B 1 133 ? -1.199 -7.773 -11.875 1 98.94 133 ALA B CA 1
ATOM 2976 C C . ALA B 1 133 ? 0.035 -8.203 -12.656 1 98.94 133 ALA B C 1
ATOM 2978 O O . ALA B 1 133 ? 0.669 -9.211 -12.328 1 98.94 133 ALA B O 1
ATOM 2979 N N . ALA B 1 134 ? 0.328 -7.461 -13.672 1 98.94 134 ALA B N 1
ATOM 2980 C CA . ALA B 1 134 ? 1.457 -7.793 -14.539 1 98.94 134 ALA B CA 1
ATOM 2981 C C . ALA B 1 134 ? 2.182 -6.531 -15.008 1 98.94 134 ALA B C 1
ATOM 2983 O O . ALA B 1 134 ? 1.555 -5.492 -15.219 1 98.94 134 ALA B O 1
ATOM 2984 N N . VAL B 1 135 ? 3.463 -6.594 -15.133 1 98.88 135 VAL B N 1
ATOM 2985 C CA . VAL B 1 135 ? 4.336 -5.551 -15.656 1 98.88 135 VAL B CA 1
ATOM 2986 C C . VAL B 1 135 ? 5.23 -6.133 -16.75 1 98.88 135 VAL B C 1
ATOM 2988 O O . VAL B 1 135 ? 5.953 -7.105 -16.516 1 98.88 135 VAL B O 1
ATOM 2991 N N . GLY B 1 136 ? 5.242 -5.547 -17.906 1 98.81 136 GLY B N 1
ATOM 2992 C CA . GLY B 1 136 ? 6.059 -6.02 -19.016 1 98.81 136 GLY B CA 1
ATOM 2993 C C . GLY B 1 136 ? 5.293 -6.121 -20.312 1 98.81 136 GLY B C 1
ATOM 2994 O O . GLY B 1 136 ? 4.109 -5.777 -20.375 1 98.81 136 GLY B O 1
ATOM 2995 N N . PRO B 1 137 ? 5.887 -6.547 -21.344 1 98.75 137 PRO B N 1
ATOM 2996 C CA . PRO B 1 137 ? 5.332 -6.488 -22.703 1 98.75 137 PRO B CA 1
ATOM 2997 C C . PRO B 1 137 ? 4.094 -7.363 -22.875 1 98.75 137 PRO B C 1
ATOM 2999 O O . PRO B 1 137 ? 3.25 -7.086 -23.734 1 98.75 137 PRO B O 1
ATOM 3002 N N . ARG B 1 138 ? 3.938 -8.375 -22.062 1 98.75 138 ARG B N 1
ATOM 3003 C CA . ARG B 1 138 ? 2.812 -9.289 -22.25 1 98.75 138 ARG B CA 1
ATOM 3004 C C . ARG B 1 138 ? 1.699 -8.992 -21.25 1 98.75 138 ARG B C 1
ATOM 3006 O O . ARG B 1 138 ? 0.722 -9.742 -21.156 1 98.75 138 ARG B O 1
ATOM 3013 N N . ALA B 1 139 ? 1.836 -7.977 -20.5 1 98.88 139 ALA B N 1
ATOM 3014 C CA . ALA B 1 139 ? 0.908 -7.656 -19.422 1 98.88 139 ALA B CA 1
ATOM 3015 C C . ALA B 1 139 ? -0.522 -7.543 -19.938 1 98.88 139 ALA B C 1
ATOM 3017 O O . ALA B 1 139 ? -1.45 -8.102 -19.344 1 98.88 139 ALA B O 1
ATOM 3018 N N . ALA B 1 140 ? -0.676 -6.852 -21.016 1 98.75 140 ALA B N 1
ATOM 3019 C CA . ALA B 1 140 ? -2.012 -6.633 -21.562 1 98.75 140 ALA B CA 1
ATOM 3020 C C . ALA B 1 140 ? -2.666 -7.953 -21.953 1 98.75 140 ALA B C 1
ATOM 3022 O O . ALA B 1 140 ? -3.83 -8.195 -21.625 1 98.75 140 ALA B O 1
ATOM 3023 N N . TRP B 1 141 ? -1.93 -8.766 -22.625 1 98.56 141 TRP B N 1
ATOM 3024 C CA . TRP B 1 141 ? -2.461 -10.047 -23.062 1 98.56 141 TRP B CA 1
ATOM 3025 C C . TRP B 1 141 ? -2.824 -10.922 -21.859 1 98.56 141 TRP B C 1
ATOM 3027 O O . TRP B 1 141 ? -3.861 -11.586 -21.859 1 98.56 141 TRP B O 1
ATOM 3037 N N . ILE B 1 142 ? -2.045 -10.938 -20.875 1 98.88 142 ILE B N 1
ATOM 3038 C CA . ILE B 1 142 ? -2.199 -11.797 -19.703 1 98.88 142 ILE B CA 1
ATOM 3039 C C . ILE B 1 142 ? -3.424 -11.367 -18.906 1 98.88 142 ILE B C 1
ATOM 3041 O O . ILE B 1 142 ? -4.18 -12.203 -18.406 1 98.88 142 ILE B O 1
ATOM 3045 N N . THR B 1 143 ? -3.66 -10.062 -18.766 1 98.81 143 THR B N 1
ATOM 3046 C CA . THR B 1 143 ? -4.664 -9.57 -17.828 1 98.81 143 THR B CA 1
ATOM 3047 C C . THR B 1 143 ? -6.004 -9.359 -18.516 1 98.81 143 THR B C 1
ATOM 3049 O O . THR B 1 143 ? -7.043 -9.258 -17.859 1 98.81 143 THR B O 1
ATOM 3052 N N . ARG B 1 144 ? -5.984 -9.305 -19.766 1 97.75 144 ARG B N 1
ATOM 3053 C CA . ARG B 1 144 ? -7.211 -9 -20.5 1 97.75 144 ARG B CA 1
ATOM 3054 C C . ARG B 1 144 ? -8.203 -10.156 -20.406 1 97.75 144 ARG B C 1
ATOM 3056 O O . ARG B 1 144 ? -7.805 -11.328 -20.453 1 97.75 144 ARG B O 1
ATOM 3063 N N . GLY B 1 145 ? -9.461 -9.859 -20.328 1 97.31 145 GLY B N 1
ATOM 3064 C CA . GLY B 1 145 ? -10.531 -10.82 -20.516 1 97.31 145 GLY B CA 1
ATOM 3065 C C . GLY B 1 145 ? -10.695 -11.758 -19.328 1 97.31 145 GLY B C 1
ATOM 3066 O O . GLY B 1 145 ? -11.258 -12.844 -19.453 1 97.31 145 GLY B O 1
ATOM 3067 N N . HIS B 1 146 ? -10.125 -11.453 -18.188 1 98.5 146 HIS B N 1
ATOM 3068 C CA . HIS B 1 146 ? -10.43 -12.234 -16.984 1 98.5 146 HIS B CA 1
ATOM 3069 C C . HIS B 1 146 ? -11.914 -12.203 -16.672 1 98.5 146 HIS B C 1
ATOM 3071 O O . HIS B 1 146 ? -12.445 -11.172 -16.234 1 98.5 146 HIS B O 1
ATOM 3077 N N . ALA B 1 147 ? -12.57 -13.344 -16.859 1 97.88 147 ALA B N 1
ATOM 3078 C CA . ALA B 1 147 ? -14.023 -13.406 -16.812 1 97.88 147 ALA B CA 1
ATOM 3079 C C . ALA B 1 147 ? -14.523 -13.219 -15.375 1 97.88 147 ALA B C 1
ATOM 3081 O O . ALA B 1 147 ? -13.93 -13.742 -14.43 1 97.88 147 ALA B O 1
ATOM 3082 N N . PRO B 1 148 ? -15.625 -12.531 -15.227 1 95 148 PRO B N 1
ATOM 3083 C CA . PRO B 1 148 ? -16.172 -12.273 -13.891 1 95 148 PRO B CA 1
ATOM 3084 C C . PRO B 1 148 ? -16.672 -13.539 -13.211 1 95 148 PRO B C 1
ATOM 3086 O O . PRO B 1 148 ? -16.906 -13.547 -11.992 1 95 148 PRO B O 1
ATOM 3089 N N . ASP B 1 149 ? -16.906 -14.555 -13.961 1 96.06 149 ASP B N 1
ATOM 3090 C CA . ASP B 1 149 ? -17.438 -15.789 -13.391 1 96.06 149 ASP B CA 1
ATOM 3091 C C . ASP B 1 149 ? -16.391 -16.906 -13.477 1 96.06 149 ASP B C 1
ATOM 3093 O O . ASP B 1 149 ? -16.75 -18.094 -13.492 1 96.06 149 ASP B O 1
ATOM 3097 N N . CYS B 1 150 ? -15.195 -16.594 -13.641 1 97.56 150 CYS B N 1
ATOM 3098 C CA . CYS B 1 150 ? -14.094 -17.547 -13.711 1 97.56 150 CYS B CA 1
ATOM 3099 C C . CYS B 1 150 ? -12.914 -17.078 -12.867 1 97.56 150 CYS B C 1
ATOM 3101 O O . CYS B 1 150 ? -12.047 -16.344 -13.359 1 97.56 150 CYS B O 1
ATOM 3103 N N . ARG B 1 151 ? -12.805 -17.562 -11.703 1 97.81 151 ARG B N 1
ATOM 3104 C CA . ARG B 1 151 ? -11.789 -17.109 -10.758 1 97.81 151 ARG B CA 1
ATOM 3105 C C . ARG B 1 151 ? -10.391 -17.484 -11.234 1 97.81 151 ARG B C 1
ATOM 3107 O O . ARG B 1 151 ? -9.586 -16.609 -11.57 1 97.81 151 ARG B O 1
ATOM 3114 N N . LEU B 1 152 ? -10.148 -18.719 -11.367 1 98.69 152 LEU B N 1
ATOM 3115 C CA . LEU B 1 152 ? -8.797 -19.172 -11.664 1 98.69 152 LEU B CA 1
ATOM 3116 C C . LEU B 1 152 ? -8.82 -20.297 -12.695 1 98.69 152 LEU B C 1
ATOM 3118 O O . LEU B 1 152 ? -8.031 -21.25 -12.609 1 98.69 152 LEU B O 1
ATOM 3122 N N . GLY B 1 153 ? -9.758 -20.219 -13.68 1 98.44 153 GLY B N 1
ATOM 3123 C CA . GLY B 1 153 ? -9.945 -21.266 -14.688 1 98.44 153 GLY B CA 1
ATOM 3124 C C . GLY B 1 153 ? -9.438 -20.859 -16.062 1 98.44 153 GLY B C 1
ATOM 3125 O O . GLY B 1 153 ? -8.414 -20.172 -16.172 1 98.44 153 GLY B O 1
ATOM 3126 N N . GLU B 1 154 ? -10.172 -21.328 -17.125 1 98.38 154 GLU B N 1
ATOM 3127 C CA . GLU B 1 154 ? -9.703 -21.234 -18.5 1 98.38 154 GLU B CA 1
ATOM 3128 C C . GLU B 1 154 ? -9.797 -19.797 -19.031 1 98.38 154 GLU B C 1
ATOM 3130 O O . GLU B 1 154 ? -9.117 -19.438 -19.984 1 98.38 154 GLU B O 1
ATOM 3135 N N . ARG B 1 155 ? -10.633 -19.031 -18.5 1 98.5 155 ARG B N 1
ATOM 3136 C CA . ARG B 1 155 ? -10.789 -17.625 -18.906 1 98.5 155 ARG B CA 1
ATOM 3137 C C . ARG B 1 155 ? -10.188 -16.688 -17.875 1 98.5 155 ARG B C 1
ATOM 3139 O O . ARG B 1 155 ? -10.781 -15.656 -17.531 1 98.5 155 ARG B O 1
ATOM 3146 N N . SER B 1 156 ? -9.148 -17.109 -17.25 1 98.75 156 SER B N 1
ATOM 3147 C CA . SER B 1 156 ? -8.359 -16.359 -16.281 1 98.75 156 SER B CA 1
ATOM 3148 C C . SER B 1 156 ? -6.918 -16.188 -16.734 1 98.75 156 SER B C 1
ATOM 3150 O O . SER B 1 156 ? -6.492 -16.828 -17.703 1 98.75 156 SER B O 1
ATOM 3152 N N . PRO B 1 157 ? -6.121 -15.352 -16.078 1 98.88 157 PRO B N 1
ATOM 3153 C CA . PRO B 1 157 ? -4.703 -15.18 -16.406 1 98.88 157 PRO B CA 1
ATOM 3154 C C . PRO B 1 157 ? -3.918 -16.484 -16.312 1 98.88 157 PRO B C 1
ATOM 3156 O O . PRO B 1 157 ? -2.924 -16.672 -17.031 1 98.88 157 PRO B O 1
ATOM 3159 N N . LEU B 1 158 ? -4.344 -17.438 -15.5 1 98.88 158 LEU B N 1
ATOM 3160 C CA . LEU B 1 158 ? -3.588 -18.672 -15.32 1 98.88 158 LEU B CA 1
ATOM 3161 C C . LEU B 1 158 ? -3.516 -19.469 -16.609 1 98.88 158 LEU B C 1
ATOM 3163 O O . LEU B 1 158 ? -2.457 -19.984 -16.969 1 98.88 158 LEU B O 1
ATOM 3167 N N . ALA B 1 159 ? -4.641 -19.516 -17.297 1 98.75 159 ALA B N 1
ATOM 3168 C CA . ALA B 1 159 ? -4.645 -20.234 -18.562 1 98.75 159 ALA B CA 1
ATOM 3169 C C . ALA B 1 159 ? -3.738 -19.562 -19.578 1 98.75 159 ALA B C 1
ATOM 3171 O O . ALA B 1 159 ? -3.055 -20.219 -20.359 1 98.75 159 ALA B O 1
ATOM 3172 N N . ARG B 1 160 ? -3.705 -18.297 -19.594 1 98.75 160 ARG B N 1
ATOM 3173 C CA . ARG B 1 160 ? -2.854 -17.531 -20.516 1 98.75 160 ARG B CA 1
ATOM 3174 C C . ARG B 1 160 ? -1.379 -17.719 -20.156 1 98.75 160 ARG B C 1
ATOM 3176 O O . ARG B 1 160 ? -0.535 -17.828 -21.047 1 98.75 160 ARG B O 1
ATOM 3183 N N . LEU B 1 161 ? -1.122 -17.703 -18.875 1 98.94 161 LEU B N 1
ATOM 3184 C CA . LEU B 1 161 ? 0.243 -17.953 -18.422 1 98.94 161 LEU B CA 1
ATOM 3185 C C . LEU B 1 161 ? 0.715 -19.344 -18.844 1 98.94 161 LEU B C 1
ATOM 3187 O O . LEU B 1 161 ? 1.853 -19.516 -19.281 1 98.94 161 LEU B O 1
ATOM 3191 N N . GLU B 1 162 ? -0.118 -20.266 -18.688 1 98.88 162 GLU B N 1
ATOM 3192 C CA . GLU B 1 162 ? 0.205 -21.609 -19.141 1 98.88 162 GLU B CA 1
ATOM 3193 C C . GLU B 1 162 ? 0.513 -21.641 -20.641 1 98.88 162 GLU B C 1
ATOM 3195 O O . GLU B 1 162 ? 1.517 -22.203 -21.062 1 98.88 162 GLU B O 1
ATOM 3200 N N . ALA B 1 163 ? -0.34 -21 -21.422 1 98.5 163 ALA B N 1
ATOM 3201 C CA . ALA B 1 163 ? -0.211 -20.969 -22.875 1 98.5 163 ALA B CA 1
ATOM 3202 C C . ALA B 1 163 ? 1.082 -20.281 -23.312 1 98.5 163 ALA B C 1
ATOM 3204 O O . ALA B 1 163 ? 1.671 -20.625 -24.328 1 98.5 163 ALA B O 1
ATOM 3205 N N . LEU B 1 164 ? 1.538 -19.375 -22.484 1 98.38 164 LEU B N 1
ATOM 3206 C CA . LEU B 1 164 ? 2.723 -18.578 -22.797 1 98.38 164 LEU B CA 1
ATOM 3207 C C . LEU B 1 164 ? 3.992 -19.312 -22.391 1 98.38 164 LEU B C 1
ATOM 3209 O O . LEU B 1 164 ? 5.102 -18.844 -22.641 1 98.38 164 LEU B O 1
ATOM 3213 N N . GLY B 1 165 ? 3.793 -20.438 -21.766 1 98.56 165 GLY B N 1
ATOM 3214 C CA . GLY B 1 165 ? 4.961 -21.141 -21.25 1 98.56 165 GLY B CA 1
ATOM 3215 C C . GLY B 1 165 ? 5.605 -20.438 -20.062 1 98.56 165 GLY B C 1
ATOM 3216 O O . GLY B 1 165 ? 6.824 -20.5 -19.891 1 98.56 165 GLY B O 1
ATOM 3217 N N . ALA B 1 166 ? 4.797 -19.766 -19.312 1 98.94 166 ALA B N 1
ATOM 3218 C CA . ALA B 1 166 ? 5.305 -19.047 -18.141 1 98.94 166 ALA B CA 1
ATOM 3219 C C . ALA B 1 166 ? 5.828 -20.031 -17.078 1 98.94 166 ALA B C 1
ATOM 3221 O O . ALA B 1 166 ? 5.496 -21.219 -17.109 1 98.94 166 ALA B O 1
ATOM 3222 N N . ARG B 1 167 ? 6.652 -19.516 -16.203 1 98.94 167 ARG B N 1
ATOM 3223 C CA . ARG B 1 167 ? 7.102 -20.297 -15.047 1 98.94 167 ARG B CA 1
ATOM 3224 C C . ARG B 1 167 ? 6.641 -19.656 -13.742 1 98.94 167 ARG B C 1
ATOM 3226 O O . ARG B 1 167 ? 6.375 -18.453 -13.695 1 98.94 167 ARG B O 1
ATOM 3233 N N . VAL B 1 168 ? 6.457 -20.484 -12.719 1 98.94 168 VAL B N 1
ATOM 3234 C CA . VAL B 1 168 ? 6.148 -20.062 -11.359 1 98.94 168 VAL B CA 1
ATOM 3235 C C . VAL B 1 168 ? 7.441 -19.859 -10.57 1 98.94 168 VAL B C 1
ATOM 3237 O O . VAL B 1 168 ? 8.359 -20.688 -10.648 1 98.94 168 VAL B O 1
ATOM 3240 N N . LEU B 1 169 ? 7.535 -18.797 -9.93 1 98.94 169 LEU B N 1
ATOM 3241 C CA . LEU B 1 169 ? 8.562 -18.578 -8.914 1 98.94 169 LEU B CA 1
ATOM 3242 C C . LEU B 1 169 ? 7.941 -18.484 -7.527 1 98.94 169 LEU B C 1
ATOM 3244 O O . LEU B 1 169 ? 7.188 -17.547 -7.246 1 98.94 169 LEU B O 1
ATOM 3248 N N . LEU B 1 170 ? 8.18 -19.469 -6.703 1 98.88 170 LEU B N 1
ATOM 3249 C CA . LEU B 1 170 ? 7.898 -19.344 -5.277 1 98.88 170 LEU B CA 1
ATOM 3250 C C . LEU B 1 170 ? 9.078 -18.719 -4.547 1 98.88 170 LEU B C 1
ATOM 3252 O O . LEU B 1 170 ? 10.055 -19.406 -4.227 1 98.88 170 LEU B O 1
ATOM 3256 N N . LEU B 1 171 ? 9 -17.453 -4.336 1 98.81 171 LEU B N 1
ATOM 3257 C CA . LEU B 1 171 ? 10.062 -16.672 -3.713 1 98.81 171 LEU B CA 1
ATOM 3258 C C . LEU B 1 171 ? 9.836 -16.547 -2.211 1 98.81 171 LEU B C 1
ATOM 3260 O O . LEU B 1 171 ? 9.352 -15.516 -1.74 1 98.81 171 LEU B O 1
ATOM 3264 N N . GLY B 1 172 ? 10.219 -17.562 -1.437 1 98.38 172 GLY B N 1
ATOM 3265 C CA . GLY B 1 172 ? 9.977 -17.625 -0.004 1 98.38 172 GLY B CA 1
ATOM 3266 C C . GLY B 1 172 ? 8.57 -18.062 0.347 1 98.38 172 GLY B C 1
ATOM 3267 O O . GLY B 1 172 ? 8.211 -18.141 1.524 1 98.38 172 GLY B O 1
ATOM 3268 N N . ALA B 1 173 ? 7.766 -18.219 -0.591 1 98.06 173 ALA B N 1
ATOM 3269 C CA . ALA B 1 173 ? 6.41 -18.734 -0.402 1 98.06 173 ALA B CA 1
ATOM 3270 C C . ALA B 1 173 ? 6.367 -20.25 -0.565 1 98.06 173 ALA B C 1
ATOM 3272 O O . ALA B 1 173 ? 7.234 -20.844 -1.213 1 98.06 173 ALA B O 1
ATOM 3273 N N . GLY B 1 174 ? 5.395 -20.875 0.046 1 97.69 174 GLY B N 1
ATOM 3274 C CA . GLY B 1 174 ? 5.227 -22.312 -0.073 1 97.69 174 GLY B CA 1
ATOM 3275 C C . GLY B 1 174 ? 4.246 -22.703 -1.156 1 97.69 174 GLY B C 1
ATOM 3276 O O . GLY B 1 174 ? 3.619 -21.844 -1.782 1 97.69 174 GLY B O 1
ATOM 3277 N N . TYR B 1 175 ? 4.141 -24.031 -1.302 1 98.5 175 TYR B N 1
ATOM 3278 C CA . TYR B 1 175 ? 3.268 -24.578 -2.334 1 98.5 175 TYR B CA 1
ATOM 3279 C C . TYR B 1 175 ? 1.806 -24.281 -2.031 1 98.5 175 TYR B C 1
ATOM 3281 O O . TYR B 1 175 ? 0.967 -24.266 -2.936 1 98.5 175 TYR B O 1
ATOM 3289 N N . GLU B 1 176 ? 1.489 -24.062 -0.779 1 97.56 176 GLU B N 1
ATOM 3290 C CA . GLU B 1 176 ? 0.113 -23.75 -0.399 1 97.56 176 GLU B CA 1
ATOM 3291 C C . GLU B 1 176 ? -0.378 -22.484 -1.078 1 97.56 176 GLU B C 1
ATOM 3293 O O . GLU B 1 176 ? -1.585 -22.266 -1.217 1 97.56 176 GLU B O 1
ATOM 3298 N N . SER B 1 177 ? 0.563 -21.656 -1.51 1 97.38 177 SER B N 1
ATOM 3299 C CA . SER B 1 177 ? 0.196 -20.391 -2.133 1 97.38 177 SER B CA 1
ATOM 3300 C C . SER B 1 177 ? 0.225 -20.484 -3.654 1 97.38 177 SER B C 1
ATOM 3302 O O . SER B 1 177 ? -0.1 -19.531 -4.355 1 97.38 177 SER B O 1
ATOM 3304 N N . CYS B 1 178 ? 0.559 -21.594 -4.188 1 98.5 178 CYS B N 1
ATOM 3305 C CA . CYS B 1 178 ? 0.74 -21.75 -5.625 1 98.5 178 CYS B CA 1
ATOM 3306 C C . CYS B 1 178 ? -0.602 -21.719 -6.348 1 98.5 178 CYS B C 1
ATOM 3308 O O . CYS B 1 178 ? -1.276 -22.75 -6.453 1 98.5 178 CYS B O 1
ATOM 3310 N N . THR B 1 179 ? -0.914 -20.672 -7 1 98.25 179 THR B N 1
ATOM 3311 C CA . THR B 1 179 ? -2.229 -20.469 -7.594 1 98.25 179 THR B CA 1
ATOM 3312 C C . THR B 1 179 ? -2.41 -21.344 -8.828 1 98.25 179 THR B C 1
ATOM 3314 O O . THR B 1 179 ? -3.537 -21.625 -9.234 1 98.25 179 THR B O 1
ATOM 3317 N N . SER B 1 180 ? -1.332 -21.719 -9.453 1 98.56 180 SER B N 1
ATOM 3318 C CA . SER B 1 180 ? -1.412 -22.547 -10.656 1 98.56 180 SER B CA 1
ATOM 3319 C C . SER B 1 180 ? -2.178 -23.844 -10.398 1 98.56 180 SER B C 1
ATOM 3321 O O . SER B 1 180 ? -2.838 -24.359 -11.297 1 98.56 180 SER B O 1
ATOM 3323 N N . PHE B 1 181 ? -2.059 -24.359 -9.203 1 98.75 181 PHE B N 1
ATOM 3324 C CA . PHE B 1 181 ? -2.758 -25.594 -8.859 1 98.75 181 PHE B CA 1
ATOM 3325 C C . PHE B 1 181 ? -4.266 -25.422 -9 1 98.75 181 PHE B C 1
ATOM 3327 O O . PHE B 1 181 ? -4.98 -26.375 -9.297 1 98.75 181 PHE B O 1
ATOM 3334 N N . HIS B 1 182 ? -4.762 -24.25 -8.797 1 98.56 182 HIS B N 1
ATOM 3335 C CA . HIS B 1 182 ? -6.199 -24 -8.875 1 98.56 182 HIS B CA 1
ATOM 3336 C C . HIS B 1 182 ? -6.715 -24.219 -10.297 1 98.56 182 HIS B C 1
ATOM 3338 O O . HIS B 1 182 ? -7.871 -24.594 -10.484 1 98.56 182 HIS B O 1
ATOM 3344 N N . LEU B 1 183 ? -5.895 -23.875 -11.344 1 98.75 183 LEU B N 1
ATOM 3345 C CA . LEU B 1 183 ? -6.328 -24.094 -12.711 1 98.75 183 LEU B CA 1
ATOM 3346 C C . LEU B 1 183 ? -6.734 -25.547 -12.93 1 98.75 183 LEU B C 1
ATOM 3348 O O . LEU B 1 183 ? -7.688 -25.828 -13.656 1 98.75 183 LEU B O 1
ATOM 3352 N N . ALA B 1 184 ? -6.074 -26.438 -12.281 1 98.19 184 ALA B N 1
ATOM 3353 C CA . ALA B 1 184 ? -6.371 -27.859 -12.375 1 98.19 184 ALA B CA 1
ATOM 3354 C C . ALA B 1 184 ? -7.777 -28.156 -11.859 1 98.19 184 ALA B C 1
ATOM 3356 O O . ALA B 1 184 ? -8.453 -29.062 -12.367 1 98.19 184 ALA B O 1
ATOM 3357 N N . GLU B 1 185 ? -8.203 -27.453 -10.844 1 97.56 185 GLU B N 1
ATOM 3358 C CA . GLU B 1 185 ? -9.531 -27.672 -10.273 1 97.56 185 GLU B CA 1
ATOM 3359 C C . GLU B 1 185 ? -10.625 -27.438 -11.312 1 97.56 185 GLU B C 1
ATOM 3361 O O . GLU B 1 185 ? -11.719 -27.984 -11.203 1 97.56 185 GLU B O 1
ATOM 3366 N N . TYR B 1 186 ? -10.312 -26.656 -12.344 1 97.38 186 TYR B N 1
ATOM 3367 C CA . TYR B 1 186 ? -11.281 -26.344 -13.383 1 97.38 186 TYR B CA 1
ATOM 3368 C C . TYR B 1 186 ? -11.289 -27.422 -14.461 1 97.38 186 TYR B C 1
ATOM 3370 O O . TYR B 1 186 ? -12.203 -27.469 -15.297 1 97.38 186 TYR B O 1
ATOM 3378 N N . ARG B 1 187 ? -10.328 -28.219 -14.383 1 97.44 187 ARG B N 1
ATOM 3379 C CA . ARG B 1 187 ? -10.172 -29.203 -15.445 1 97.44 187 ARG B CA 1
ATOM 3380 C C . ARG B 1 187 ? -10.539 -30.609 -14.961 1 97.44 187 ARG B C 1
ATOM 3382 O O . ARG B 1 187 ? -10.328 -31.594 -15.664 1 97.44 187 ARG B O 1
ATOM 3389 N N . ILE B 1 188 ? -10.977 -30.734 -13.758 1 96.5 188 ILE B N 1
ATOM 3390 C CA . ILE B 1 188 ? -11.516 -31.969 -13.195 1 96.5 188 ILE B CA 1
ATOM 3391 C C . ILE B 1 188 ? -12.953 -31.734 -12.734 1 96.5 188 ILE B C 1
ATOM 3393 O O . ILE B 1 188 ? -13.398 -30.594 -12.617 1 96.5 188 ILE B O 1
ATOM 3397 N N . PRO B 1 189 ? -13.727 -32.844 -12.547 1 94.19 189 PRO B N 1
ATOM 3398 C CA . PRO B 1 189 ? -15.078 -32.656 -12 1 94.19 189 PRO B CA 1
ATOM 3399 C C . PRO B 1 189 ? -15.07 -31.891 -10.68 1 94.19 189 PRO B C 1
ATOM 3401 O O . PRO B 1 189 ? -14.438 -32.312 -9.711 1 94.19 189 PRO B O 1
ATOM 3404 N N . SER B 1 190 ? -15.633 -30.766 -10.695 1 93.31 190 SER B N 1
ATOM 3405 C CA . SER B 1 190 ? -15.703 -29.891 -9.531 1 93.31 190 SER B CA 1
ATOM 3406 C C . SER B 1 190 ? -17.094 -29.281 -9.375 1 93.31 190 SER B C 1
ATOM 3408 O O . SER B 1 190 ? -17.734 -28.938 -10.359 1 93.31 190 SER B O 1
ATOM 3410 N N . PRO B 1 191 ? -17.562 -29.203 -8.188 1 94.69 191 PRO B N 1
ATOM 3411 C CA . PRO B 1 191 ? -18.891 -28.609 -7.988 1 94.69 191 PRO B CA 1
ATOM 3412 C C . PRO B 1 191 ? -18.906 -27.094 -8.211 1 94.69 191 PRO B C 1
ATOM 3414 O O . PRO B 1 191 ? -17.844 -26.469 -8.219 1 94.69 191 PRO B O 1
ATOM 3417 N N . LEU B 1 192 ? -20.094 -26.578 -8.484 1 96.06 192 LEU B N 1
ATOM 3418 C CA . LEU B 1 192 ? -20.312 -25.141 -8.57 1 96.06 192 LEU B CA 1
ATOM 3419 C C . LEU B 1 192 ? -20.859 -24.594 -7.254 1 96.06 192 LEU B C 1
ATOM 3421 O O . LEU B 1 192 ? -21.562 -25.297 -6.527 1 96.06 192 LEU B O 1
ATOM 3425 N N . VAL B 1 193 ? -20.484 -23.375 -6.965 1 95.94 193 VAL B N 1
ATOM 3426 C CA . VAL B 1 193 ? -20.953 -22.719 -5.754 1 95.94 193 VAL B CA 1
ATOM 3427 C C . VAL B 1 193 ? -21.328 -21.266 -6.074 1 95.94 193 VAL B C 1
ATOM 3429 O O . VAL B 1 193 ? -20.828 -20.688 -7.047 1 95.94 193 VAL B O 1
ATOM 3432 N N . ARG B 1 194 ? -22.266 -20.75 -5.312 1 96 194 ARG B N 1
ATOM 3433 C CA . ARG B 1 194 ? -22.547 -19.312 -5.402 1 96 194 ARG B CA 1
ATOM 3434 C C . ARG B 1 194 ? -21.531 -18.5 -4.625 1 96 194 ARG B C 1
ATOM 3436 O O . ARG B 1 194 ? -21.25 -18.781 -3.457 1 96 194 ARG B O 1
ATOM 3443 N N . VAL B 1 195 ? -21.016 -17.516 -5.199 1 96.81 195 VAL B N 1
ATOM 3444 C CA . VAL B 1 195 ? -19.953 -16.719 -4.602 1 96.81 195 VAL B CA 1
ATOM 3445 C C . VAL B 1 195 ? -20.422 -15.266 -4.469 1 96.81 195 VAL B C 1
ATOM 3447 O O . VAL B 1 195 ? -20.453 -14.523 -5.457 1 96.81 195 VAL B O 1
ATOM 3450 N N . GLY B 1 196 ? -20.703 -14.859 -3.23 1 97.25 196 GLY B N 1
ATOM 3451 C CA . GLY B 1 196 ? -21.188 -13.508 -2.986 1 97.25 196 GLY B CA 1
ATOM 3452 C C . GLY B 1 196 ? -20.062 -12.477 -2.998 1 97.25 196 GLY B C 1
ATOM 3453 O O . GLY B 1 196 ? -18.969 -12.727 -2.486 1 97.25 196 GLY B O 1
ATOM 3454 N N . ARG B 1 197 ? -20.344 -11.305 -3.539 1 98.12 197 ARG B N 1
ATOM 3455 C CA . ARG B 1 197 ? -19.391 -10.203 -3.566 1 98.12 197 ARG B CA 1
ATOM 3456 C C . ARG B 1 197 ? -20.078 -8.883 -3.916 1 98.12 197 ARG B C 1
ATOM 3458 O O . ARG B 1 197 ? -21.156 -8.883 -4.52 1 98.12 197 ARG B O 1
ATOM 3465 N N . PRO B 1 198 ? -19.375 -7.766 -3.482 1 97.56 198 PRO B N 1
ATOM 3466 C CA . PRO B 1 198 ? -19.906 -6.484 -3.949 1 97.56 198 PRO B CA 1
ATOM 3467 C C . PRO B 1 198 ? -19.688 -6.266 -5.445 1 97.56 198 PRO B C 1
ATOM 3469 O O . PRO B 1 198 ? -18.656 -6.652 -5.988 1 97.56 198 PRO B O 1
ATOM 3472 N N . GLY B 1 199 ? -20.688 -5.734 -6.133 1 95.69 199 GLY B N 1
ATOM 3473 C CA . GLY B 1 199 ? -20.609 -5.383 -7.539 1 95.69 199 GLY B CA 1
ATOM 3474 C C . GLY B 1 199 ? -20.984 -3.939 -7.816 1 95.69 199 GLY B C 1
ATOM 3475 O O . GLY B 1 199 ? -21.344 -3.195 -6.898 1 95.69 199 GLY B O 1
ATOM 3476 N N . PRO B 1 200 ? -20.828 -3.545 -9.039 1 91.06 200 PRO B N 1
ATOM 3477 C CA . PRO B 1 200 ? -21.125 -2.158 -9.414 1 91.06 200 PRO B CA 1
ATOM 3478 C C . PRO B 1 200 ? -22.578 -1.768 -9.164 1 91.06 200 PRO B C 1
ATOM 3480 O O . PRO B 1 200 ? -22.875 -0.595 -8.922 1 91.06 200 PRO B O 1
ATOM 3483 N N . SER B 1 201 ? -23.484 -2.719 -9.242 1 92.12 201 SER B N 1
ATOM 3484 C CA . SER B 1 201 ? -24.906 -2.436 -9.078 1 92.12 201 SER B CA 1
ATOM 3485 C C . SER B 1 201 ? -25.438 -3.049 -7.789 1 92.12 201 SER B C 1
ATOM 3487 O O . SER B 1 201 ? -26.641 -3.275 -7.66 1 92.12 201 SER B O 1
ATOM 3489 N N . GLY B 1 202 ? -24.516 -3.291 -6.918 1 93.31 202 GLY B N 1
ATOM 3490 C CA . GLY B 1 202 ? -24.938 -3.902 -5.664 1 93.31 202 GLY B CA 1
ATOM 3491 C C . GLY B 1 202 ? -24.328 -5.281 -5.449 1 93.31 202 GLY B C 1
ATOM 3492 O O . GLY B 1 202 ? -23.344 -5.637 -6.078 1 93.31 202 GLY B O 1
ATOM 3493 N N . TRP B 1 203 ? -24.969 -6.051 -4.535 1 96.81 203 TRP B N 1
ATOM 3494 C CA . TRP B 1 203 ? -24.453 -7.363 -4.156 1 96.81 203 TRP B CA 1
ATOM 3495 C C . TRP B 1 203 ? -24.734 -8.391 -5.242 1 96.81 203 TRP B C 1
ATOM 3497 O O . TRP B 1 203 ? -25.844 -8.445 -5.785 1 96.81 203 TRP B O 1
ATOM 3507 N N . GLU B 1 204 ? -23.734 -9.148 -5.617 1 96.69 204 GLU B N 1
ATOM 3508 C CA . GLU B 1 204 ? -23.875 -10.188 -6.633 1 96.69 204 GLU B CA 1
ATOM 3509 C C . GLU B 1 204 ? -23.516 -11.562 -6.066 1 96.69 204 GLU B C 1
ATOM 3511 O O . GLU B 1 204 ? -22.75 -11.656 -5.105 1 96.69 204 GLU B O 1
ATOM 3516 N N . GLU B 1 205 ? -24.047 -12.562 -6.691 1 96.5 205 GLU B N 1
ATOM 3517 C CA . GLU B 1 205 ? -23.766 -13.938 -6.312 1 96.5 205 GLU B CA 1
ATOM 3518 C C . GLU B 1 205 ? -23.609 -14.828 -7.539 1 96.5 205 GLU B C 1
ATOM 3520 O O . GLU B 1 205 ? -24.406 -15.75 -7.746 1 96.5 205 GLU B O 1
ATOM 3525 N N . PRO B 1 206 ? -22.625 -14.664 -8.266 1 96.25 206 PRO B N 1
ATOM 3526 C CA . PRO B 1 206 ? -22.422 -15.539 -9.422 1 96.25 206 PRO B CA 1
ATOM 3527 C C . PRO B 1 206 ? -22.141 -16.984 -9.031 1 96.25 206 PRO B C 1
ATOM 3529 O O . PRO B 1 206 ? -21.656 -17.25 -7.926 1 96.25 206 PRO B O 1
ATOM 3532 N N . GLU B 1 207 ? -22.484 -17.875 -9.93 1 97.12 207 GLU B N 1
ATOM 3533 C CA . GLU B 1 207 ? -22.109 -19.281 -9.781 1 97.12 207 GLU B CA 1
ATOM 3534 C C . GLU B 1 207 ? -20.719 -19.531 -10.375 1 97.12 207 GLU B C 1
ATOM 3536 O O . GLU B 1 207 ? -20.469 -19.203 -11.531 1 97.12 207 GLU B O 1
ATOM 3541 N N . GLU B 1 208 ? -19.875 -20.109 -9.57 1 96.75 208 GLU B N 1
ATOM 3542 C CA . GLU B 1 208 ? -18.5 -20.375 -10.016 1 96.75 208 GLU B CA 1
ATOM 3543 C C . GLU B 1 208 ? -18.016 -21.734 -9.531 1 96.75 208 GLU B C 1
ATOM 3545 O O . GLU B 1 208 ? -18.609 -22.312 -8.625 1 96.75 208 GLU B O 1
ATOM 3550 N N . VAL B 1 209 ? -16.984 -22.188 -10.18 1 96.81 209 VAL B N 1
ATOM 3551 C CA . VAL B 1 209 ? -16.375 -23.438 -9.742 1 96.81 209 VAL B CA 1
ATOM 3552 C C . VAL B 1 209 ? -15.867 -23.297 -8.305 1 96.81 209 VAL B C 1
ATOM 3554 O O . VAL B 1 209 ? -15.273 -22.281 -7.949 1 96.81 209 VAL B O 1
ATOM 3557 N N . SER B 1 210 ? -16.219 -24.312 -7.477 1 96.5 210 SER B N 1
ATOM 3558 C CA . SER B 1 210 ? -15.695 -24.344 -6.113 1 96.5 210 SER B CA 1
ATOM 3559 C C . SER B 1 210 ? -14.195 -24.609 -6.102 1 96.5 210 SER B C 1
ATOM 3561 O O . SER B 1 210 ? -13.734 -25.609 -6.648 1 96.5 210 SER B O 1
ATOM 3563 N N . ILE B 1 211 ? -13.422 -23.703 -5.543 1 95.75 211 ILE B N 1
ATOM 3564 C CA . ILE B 1 211 ? -11.977 -23.891 -5.477 1 95.75 211 ILE B CA 1
ATOM 3565 C C . ILE B 1 211 ? -11.516 -23.844 -4.02 1 95.75 211 ILE B C 1
ATOM 3567 O O . ILE B 1 211 ? -12.172 -23.234 -3.176 1 95.75 211 ILE B O 1
ATOM 3571 N N . THR B 1 212 ? -10.453 -24.5 -3.721 1 95.25 212 THR B N 1
ATOM 3572 C CA . THR B 1 212 ? -9.867 -24.531 -2.383 1 95.25 212 THR B CA 1
ATOM 3573 C C . THR B 1 212 ? -8.383 -24.859 -2.451 1 95.25 212 THR B C 1
ATOM 3575 O O . THR B 1 212 ? -7.949 -25.641 -3.312 1 95.25 212 THR B O 1
ATOM 3578 N N . GLY B 1 213 ? -7.609 -24.234 -1.615 1 95.06 213 GLY B N 1
ATOM 3579 C CA . GLY B 1 213 ? -6.188 -24.547 -1.542 1 95.06 213 GLY B CA 1
ATOM 3580 C C . GLY B 1 213 ? -5.875 -25.703 -0.623 1 95.06 213 GLY B C 1
ATOM 3581 O O . GLY B 1 213 ? -4.711 -25.953 -0.301 1 95.06 213 GLY B O 1
ATOM 3582 N N . GLU B 1 214 ? -6.938 -26.375 -0.138 1 94.62 214 GLU B N 1
ATOM 3583 C CA . GLU B 1 214 ? -6.75 -27.5 0.781 1 94.62 214 GLU B CA 1
ATOM 3584 C C . GLU B 1 214 ? -5.797 -28.531 0.199 1 94.62 214 GLU B C 1
ATOM 3586 O O . GLU B 1 214 ? -5.941 -28.938 -0.956 1 94.62 214 GLU B O 1
ATOM 3591 N N . ARG B 1 215 ? -4.742 -28.859 0.938 1 96.94 215 ARG B N 1
ATOM 3592 C CA . ARG B 1 215 ? -3.756 -29.906 0.683 1 96.94 215 ARG B CA 1
ATOM 3593 C C . ARG B 1 215 ? -2.795 -29.484 -0.427 1 96.94 215 ARG B C 1
ATOM 3595 O O . ARG B 1 215 ? -2.104 -30.328 -1.002 1 96.94 215 ARG B O 1
ATOM 3602 N N . PHE B 1 216 ? -2.75 -28.266 -0.754 1 98.38 216 PHE B N 1
ATOM 3603 C CA . PHE B 1 216 ? -1.817 -27.797 -1.772 1 98.38 216 PHE B CA 1
ATOM 3604 C C . PHE B 1 216 ? -0.376 -28.016 -1.323 1 98.38 216 PHE B C 1
ATOM 3606 O O . PHE B 1 216 ? 0.507 -28.25 -2.146 1 98.38 216 PHE B O 1
ATOM 3613 N N . ASP B 1 217 ? -0.137 -27.875 -0.044 1 98 217 ASP B N 1
ATOM 3614 C CA . ASP B 1 217 ? 1.199 -28.156 0.475 1 98 217 ASP B CA 1
ATOM 3615 C C . ASP B 1 217 ? 1.621 -29.594 0.168 1 98 217 ASP B C 1
ATOM 3617 O O . ASP B 1 217 ? 2.73 -29.828 -0.315 1 98 217 ASP B O 1
ATOM 3621 N N . GLU B 1 218 ? 0.73 -30.547 0.398 1 98.44 218 GLU B N 1
ATOM 3622 C CA . GLU B 1 218 ? 0.999 -31.938 0.081 1 98.44 218 GLU B CA 1
ATOM 3623 C C . GLU B 1 218 ? 1.182 -32.156 -1.421 1 98.44 218 GLU B C 1
ATOM 3625 O O . GLU B 1 218 ? 2.107 -32.844 -1.853 1 98.44 218 GLU B O 1
ATOM 3630 N N . LEU B 1 219 ? 0.284 -31.562 -2.152 1 98.69 219 LEU B N 1
ATOM 3631 C CA . LEU B 1 219 ? 0.364 -31.609 -3.607 1 98.69 219 LEU B CA 1
ATOM 3632 C C . LEU B 1 219 ? 1.713 -31.094 -4.098 1 98.69 219 LEU B C 1
ATOM 3634 O O . LEU B 1 219 ? 2.365 -31.75 -4.922 1 98.69 219 LEU B O 1
ATOM 3638 N N . GLY B 1 220 ? 2.109 -29.953 -3.594 1 98.75 220 GLY B N 1
ATOM 3639 C CA . GLY B 1 220 ? 3.377 -29.375 -3.998 1 98.75 220 GLY B CA 1
ATOM 3640 C C . GLY B 1 220 ? 4.57 -30.234 -3.652 1 98.75 220 GLY B C 1
ATOM 3641 O O . GLY B 1 220 ? 5.512 -30.359 -4.441 1 98.75 220 GLY B O 1
ATOM 3642 N N . HIS B 1 221 ? 4.566 -30.812 -2.488 1 98.25 221 HIS B N 1
ATOM 3643 C CA . HIS B 1 221 ? 5.645 -31.703 -2.088 1 98.25 221 HIS B CA 1
ATOM 3644 C C . HIS B 1 221 ? 5.746 -32.906 -3.033 1 98.25 221 HIS B C 1
ATOM 3646 O O . HIS B 1 221 ? 6.844 -33.281 -3.465 1 98.25 221 HIS B O 1
ATOM 3652 N N . ASP B 1 222 ? 4.609 -33.5 -3.352 1 98.69 222 ASP B N 1
ATOM 3653 C CA . ASP B 1 222 ? 4.594 -34.625 -4.297 1 98.69 222 ASP B CA 1
ATOM 3654 C C . ASP B 1 222 ? 5.066 -34.188 -5.676 1 98.69 222 ASP B C 1
ATOM 3656 O O . ASP B 1 222 ? 5.816 -34.906 -6.34 1 98.69 222 ASP B O 1
ATOM 3660 N N . PHE B 1 223 ? 4.617 -33.062 -6.105 1 98.88 223 PHE B N 1
ATOM 3661 C CA . PHE B 1 223 ? 5.023 -32.5 -7.387 1 98.88 223 PHE B CA 1
ATOM 3662 C C . PHE B 1 223 ? 6.539 -32.344 -7.465 1 98.88 223 PHE B C 1
ATOM 3664 O O . PHE B 1 223 ? 7.156 -32.812 -8.43 1 98.88 223 PHE B O 1
ATOM 3671 N N . GLU B 1 224 ? 7.055 -31.703 -6.414 1 98.5 224 GLU B N 1
ATOM 3672 C CA . GLU B 1 224 ? 8.5 -31.484 -6.367 1 98.5 224 GLU B CA 1
ATOM 3673 C C . GLU B 1 224 ? 9.258 -32.812 -6.348 1 98.5 224 GLU B C 1
ATOM 3675 O O . GLU B 1 224 ? 10.359 -32.906 -6.902 1 98.5 224 GLU B O 1
ATOM 3680 N N . ARG B 1 225 ? 8.742 -33.812 -5.703 1 98.25 225 ARG B N 1
ATOM 3681 C CA . ARG B 1 225 ? 9.344 -35.125 -5.664 1 98.25 225 ARG B CA 1
ATOM 3682 C C . ARG B 1 225 ? 9.359 -35.781 -7.047 1 98.25 225 ARG B C 1
ATOM 3684 O O . ARG B 1 225 ? 10.328 -36.438 -7.422 1 98.25 225 ARG B O 1
ATOM 3691 N N . ASP B 1 226 ? 8.344 -35.531 -7.855 1 98.38 226 ASP B N 1
ATOM 3692 C CA . ASP B 1 226 ? 8.102 -36.344 -9.055 1 98.38 226 ASP B CA 1
ATOM 3693 C C . ASP B 1 226 ? 8.516 -35.562 -10.312 1 98.38 226 ASP B C 1
ATOM 3695 O O . ASP B 1 226 ? 8.695 -36.156 -11.375 1 98.38 226 ASP B O 1
ATOM 3699 N N . ARG B 1 227 ? 8.578 -34.312 -10.25 1 98 227 ARG B N 1
ATOM 3700 C CA . ARG B 1 227 ? 8.883 -33.469 -11.414 1 98 227 ARG B CA 1
ATOM 3701 C C . ARG B 1 227 ? 10.102 -32.594 -11.156 1 98 227 ARG B C 1
ATOM 3703 O O . ARG B 1 227 ? 10.406 -32.281 -10.008 1 98 227 ARG B O 1
ATOM 3710 N N . PRO B 1 228 ? 10.766 -32.281 -12.203 1 97.81 228 PRO B N 1
ATOM 3711 C CA . PRO B 1 228 ? 11.898 -31.359 -12.016 1 97.81 228 PRO B CA 1
ATOM 3712 C C . PRO B 1 228 ? 11.477 -29.984 -11.539 1 97.81 228 PRO B C 1
ATOM 3714 O O . PRO B 1 228 ? 10.656 -29.312 -12.18 1 97.81 228 PRO B O 1
ATOM 3717 N N . VAL B 1 229 ? 11.953 -29.547 -10.445 1 98.56 229 VAL B N 1
ATOM 3718 C CA . VAL B 1 229 ? 11.789 -28.219 -9.867 1 98.56 229 VAL B CA 1
ATOM 3719 C C . VAL B 1 229 ? 13.148 -27.641 -9.5 1 98.56 229 VAL B C 1
ATOM 3721 O O . VAL B 1 229 ? 13.922 -28.266 -8.773 1 98.56 229 VAL B O 1
ATOM 3724 N N . ALA B 1 230 ? 13.492 -26.5 -10.109 1 98.75 230 ALA B N 1
ATOM 3725 C CA . ALA B 1 230 ? 14.727 -25.828 -9.695 1 98.75 230 ALA B CA 1
ATOM 3726 C C . ALA B 1 230 ? 14.594 -25.266 -8.289 1 98.75 230 ALA B C 1
ATOM 3728 O O . ALA B 1 230 ? 13.594 -24.609 -7.957 1 98.75 230 ALA B O 1
ATOM 3729 N N . ARG B 1 231 ? 15.562 -25.562 -7.48 1 98.19 231 ARG B N 1
ATOM 3730 C CA . ARG B 1 231 ? 15.562 -25.109 -6.094 1 98.19 231 ARG B CA 1
ATOM 3731 C C . ARG B 1 231 ? 16.828 -24.297 -5.781 1 98.19 231 ARG B C 1
ATOM 3733 O O . ARG B 1 231 ? 17.891 -24.578 -6.332 1 98.19 231 ARG B O 1
ATOM 3740 N N . GLY B 1 232 ? 16.656 -23.375 -4.934 1 97.88 232 GLY B N 1
ATOM 3741 C CA . GLY B 1 232 ? 17.781 -22.562 -4.488 1 97.88 232 GLY B CA 1
ATOM 3742 C C . GLY B 1 232 ? 17.422 -21.594 -3.373 1 97.88 232 GLY B C 1
ATOM 3743 O O . GLY B 1 232 ? 16.484 -21.844 -2.611 1 97.88 232 GLY B O 1
ATOM 3744 N N . ARG B 1 233 ? 18.297 -20.625 -3.242 1 97.81 233 ARG B N 1
ATOM 3745 C CA . ARG B 1 233 ? 18.078 -19.625 -2.215 1 97.81 233 ARG B CA 1
ATOM 3746 C C . ARG B 1 233 ? 18.219 -18.219 -2.789 1 97.81 233 ARG B C 1
ATOM 3748 O O . ARG B 1 233 ? 19.062 -17.969 -3.646 1 97.81 233 ARG B O 1
ATOM 3755 N N . VAL B 1 234 ? 17.453 -17.375 -2.42 1 98.12 234 VAL B N 1
ATOM 3756 C CA . VAL B 1 234 ? 17.578 -15.938 -2.578 1 98.12 234 VAL B CA 1
ATOM 3757 C C . VAL B 1 234 ? 17.516 -15.258 -1.212 1 98.12 234 VAL B C 1
ATOM 3759 O O . VAL B 1 234 ? 16.484 -15.312 -0.527 1 98.12 234 VAL B O 1
ATOM 3762 N N . GLY B 1 235 ? 18.562 -14.516 -0.865 1 97.88 235 GLY B N 1
ATOM 3763 C CA . GLY B 1 235 ? 18.656 -14.172 0.544 1 97.88 235 GLY B CA 1
ATOM 3764 C C . GLY B 1 235 ? 18.484 -15.359 1.467 1 97.88 235 GLY B C 1
ATOM 3765 O O . GLY B 1 235 ? 19.188 -16.375 1.315 1 97.88 235 GLY B O 1
ATOM 3766 N N . ALA B 1 236 ? 17.625 -15.297 2.381 1 98 236 ALA B N 1
ATOM 3767 C CA . ALA B 1 236 ? 17.359 -16.391 3.316 1 98 236 ALA B CA 1
ATOM 3768 C C . ALA B 1 236 ? 16.219 -17.266 2.818 1 98 236 ALA B C 1
ATOM 3770 O O . ALA B 1 236 ? 15.961 -18.344 3.379 1 98 236 ALA B O 1
ATOM 3771 N N . ALA B 1 237 ? 15.609 -16.859 1.761 1 98 237 ALA B N 1
ATOM 3772 C CA . ALA B 1 237 ? 14.383 -17.531 1.313 1 98 237 ALA B CA 1
ATOM 3773 C C . ALA B 1 237 ? 14.703 -18.781 0.496 1 98 237 ALA B C 1
ATOM 3775 O O . ALA B 1 237 ? 15.586 -18.75 -0.369 1 98 237 ALA B O 1
ATOM 3776 N N . VAL B 1 238 ? 13.992 -19.844 0.827 1 98 238 VAL B N 1
ATOM 3777 C CA . VAL B 1 238 ? 13.961 -20.984 -0.086 1 98 238 VAL B CA 1
ATOM 3778 C C . VAL B 1 238 ? 13.109 -20.641 -1.305 1 98 238 VAL B C 1
ATOM 3780 O O . VAL B 1 238 ? 12.008 -20.109 -1.168 1 98 238 VAL B O 1
ATOM 3783 N N . VAL B 1 239 ? 13.625 -21.031 -2.445 1 98.5 239 VAL B N 1
ATOM 3784 C CA . VAL B 1 239 ? 12.93 -20.625 -3.664 1 98.5 239 VAL B CA 1
ATOM 3785 C C . VAL B 1 239 ? 12.758 -21.828 -4.586 1 98.5 239 VAL B C 1
ATOM 3787 O O . VAL B 1 239 ? 13.555 -22.766 -4.535 1 98.5 239 VAL B O 1
ATOM 3790 N N . ARG B 1 240 ? 11.758 -21.844 -5.352 1 98.75 240 ARG B N 1
ATOM 3791 C CA . ARG B 1 240 ? 11.445 -22.859 -6.348 1 98.75 240 ARG B CA 1
ATOM 3792 C C . ARG B 1 240 ? 11.039 -22.219 -7.672 1 98.75 240 ARG B C 1
ATOM 3794 O O . ARG B 1 240 ? 10.367 -21.188 -7.691 1 98.75 240 ARG B O 1
ATOM 3801 N N . LEU B 1 241 ? 11.414 -22.828 -8.719 1 98.88 241 LEU B N 1
ATOM 3802 C CA . LEU B 1 241 ? 11.141 -22.375 -10.07 1 98.88 241 LEU B CA 1
ATOM 3803 C C . LEU B 1 241 ? 10.734 -23.531 -10.969 1 98.88 241 LEU B C 1
ATOM 3805 O O . LEU B 1 241 ? 11.469 -24.516 -11.078 1 98.88 241 LEU B O 1
ATOM 3809 N N . PHE B 1 242 ? 9.562 -23.422 -11.586 1 98.88 242 PHE B N 1
ATOM 3810 C CA . PHE B 1 242 ? 9.07 -24.531 -12.414 1 98.88 242 PHE B CA 1
ATOM 3811 C C . PHE B 1 242 ? 8.008 -24.031 -13.391 1 98.88 242 PHE B C 1
ATOM 3813 O O . PHE B 1 242 ? 7.41 -22.969 -13.188 1 98.88 242 PHE B O 1
ATOM 3820 N N . PRO B 1 243 ? 7.754 -24.75 -14.484 1 98.88 243 PRO B N 1
ATOM 3821 C CA . PRO B 1 243 ? 6.766 -24.312 -15.469 1 98.88 243 PRO B CA 1
ATOM 3822 C C . PRO B 1 243 ? 5.336 -24.375 -14.938 1 98.88 243 PRO B C 1
ATOM 3824 O O . PRO B 1 243 ? 4.977 -25.328 -14.234 1 98.88 243 PRO B O 1
ATOM 3827 N N . VAL B 1 244 ? 4.535 -23.391 -15.266 1 98.88 244 VAL B N 1
ATOM 3828 C CA . VAL B 1 244 ? 3.113 -23.391 -14.93 1 98.88 244 VAL B CA 1
ATOM 3829 C C . VAL B 1 244 ? 2.451 -24.656 -15.477 1 98.88 244 VAL B C 1
ATOM 3831 O O . VAL B 1 244 ? 1.716 -25.328 -14.75 1 98.88 244 VAL B O 1
ATOM 3834 N N . ALA B 1 245 ? 2.762 -24.984 -16.703 1 98.81 245 ALA B N 1
ATOM 3835 C CA . ALA B 1 245 ? 2.135 -26.109 -17.391 1 98.81 245 ALA B CA 1
ATOM 3836 C C . ALA B 1 245 ? 2.381 -27.406 -16.625 1 98.81 245 ALA B C 1
ATOM 3838 O O . ALA B 1 245 ? 1.477 -28.234 -16.484 1 98.81 245 ALA B O 1
ATOM 3839 N N . ASP B 1 246 ? 3.604 -27.562 -16.141 1 98.81 246 ASP B N 1
ATOM 3840 C CA . ASP B 1 246 ? 3.939 -28.781 -15.406 1 98.81 246 ASP B CA 1
ATOM 3841 C C . ASP B 1 246 ? 3.158 -28.859 -14.094 1 98.81 246 ASP B C 1
ATOM 3843 O O . ASP B 1 246 ? 2.662 -29.922 -13.727 1 98.81 246 ASP B O 1
ATOM 3847 N N . ALA B 1 247 ? 3.074 -27.781 -13.391 1 98.88 247 ALA B N 1
ATOM 3848 C CA . ALA B 1 247 ? 2.338 -27.734 -12.133 1 98.88 247 ALA B CA 1
ATOM 3849 C C . ALA B 1 247 ? 0.863 -28.062 -12.344 1 98.88 247 ALA B C 1
ATOM 3851 O O . ALA B 1 247 ? 0.281 -28.844 -11.594 1 98.88 247 ALA B O 1
ATOM 3852 N N . VAL B 1 248 ? 0.312 -27.453 -13.359 1 98.88 248 VAL B N 1
ATOM 3853 C CA . VAL B 1 248 ? -1.106 -27.641 -13.641 1 98.88 248 VAL B CA 1
ATOM 3854 C C . VAL B 1 248 ? -1.367 -29.109 -14.008 1 98.88 248 VAL B C 1
ATOM 3856 O O . VAL B 1 248 ? -2.275 -29.734 -13.469 1 98.88 248 VAL B O 1
ATOM 3859 N N . ALA B 1 249 ? -0.572 -29.625 -14.953 1 98.69 249 ALA B N 1
ATOM 3860 C CA . ALA B 1 249 ? -0.749 -31 -15.414 1 98.69 249 ALA B CA 1
ATOM 3861 C C . ALA B 1 249 ? -0.631 -32 -14.258 1 98.69 249 ALA B C 1
ATOM 3863 O O . ALA B 1 249 ? -1.428 -32.938 -14.148 1 98.69 249 ALA B O 1
ATOM 3864 N N . TYR B 1 250 ? 0.341 -31.797 -13.438 1 98.81 250 TYR B N 1
ATOM 3865 C CA . TYR B 1 250 ? 0.521 -32.656 -12.281 1 98.81 250 TYR B CA 1
ATOM 3866 C C . TYR B 1 250 ? -0.658 -32.562 -11.328 1 98.81 250 TYR B C 1
ATOM 3868 O O . TYR B 1 250 ? -1.163 -33.562 -10.828 1 98.81 250 TYR B O 1
ATOM 3876 N N . ALA B 1 251 ? -1.075 -31.344 -11.008 1 98.75 251 ALA B N 1
ATOM 3877 C CA . ALA B 1 251 ? -2.18 -31.094 -10.086 1 98.75 251 ALA B CA 1
ATOM 3878 C C . ALA B 1 251 ? -3.471 -31.734 -10.586 1 98.75 251 ALA B C 1
ATOM 3880 O O . ALA B 1 251 ? -4.27 -32.219 -9.797 1 98.75 251 ALA B O 1
ATOM 3881 N N . GLU B 1 252 ? -3.689 -31.641 -11.898 1 98.19 252 GLU B N 1
ATOM 3882 C CA . GLU B 1 252 ? -4.895 -32.219 -12.477 1 98.19 252 GLU B CA 1
ATOM 3883 C C . GLU B 1 252 ? -5.012 -33.719 -12.117 1 98.19 252 GLU B C 1
ATOM 3885 O O . GLU B 1 252 ? -6.074 -34.156 -11.688 1 98.19 252 GLU B O 1
ATOM 3890 N N . ARG B 1 253 ? -3.941 -34.438 -12.258 1 97.94 253 ARG B N 1
ATOM 3891 C CA . ARG B 1 253 ? -3.938 -35.844 -11.953 1 97.94 253 ARG B CA 1
ATOM 3892 C C . ARG B 1 253 ? -4 -36.094 -10.445 1 97.94 253 ARG B C 1
ATOM 3894 O O . ARG B 1 253 ? -4.773 -36.938 -9.977 1 97.94 253 ARG B O 1
ATOM 3901 N N . TRP B 1 254 ? -3.199 -35.344 -9.719 1 98.31 254 TRP B N 1
ATOM 3902 C CA . TRP B 1 254 ? -3.086 -35.531 -8.273 1 98.31 254 TRP B CA 1
ATOM 3903 C C . TRP B 1 254 ? -4.418 -35.25 -7.582 1 98.31 254 TRP B C 1
ATOM 3905 O O . TRP B 1 254 ? -4.852 -36 -6.723 1 98.31 254 TRP B O 1
ATOM 3915 N N . LEU B 1 255 ? -5.059 -34.156 -7.945 1 97.75 255 LEU B N 1
ATOM 3916 C CA . LEU B 1 255 ? -6.305 -33.75 -7.305 1 97.75 255 LEU B CA 1
ATOM 3917 C C . LEU B 1 255 ? -7.418 -34.75 -7.605 1 97.75 255 LEU B C 1
ATOM 3919 O O . LEU B 1 255 ? -8.25 -35.031 -6.738 1 97.75 255 LEU B O 1
ATOM 3923 N N . ALA B 1 256 ? -7.465 -35.25 -8.836 1 95.81 256 ALA B N 1
ATOM 3924 C CA . ALA B 1 256 ? -8.477 -36.219 -9.211 1 95.81 256 ALA B CA 1
ATOM 3925 C C . ALA B 1 256 ? -8.375 -37.469 -8.336 1 95.81 256 ALA B C 1
ATOM 3927 O O . ALA B 1 256 ? -9.383 -38.094 -8.008 1 95.81 256 ALA B O 1
ATOM 3928 N N . LEU B 1 257 ? -7.172 -37.75 -7.953 1 96 257 LEU B N 1
ATOM 3929 C CA . LEU B 1 257 ? -6.91 -38.969 -7.199 1 96 257 LEU B CA 1
ATOM 3930 C C . LEU B 1 257 ? -7.039 -38.719 -5.699 1 96 257 LEU B C 1
ATOM 3932 O O . LEU B 1 257 ? -7.582 -39.562 -4.977 1 96 257 LEU B O 1
ATOM 3936 N N . HIS B 1 258 ? -6.566 -37.656 -5.191 1 95.75 258 HIS B N 1
ATOM 3937 C CA . HIS B 1 258 ? -6.359 -37.469 -3.758 1 95.75 258 HIS B CA 1
ATOM 3938 C C . HIS B 1 258 ? -7.43 -36.562 -3.162 1 95.75 258 HIS B C 1
ATOM 3940 O O . HIS B 1 258 ? -7.59 -36.5 -1.94 1 95.75 258 HIS B O 1
ATOM 3946 N N . ARG B 1 259 ? -8.086 -35.812 -3.971 1 92.5 259 ARG B N 1
ATOM 3947 C CA . ARG B 1 259 ? -9.133 -34.906 -3.531 1 92.5 259 ARG B CA 1
ATOM 3948 C C . ARG B 1 259 ? -10.305 -34.906 -4.508 1 92.5 259 ARG B C 1
ATOM 3950 O O . ARG B 1 259 ? -10.695 -33.844 -5.023 1 92.5 259 ARG B O 1
ATOM 3957 N N . PRO B 1 260 ? -10.836 -36.125 -4.688 1 85.69 260 PRO B N 1
ATOM 3958 C CA . PRO B 1 260 ? -11.992 -36.156 -5.582 1 85.69 260 PRO B CA 1
ATOM 3959 C C . PRO B 1 260 ? -13.188 -35.375 -5.031 1 85.69 260 PRO B C 1
ATOM 3961 O O . PRO B 1 260 ? -13.422 -35.375 -3.822 1 85.69 260 PRO B O 1
ATOM 3964 N N . ARG B 1 261 ? -13.594 -34.594 -5.895 1 83.12 261 ARG B N 1
ATOM 3965 C CA . ARG B 1 261 ? -14.75 -33.844 -5.449 1 83.12 261 ARG B CA 1
ATOM 3966 C C . ARG B 1 261 ? -16 -34.219 -6.23 1 83.12 261 ARG B C 1
ATOM 3968 O O . ARG B 1 261 ? -15.914 -34.594 -7.406 1 83.12 261 ARG B O 1
ATOM 3975 N N . GLU B 1 262 ? -16.969 -34.562 -5.578 1 72.75 262 GLU B N 1
ATOM 3976 C CA . GLU B 1 262 ? -18.219 -35.062 -6.156 1 72.75 262 GLU B CA 1
ATOM 3977 C C . GLU B 1 262 ? -18.938 -33.938 -6.914 1 72.75 262 GLU B C 1
ATOM 3979 O O . GLU B 1 262 ? -18.922 -32.781 -6.488 1 72.75 262 GLU B O 1
ATOM 3984 N N . VAL B 1 263 ? -19.094 -34.219 -8.281 1 67.62 263 VAL B N 1
ATOM 3985 C CA . VAL B 1 263 ? -20 -33.312 -8.984 1 67.62 263 VAL B CA 1
ATOM 3986 C C . VAL B 1 263 ? -21.406 -33.906 -8.969 1 67.62 263 VAL B C 1
ATOM 3988 O O . VAL B 1 263 ? -21.578 -35.125 -9.008 1 67.62 263 VAL B O 1
#

Nearest PDB structures (foldseek):
  3sma-assembly2_C  TM=9.437E-01  e=5.905E-37  Streptomyces rubellomurinus
  3kzl-assembly1_A  TM=9.602E-01  e=1.698E-35  Bacillus anthracis
  3n0s-assembly1_A  TM=9.601E-01  e=3.685E-35  Bacillus anthracis str. Ames
  2nyg-assembly1_B  TM=9.608E-01  e=7.500E-35  Bacillus subtilis
  3e4f-assembly1_B  TM=9.576E-01  e=1.257E-34  Bacillus anthracis

Secondary structure (DSSP, 8-state):
---PPPPS-EE-HHHHHHHHHHHT--TT-EEEEEE-GGGS-EETTHHHHHHHHHHHHH-TT-EEEEE---TTSS-GGG--SS---GGGHHHHHHHSPPP-TTTPPP-SS-HHHHHHHTSTT-EE-S-SSS-EEEESTTHHHHHTT--TT-SSSTTSHHHHHHHTT-EEEEEB--GGG-THHHHHHTTS---EEE--EEETTEEE--EEE----TTHHHHHHHHHHHS--EEEEETTEEEEEEEHHHHHHHHHHHHHHHS----/---PPPPS-EE-HHHHHHHHHHHT--TT-EEEEEE-GGGS-EETTHHHHHHHHHHHHH-TT-EEEEE---TTSS-GGG--SS---GGGHHHHHHHSPPP-TTTPPP-SS-HHHHHHHTSTT-EE-S-SSS-EEEESTTHHHHHTT--TT-SSSTTSHHHHHHHTT-EEEEEB--GGG-THHHHHHTSS---EEE--EEETTEEE--EEE----TTHHHHHHHHHHHS--EEEEETTEEEEEEEHHHHHHHHHHHHHHHS----

Sequence (526 aa):
MPAPLPTGPLVTRDTLCAQLRTLGVRPGETLLVHSSLSSLGWVSGGAVAVVRGLLDALGPDGTLVVPTQSGDLSDPALWSAPPVPEEWWETIRSTMPAYDPLITPSRGVGVIPETVRTWPGALRSAHPQTSFAAVGPRAAWITRGHAPDCRLGERSPLARLEALGARVLLLGAGYESCTSFHLAEYRIPSPLVRVGRPGPSGWEEPEEVSITGERFDELGHDFERDRPVARGRVGAAVVRLFPVADAVAYAERWLALHRPREVMPAPLPTGPLVTRDTLCAQLRTLGVRPGETLLVHSSLSSLGWVSGGAVAVVRGLLDALGPDGTLVVPTQSGDLSDPALWSAPPVPEEWWETIRSTMPAYDPLITPSRGVGVIPETVRTWPGALRSAHPQTSFAAVGPRAAWITRGHAPDCRLGERSPLARLEALGARVLLLGAGYESCTSFHLAEYRIPSPLVRVGRPGPSGWEEPEEVSITGERFDELGHDFERDRPVARGRVGAAVVRLFPVADAVAYAERWLALHRPREV

=== Feature glossary ===
Feature key, reading from the visual/contextual features back to the raw sequence:

Rendered structure images. Structure images are PyMOL renders from six orthogonal camera directions. Cartoon representation draws helices as coils and strands as arrows; sticks shows the backbone as bonds; surface shows the solvent-excluded envelope. Rainbow coloring maps sequence position to hue (blue→red, N→C); chain coloring assigns a distinct color per polypeptide.

Contact-map, Ramachandran, and PAE plots. Three diagnostic plots accompany the record. The Cα contact map visualizes the tertiary structure as a 2D adjacency matrix (8 Å cutoff, sequence-local contacts suppressed). The Ramachandran plot shows the distribution of backbone (φ, ψ) torsions, with points in the α and β basins reflecting secondary structure content. The PAE plot shows AlphaFold's inter-residue confidence as a color matrix.

InterPro / GO / CATH / organism. The annotation block draws on four external resources. InterPro: which protein families and domains the sequence belongs to. GO: standardized terms for what the protein does, what process it participates in, and where in the cell it acts. CATH: which structural fold it has in the CATH hierarchy. Organism: the species of origin.

Nearest PDB structures. Structural nearest neighbors (via Foldseek easy-search vs the PDB). Reported per hit: target PDB id, E-value, and alignment TM-score. A TM-score above ~0.5 is the conventional threshold for 'same fold'.

Predicted aligned error. Predicted aligned error is AlphaFold's pairwise confidence. Unlike pLDDT (per-residue), PAE is per-residue-pair and captures whether two parts of the structure are correctly placed relative to each other. Units are ångströms of expected positional error.

Solvent-accessible surface area. SASA measures how much of the protein is reachable by solvent. It is computed by rolling a water-sized probe over the atomic surface and summing the exposed area (Å²). Per-residue SASA distinguishes core (buried, low SASA) from surface (exposed, high SASA) residues; total SASA is a whole-molecule size measure.

B-factor. Crystallographic B-factors measure how much each atom's electron density is smeared out, in Å². They rise in mobile loops and surface residues and fall in the buried interior. In AlphaFold models this column is repurposed to hold pLDDT instead.

pLDDT. For AlphaFold models, the B-factor field carries pLDDT — the model's own estimate of local accuracy on a 0–100 scale. Regions with pLDDT<50 should be treated as essentially unmodeled; they often correspond to intrinsically disordered segments.

Backbone torsions (φ/ψ). φ (phi) and ψ (psi) are the two rotatable backbone dihedrals per residue: φ is the C(i-1)–N–Cα–C torsion, ψ is the N–Cα–C–N(i+1) torsion, both in degrees on (−180°, 180°]. α-helical residues cluster near (−60°, −45°); β-strand residues near (−120°, +130°). A Ramachandran plot is simply a scatter of (φ, ψ) for every residue.

Radius of gyration, Cα contacts, bounding box. Radius of gyration (Rg) is the root-mean-square distance of Cα atoms from their centroid — a single number for overall size and compactness. A globular domain of N residues has Rg ≈ 2.2·N^0.38 Å; an extended or disordered chain has a much larger Rg. The Cα contact count is the number of residue pairs whose Cα atoms are within 8 Å and are more than four positions apart in sequence — a standard proxy for tertiary packing density. The bounding box is the smallest axis-aligned box enclosing all Cα atoms.

Secondary structure (3-state, P-SEA). Three-state secondary structure (P-SEA) collapses the eight DSSP classes into helix (a), strand (b), and coil (c). P-SEA assigns these from Cα geometry alone — distances and angles — without requiring backbone oxygens, so it works on any Cα trace.

Secondary structure (8-state, DSSP). Secondary structure is the local, repeating backbone conformation. DSSP classifies it into eight states by reading the hydrogen-bond network: three helix types (H, G, I), two β types (E, B), two non-regular types (T, S), and unstructured coil (-).

Foldseek 3Di. The Foldseek 3Di string encodes local tertiary geometry as a 20-letter alphabet — one character per residue — derived from the relative positions of nearby Cα atoms. Unlike the amino-acid sequence, 3Di is a direct function of the 3D structure, so two proteins with the same fold have similar 3Di strings even at low sequence identity.

mmCIF coordinates. Structure coordinates are given as an mmCIF _atom_site loop: one row per atom with element, residue name, chain id, sequence number, and x/y/z position in Å. Only the four main-chain atoms per residue are included here; side chains are omitted to keep the record compact.

Sequence. This is the polypeptide sequence — one letter per residue, N-terminus first. Length ranges from a few dozen residues for small domains to over a thousand for large multi-domain proteins.